Protein AF-A0A6A6WT93-F1 (afdb_monomer)

Organism: NCBI:txid1314802

Secondary structure (DSSP, 8-state):
--SSPPSTHHHH-S-HHHHHHHHHHHHHHHHHTT-HHHHHHHHHHHHHTT---TTS--HHHHHHHHH-SS---TT-SS--TT--SSS-----TTS--HHHHHHHHHTTS--S-----HHHHHHHHHTT-GGGGGGGG-HHHHHHHTTTHHHHHTT---HHHHHHHHHHHHHHHHHH-SPPP---HHHHHHHHHHHHHHHHHH-GGG--SS---S-SBPPPPPHHHHHHHHHHHTSPPPHHHHHHHHH-S-B-S--GGG--SS-BPPTTT-EEESHHHHSS----SS-GGGS-GGGGGG--PPP--EEE-B--GGG-EEEEE-HHHHHHHHHHHHHHHHHS-HHHHHHHHHHHHHHHSSHHHHTT-S-EEEEEETTEEEEEEEEHHHHHHHHHHHHHHHHHHHHHHHHHHHHHHHHHTTS---------------------------PPPPPPPP-

Nearest PDB structures (foldseek):
  6qbo-assembly1_B  TM=6.196E-01  e=8.426E-02  Saccharomyces cerevisiae
  6qbo-assembly1_A  TM=5.972E-01  e=1.117E-01  Saccharomyces cerevisiae
  6qbr-assembly1_B  TM=6.208E-01  e=2.059E-01  Saccharomyces cerevisiae
  6qbm-assembly1_A  TM=5.727E-01  e=2.059E-01  Saccharomyces cerevisiae S288C
  6qbp-assembly1_B  TM=5.997E-01  e=3.620E-01  Saccharomyces cerevisiae

Structure (mmCIF, N/CA/C/O backbone):
data_AF-A0A6A6WT93-F1
#
_entry.id   AF-A0A6A6WT93-F1
#
loop_
_atom_site.group_PDB
_atom_site.id
_atom_site.type_symbol
_atom_site.label_atom_id
_atom_site.label_alt_id
_atom_site.label_comp_id
_atom_site.label_asym_id
_atom_site.label_entity_id
_atom_site.label_seq_id
_atom_site.pdbx_PDB_ins_code
_atom_site.Cartn_x
_atom_site.Cartn_y
_atom_site.Cartn_z
_atom_site.occupancy
_atom_site.B_iso_or_equiv
_atom_site.auth_seq_id
_atom_site.auth_comp_id
_atom_site.auth_asym_id
_atom_site.auth_atom_id
_atom_site.pdbx_PDB_model_num
ATOM 1 N N . MET A 1 1 ? 19.074 14.083 -14.187 1.00 45.56 1 MET A N 1
ATOM 2 C CA . MET A 1 1 ? 17.792 13.379 -13.988 1.00 45.56 1 MET A CA 1
ATOM 3 C C . MET A 1 1 ? 18.039 11.913 -14.275 1.00 45.56 1 MET A C 1
ATOM 5 O O . MET A 1 1 ? 18.573 11.608 -15.333 1.00 45.56 1 MET A O 1
ATOM 9 N N . THR A 1 2 ? 17.764 11.025 -13.327 1.00 62.34 2 THR A N 1
ATOM 10 C CA . THR A 1 2 ? 17.859 9.579 -13.552 1.00 62.34 2 THR A CA 1
ATOM 11 C C . THR A 1 2 ? 16.693 9.176 -14.450 1.00 62.34 2 THR A C 1
ATOM 13 O O . THR A 1 2 ? 15.544 9.329 -14.060 1.00 62.34 2 THR A O 1
ATOM 16 N N . VAL A 1 3 ? 16.981 8.721 -15.671 1.00 83.06 3 VAL A N 1
ATOM 17 C CA . VAL A 1 3 ? 15.951 8.318 -16.649 1.00 83.06 3 VAL A CA 1
ATOM 18 C C . VAL A 1 3 ? 15.231 7.032 -16.214 1.00 83.06 3 VAL A C 1
ATOM 20 O O . VAL A 1 3 ? 14.089 6.790 -16.589 1.00 83.06 3 VAL A O 1
ATOM 23 N N . LEU A 1 4 ? 15.889 6.207 -15.394 1.00 86.94 4 LEU A N 1
ATOM 24 C CA . LEU A 1 4 ? 15.286 5.019 -14.800 1.00 86.94 4 LEU A CA 1
ATOM 25 C C . LEU A 1 4 ? 14.476 5.389 -13.558 1.00 86.94 4 LEU A C 1
ATOM 27 O O . LEU A 1 4 ? 14.980 6.057 -12.653 1.00 86.94 4 LEU A O 1
ATOM 31 N N . LEU A 1 5 ? 13.244 4.885 -13.494 1.00 86.44 5 LEU A N 1
ATOM 32 C CA . LEU A 1 5 ? 12.358 5.100 -12.356 1.00 86.44 5 LEU A CA 1
ATOM 33 C C . LEU A 1 5 ? 12.933 4.467 -11.077 1.00 86.44 5 LEU A C 1
ATOM 35 O O . LEU A 1 5 ? 13.379 3.313 -11.119 1.00 86.44 5 LEU A O 1
ATOM 39 N N . PRO A 1 6 ? 12.883 5.162 -9.927 1.00 90.56 6 PRO A N 1
ATOM 40 C CA . PRO A 1 6 ? 13.421 4.648 -8.672 1.00 90.56 6 PRO A CA 1
ATOM 41 C C . PRO A 1 6 ? 12.647 3.419 -8.176 1.00 90.56 6 PRO A C 1
ATOM 43 O O . PRO A 1 6 ? 11.463 3.243 -8.478 1.00 90.56 6 PRO A O 1
ATOM 46 N N . TRP A 1 7 ? 13.314 2.567 -7.395 1.00 91.50 7 TRP A N 1
ATOM 47 C CA . TRP A 1 7 ? 12.706 1.390 -6.753 1.00 91.50 7 TRP A CA 1
ATOM 48 C C . TRP A 1 7 ? 12.077 1.698 -5.392 1.00 91.50 7 TRP A C 1
ATOM 50 O O . TRP A 1 7 ? 11.208 0.955 -4.943 1.00 91.50 7 TRP A O 1
ATOM 60 N N . SER A 1 8 ? 12.495 2.790 -4.742 1.00 88.25 8 SER A N 1
ATOM 61 C CA . SER A 1 8 ? 12.071 3.141 -3.383 1.00 88.25 8 SER A CA 1
ATOM 62 C C . SER A 1 8 ? 10.552 3.199 -3.166 1.00 88.25 8 SER A C 1
ATOM 64 O O . SER A 1 8 ? 10.138 2.747 -2.097 1.00 88.25 8 SER A O 1
ATOM 66 N N . PRO A 1 9 ? 9.702 3.637 -4.125 1.00 90.38 9 PRO A N 1
ATOM 67 C CA . PRO A 1 9 ? 8.256 3.669 -3.897 1.00 90.38 9 PRO A CA 1
ATOM 68 C C . PRO A 1 9 ? 7.654 2.286 -3.609 1.00 90.38 9 PRO A C 1
ATOM 70 O O . PRO A 1 9 ? 6.710 2.168 -2.834 1.00 90.38 9 PRO A O 1
ATOM 73 N N . PHE A 1 10 ? 8.240 1.209 -4.146 1.00 90.50 10 PHE A N 1
ATOM 74 C CA . PHE A 1 10 ? 7.708 -0.147 -3.958 1.00 90.50 10 PHE A CA 1
ATOM 75 C C . PHE A 1 10 ? 7.804 -0.652 -2.530 1.00 90.50 10 PHE A C 1
ATOM 77 O O . PHE A 1 10 ? 7.025 -1.516 -2.142 1.00 90.50 10 PHE A O 1
ATOM 84 N N . LEU A 1 11 ? 8.749 -0.136 -1.741 1.00 90.44 11 LEU A N 1
ATOM 85 C CA . LEU A 1 11 ? 8.830 -0.504 -0.333 1.00 90.44 11 LEU A CA 1
ATOM 86 C C . LEU A 1 11 ? 7.628 0.021 0.450 1.00 90.44 11 LEU A C 1
ATOM 88 O O . LEU A 1 11 ? 7.247 -0.609 1.424 1.00 90.44 11 LEU A O 1
ATOM 92 N N . ALA A 1 12 ? 7.048 1.154 0.054 1.00 87.88 12 ALA A N 1
ATOM 93 C CA . ALA A 1 12 ? 5.913 1.761 0.744 1.00 87.88 12 ALA A CA 1
ATOM 94 C C . ALA A 1 12 ? 4.554 1.342 0.161 1.00 87.88 12 ALA A C 1
ATOM 96 O O . ALA A 1 12 ? 3.549 1.440 0.865 1.00 87.88 12 ALA A O 1
ATOM 97 N N . GLU A 1 13 ? 4.532 0.876 -1.089 1.00 91.00 13 GLU A N 1
ATOM 98 C CA . GLU A 1 13 ? 3.329 0.428 -1.790 1.00 91.00 13 GLU A CA 1
ATOM 99 C C . GLU A 1 13 ? 2.648 -0.736 -1.055 1.00 91.00 13 GLU A C 1
ATOM 101 O O . GLU A 1 13 ? 3.253 -1.790 -0.822 1.00 91.00 13 GLU A O 1
ATOM 106 N N . ARG A 1 14 ? 1.376 -0.544 -0.699 1.00 88.62 14 ARG A N 1
ATOM 107 C CA . ARG A 1 14 ? 0.583 -1.486 0.098 1.00 88.62 14 ARG A CA 1
ATOM 108 C C . ARG A 1 14 ? 0.110 -2.666 -0.742 1.00 88.62 14 ARG A C 1
ATOM 110 O O . ARG A 1 14 ? 0.176 -3.794 -0.267 1.00 88.62 14 ARG A O 1
ATOM 117 N N . CYS A 1 15 ? -0.261 -2.439 -2.000 1.00 87.38 15 CYS A N 1
ATOM 118 C CA . CYS A 1 15 ? -0.789 -3.487 -2.865 1.00 87.38 15 CYS A CA 1
ATOM 119 C C . CYS A 1 15 ? 0.318 -4.148 -3.699 1.00 87.38 15 CYS A C 1
ATOM 121 O O . CYS A 1 15 ? 0.953 -3.503 -4.539 1.00 87.38 15 CYS A O 1
ATOM 123 N N . SER A 1 16 ? 0.540 -5.460 -3.537 1.00 88.38 16 SER A N 1
ATOM 124 C CA . SER A 1 16 ? 1.508 -6.182 -4.376 1.00 88.38 16 SER A CA 1
ATOM 125 C C . SER A 1 16 ? 1.190 -6.087 -5.865 1.00 88.38 16 SER A C 1
ATOM 127 O O . SER A 1 16 ? 2.125 -6.094 -6.661 1.00 88.38 16 SER A O 1
ATOM 129 N N . HIS A 1 17 ? -0.082 -5.960 -6.261 1.00 86.12 17 HIS A N 1
ATOM 130 C CA . HIS A 1 17 ? -0.459 -5.782 -7.666 1.00 86.12 17 HIS A CA 1
ATOM 131 C C . H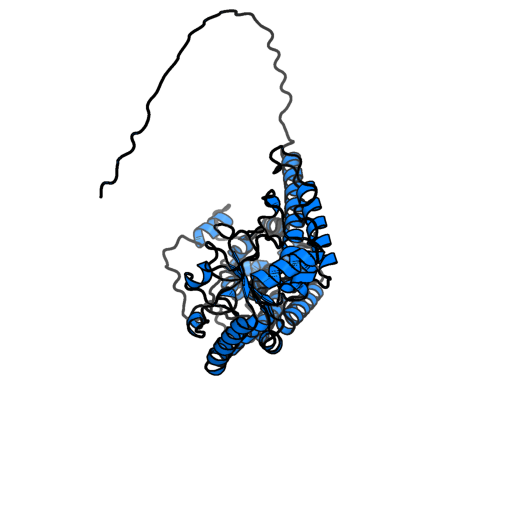IS A 1 17 ? 0.219 -4.546 -8.282 1.00 86.12 17 HIS A C 1
ATOM 133 O O . HIS A 1 17 ? 0.845 -4.637 -9.341 1.00 86.12 17 HIS A O 1
ATOM 139 N N . ASN A 1 18 ? 0.201 -3.418 -7.568 1.00 87.75 18 ASN A N 1
ATOM 140 C CA . ASN A 1 18 ? 0.869 -2.184 -7.986 1.00 87.75 18 ASN A CA 1
ATOM 141 C C . ASN A 1 18 ? 2.395 -2.356 -8.044 1.00 87.75 18 ASN A C 1
ATOM 143 O O . ASN A 1 18 ? 3.032 -1.921 -9.008 1.00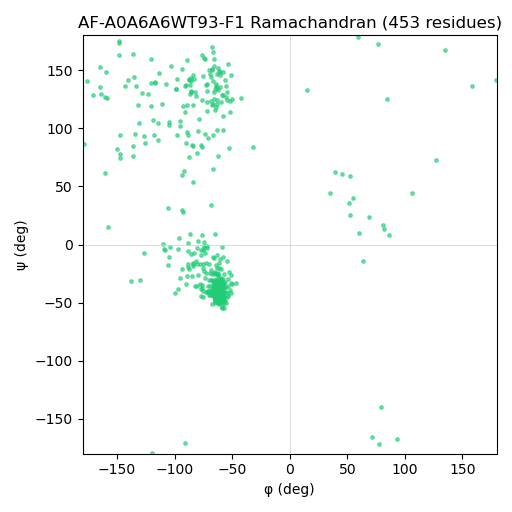 87.75 18 ASN A O 1
ATOM 147 N N . VAL A 1 19 ? 2.985 -3.060 -7.067 1.00 91.00 19 VAL A N 1
ATOM 148 C CA . VAL A 1 19 ? 4.422 -3.400 -7.070 1.00 91.00 19 VAL A CA 1
ATOM 149 C C . VAL A 1 19 ? 4.786 -4.238 -8.297 1.00 91.00 19 VAL A C 1
ATOM 151 O O . VAL A 1 19 ? 5.774 -3.947 -8.974 1.00 91.00 19 VAL A O 1
ATOM 154 N N . ILE A 1 20 ? 3.991 -5.265 -8.607 1.00 90.19 20 ILE A N 1
ATOM 155 C CA . ILE A 1 20 ? 4.192 -6.155 -9.755 1.00 90.19 20 ILE A CA 1
ATOM 156 C C . ILE A 1 20 ? 4.119 -5.354 -11.055 1.00 90.19 20 ILE A C 1
ATOM 158 O O . ILE A 1 20 ? 5.057 -5.413 -11.848 1.00 90.19 20 ILE A O 1
ATOM 162 N N . ASN A 1 21 ? 3.065 -4.560 -11.257 1.00 88.38 21 ASN A N 1
ATOM 163 C CA . ASN A 1 21 ? 2.895 -3.748 -12.465 1.00 88.38 21 ASN A CA 1
ATOM 164 C C . ASN A 1 21 ? 4.025 -2.730 -12.632 1.00 88.38 21 ASN A C 1
ATOM 166 O O . ASN A 1 21 ? 4.597 -2.594 -13.717 1.00 88.38 21 ASN A O 1
ATOM 170 N N . GLY A 1 22 ? 4.411 -2.055 -11.549 1.00 91.12 22 GLY A N 1
ATOM 171 C CA . GLY A 1 22 ? 5.533 -1.127 -11.564 1.00 91.12 22 GLY A CA 1
ATOM 172 C C . GLY A 1 22 ? 6.863 -1.816 -11.893 1.00 91.12 22 GLY A C 1
ATOM 173 O O . GLY A 1 22 ? 7.697 -1.239 -12.602 1.00 91.12 22 GLY A O 1
ATOM 174 N N . ALA A 1 23 ? 7.088 -3.025 -11.373 1.00 93.31 23 ALA A N 1
ATOM 175 C CA . ALA A 1 23 ? 8.292 -3.810 -11.626 1.00 93.31 23 ALA A CA 1
ATOM 176 C C . ALA A 1 23 ? 8.330 -4.359 -13.059 1.00 93.31 23 ALA A C 1
ATOM 178 O O . ALA A 1 23 ? 9.382 -4.302 -13.694 1.00 93.31 23 ALA A O 1
ATOM 179 N N . LEU A 1 24 ? 7.195 -4.821 -13.593 1.00 91.12 24 LEU A N 1
ATOM 180 C CA . LEU A 1 24 ? 7.048 -5.220 -14.996 1.00 91.12 24 LEU A CA 1
ATOM 181 C C . LEU A 1 24 ? 7.266 -4.040 -15.940 1.00 91.12 24 LEU A C 1
ATOM 183 O O . LEU A 1 24 ? 7.980 -4.184 -16.927 1.00 91.12 24 LEU A O 1
ATOM 187 N N . THR A 1 25 ? 6.746 -2.858 -15.598 1.00 90.44 25 THR A N 1
ATOM 188 C CA . THR A 1 25 ? 7.004 -1.625 -16.356 1.00 90.44 25 THR A CA 1
ATOM 189 C C . THR A 1 25 ? 8.504 -1.348 -16.437 1.00 90.44 25 THR A C 1
ATOM 191 O O . THR A 1 25 ? 9.041 -1.145 -17.519 1.00 90.44 25 THR A O 1
ATOM 194 N N . ARG A 1 26 ? 9.220 -1.425 -15.307 1.00 92.69 26 ARG A N 1
ATOM 195 C CA . ARG A 1 26 ? 10.683 -1.237 -15.273 1.00 92.69 26 ARG A CA 1
ATOM 196 C C . ARG A 1 26 ? 11.424 -2.332 -16.041 1.00 92.69 26 ARG A C 1
ATOM 198 O O . ARG A 1 26 ? 12.407 -2.040 -16.717 1.00 92.69 26 ARG A O 1
ATOM 205 N N . ALA A 1 27 ? 10.963 -3.581 -15.963 1.00 93.69 27 ALA A N 1
ATOM 206 C CA . ALA A 1 27 ? 11.519 -4.683 -16.742 1.00 93.69 27 ALA A CA 1
ATOM 207 C C . ALA A 1 27 ? 11.366 -4.439 -18.251 1.00 93.69 27 ALA A C 1
ATOM 209 O O . ALA A 1 27 ? 12.331 -4.622 -18.993 1.00 93.69 27 ALA A O 1
ATOM 210 N N . LEU A 1 28 ? 10.193 -3.979 -18.694 1.00 91.38 28 LEU A N 1
ATOM 211 C CA . LEU A 1 28 ? 9.941 -3.597 -20.079 1.00 91.38 28 LEU A CA 1
ATOM 212 C C . LEU A 1 28 ? 10.800 -2.398 -20.497 1.00 91.38 28 LEU A C 1
ATOM 214 O O . LEU A 1 28 ? 11.401 -2.439 -21.566 1.00 91.38 28 LEU A O 1
ATOM 218 N N . ASP A 1 29 ? 10.932 -1.376 -19.651 1.00 91.56 29 ASP A N 1
ATOM 219 C CA . ASP A 1 29 ? 11.780 -0.211 -19.927 1.00 91.56 29 ASP A CA 1
ATOM 220 C C . ASP A 1 29 ? 13.234 -0.624 -20.165 1.00 91.56 29 ASP A C 1
ATOM 222 O O . ASP A 1 29 ? 13.859 -0.199 -21.134 1.00 91.56 29 ASP A O 1
ATOM 226 N N . LEU A 1 30 ? 13.765 -1.522 -19.336 1.00 93.94 30 LEU A N 1
ATOM 227 C CA . LEU A 1 30 ? 15.103 -2.084 -19.523 1.00 93.94 30 LEU A CA 1
ATOM 228 C C . LEU A 1 30 ? 15.223 -2.842 -20.844 1.00 93.94 30 LEU A C 1
ATOM 230 O O . LEU A 1 30 ? 16.226 -2.700 -21.541 1.00 93.94 30 LEU A O 1
ATOM 234 N N . MET A 1 31 ? 14.203 -3.615 -21.213 1.00 93.69 31 MET A N 1
ATOM 235 C CA . MET A 1 31 ? 14.173 -4.317 -22.494 1.00 93.69 31 MET A CA 1
ATOM 236 C C . MET A 1 31 ? 14.157 -3.340 -23.674 1.00 93.69 31 MET A C 1
ATOM 238 O O . MET A 1 31 ? 14.918 -3.542 -24.620 1.00 93.69 31 MET A O 1
ATOM 242 N N . ILE A 1 32 ? 13.352 -2.273 -23.609 1.00 91.44 32 ILE A N 1
ATOM 243 C CA . ILE A 1 32 ? 13.309 -1.197 -24.613 1.00 91.44 32 ILE A CA 1
ATOM 244 C C . ILE A 1 32 ? 14.680 -0.516 -24.713 1.00 91.44 32 ILE A C 1
ATOM 246 O O . ILE A 1 32 ? 15.163 -0.243 -25.802 1.00 91.44 32 ILE A O 1
ATOM 250 N N . LEU A 1 33 ? 15.379 -0.326 -23.599 1.00 92.81 33 LEU A N 1
ATOM 251 C CA . LEU A 1 33 ? 16.744 0.207 -23.578 1.00 92.81 33 LEU A CA 1
ATOM 252 C C . LEU A 1 33 ? 17.810 -0.788 -24.095 1.00 92.81 33 LEU A C 1
ATOM 254 O O . LEU A 1 33 ? 18.992 -0.451 -24.160 1.00 92.81 33 LEU A O 1
ATOM 258 N N . GLY A 1 34 ? 17.420 -2.010 -24.468 1.00 93.62 34 GLY A N 1
ATOM 259 C CA . GLY A 1 34 ? 18.310 -3.056 -24.977 1.00 93.62 34 GLY A CA 1
ATOM 260 C C . GLY A 1 34 ? 18.968 -3.922 -23.894 1.00 93.62 34 GLY A C 1
ATOM 261 O O . GLY A 1 34 ? 19.829 -4.749 -24.202 1.00 93.62 34 GLY A O 1
ATOM 262 N N . PHE A 1 35 ? 18.569 -3.780 -22.628 1.00 95.00 35 PHE A N 1
ATOM 263 C CA . PHE A 1 35 ? 19.010 -4.586 -21.480 1.00 95.00 35 PHE A CA 1
ATOM 264 C C . PHE A 1 35 ? 18.050 -5.763 -21.228 1.00 95.00 35 PHE A C 1
ATOM 266 O O . PHE A 1 35 ? 17.401 -5.873 -20.184 1.00 95.00 35 PHE A O 1
ATOM 273 N N . VAL A 1 36 ? 17.908 -6.638 -22.231 1.00 94.19 36 VAL A N 1
ATOM 274 C CA . VAL A 1 36 ? 16.912 -7.727 -22.217 1.00 94.19 36 VAL A CA 1
ATOM 275 C C . VAL A 1 36 ? 17.168 -8.737 -21.095 1.00 94.19 36 VAL A C 1
ATOM 277 O O . VAL A 1 36 ? 16.227 -9.173 -20.427 1.00 94.19 36 VAL A O 1
ATOM 280 N N . ASP A 1 37 ? 18.427 -9.091 -20.847 1.00 94.69 37 ASP A N 1
ATOM 281 C CA . ASP A 1 37 ? 18.802 -10.058 -19.810 1.00 94.69 37 ASP A CA 1
ATOM 282 C C . ASP A 1 37 ? 18.477 -9.516 -18.415 1.00 94.69 37 ASP A C 1
ATOM 284 O O . ASP A 1 37 ? 17.968 -10.230 -17.552 1.00 94.69 37 ASP A O 1
ATOM 288 N N . GLU A 1 38 ? 18.743 -8.232 -18.198 1.00 95.81 38 GLU A N 1
ATOM 289 C CA . GLU A 1 38 ? 18.453 -7.512 -16.968 1.00 95.81 38 GLU A CA 1
ATOM 290 C C . GLU A 1 38 ? 16.950 -7.412 -16.691 1.00 95.81 38 GLU A C 1
ATOM 292 O O . GLU A 1 38 ? 16.514 -7.761 -15.592 1.00 95.81 38 GLU A O 1
ATOM 297 N N . GLY A 1 39 ? 16.148 -7.035 -17.693 1.00 94.94 39 GLY A N 1
ATOM 298 C CA . GLY A 1 39 ? 14.686 -7.062 -17.581 1.00 94.94 39 GLY A CA 1
ATOM 299 C C . GLY A 1 39 ? 14.154 -8.472 -17.287 1.00 94.94 39 GLY A C 1
ATOM 300 O O . GLY A 1 39 ? 13.265 -8.656 -16.455 1.00 94.94 39 GLY A O 1
ATOM 301 N N . THR A 1 40 ? 14.758 -9.498 -17.893 1.00 94.69 40 THR A N 1
ATOM 302 C CA . THR A 1 40 ? 14.390 -10.907 -17.667 1.00 94.69 40 THR A CA 1
ATOM 303 C C . THR A 1 40 ? 14.678 -11.362 -16.235 1.00 94.69 40 THR A C 1
ATOM 305 O O . THR A 1 40 ? 13.895 -12.121 -15.666 1.00 94.69 40 THR A O 1
ATOM 308 N N . LYS A 1 41 ? 15.755 -10.875 -15.602 1.00 95.75 41 LYS A N 1
ATOM 309 C CA . LYS A 1 41 ? 16.041 -11.165 -14.183 1.00 95.75 41 LYS A CA 1
ATOM 310 C C . LYS A 1 41 ? 14.947 -10.632 -13.257 1.00 95.75 41 LYS A C 1
ATOM 312 O O . LYS A 1 41 ? 14.584 -11.323 -12.306 1.00 95.75 41 LYS A O 1
ATOM 317 N N . ILE A 1 42 ? 14.400 -9.447 -13.539 1.00 95.25 42 ILE A N 1
ATOM 318 C CA . ILE A 1 42 ? 13.272 -8.893 -12.772 1.00 95.25 42 ILE A CA 1
ATOM 319 C C . ILE A 1 42 ? 12.038 -9.781 -12.950 1.00 95.25 42 ILE A C 1
ATOM 321 O O . ILE A 1 42 ? 11.449 -10.195 -11.958 1.00 95.25 42 ILE A O 1
ATOM 325 N N . ALA A 1 43 ? 11.697 -10.149 -14.189 1.00 93.06 43 ALA A N 1
ATOM 326 C CA . ALA A 1 43 ? 10.555 -11.024 -14.471 1.00 93.06 43 ALA A CA 1
ATOM 327 C C . ALA A 1 43 ? 10.664 -12.386 -13.760 1.00 93.06 43 ALA A C 1
ATOM 329 O O . ALA A 1 43 ? 9.704 -12.838 -13.139 1.00 93.06 43 ALA A O 1
ATOM 330 N N . ASN A 1 44 ? 11.846 -13.012 -13.794 1.00 92.88 44 ASN A N 1
ATOM 331 C CA . ASN A 1 44 ? 12.113 -14.249 -13.055 1.00 92.88 44 ASN A CA 1
ATOM 332 C C . ASN A 1 44 ? 11.967 -14.046 -11.543 1.00 92.88 44 ASN A C 1
ATOM 334 O O . ASN A 1 44 ? 11.345 -14.870 -10.889 1.00 92.88 44 ASN A O 1
ATOM 338 N N . THR A 1 45 ? 12.461 -12.929 -10.999 1.00 94.31 45 THR A N 1
ATOM 339 C CA . THR A 1 45 ? 12.296 -12.609 -9.571 1.00 94.31 45 THR A CA 1
ATOM 340 C C . THR A 1 45 ? 10.814 -12.531 -9.199 1.00 94.31 45 THR A C 1
ATOM 342 O O . THR A 1 45 ? 10.400 -13.136 -8.218 1.00 94.31 45 THR A O 1
ATOM 345 N N . LEU A 1 46 ? 9.986 -11.843 -9.992 1.00 91.56 46 LEU A N 1
ATOM 346 C CA . LEU A 1 46 ? 8.542 -11.770 -9.736 1.00 91.56 46 LEU A CA 1
ATOM 347 C C . LEU A 1 46 ? 7.878 -13.157 -9.784 1.00 91.56 46 LEU A C 1
ATOM 349 O O . LEU A 1 46 ? 7.017 -13.463 -8.959 1.00 91.56 46 LEU A O 1
ATOM 353 N N . TYR A 1 47 ? 8.292 -14.009 -10.722 1.00 88.94 47 TYR A N 1
ATOM 354 C CA . TYR A 1 47 ? 7.803 -15.383 -10.812 1.00 88.94 47 TYR A CA 1
ATOM 355 C C . TYR A 1 47 ? 8.229 -16.244 -9.613 1.00 88.94 47 TYR A C 1
ATOM 357 O O . TYR A 1 47 ? 7.400 -16.963 -9.059 1.00 88.94 47 TYR A O 1
ATOM 365 N N . ASP A 1 48 ? 9.483 -16.139 -9.166 1.00 89.88 48 ASP A N 1
ATOM 366 C CA . ASP A 1 48 ? 10.016 -16.907 -8.033 1.00 89.88 48 ASP A CA 1
ATOM 367 C C . ASP A 1 48 ? 9.266 -16.603 -6.724 1.00 89.88 48 ASP A C 1
ATOM 369 O O . ASP A 1 48 ? 9.097 -17.483 -5.881 1.00 89.88 48 ASP A O 1
ATOM 373 N N . TYR A 1 49 ? 8.745 -15.380 -6.576 1.00 87.12 49 TYR A N 1
ATOM 374 C CA . TYR A 1 49 ? 7.888 -14.977 -5.452 1.00 87.12 49 TYR A CA 1
ATOM 375 C C . TYR A 1 49 ? 6.396 -15.277 -5.662 1.00 87.12 49 TYR A C 1
ATOM 377 O O . TYR A 1 49 ? 5.561 -14.823 -4.870 1.00 87.12 49 TYR A O 1
ATOM 385 N N . ASN A 1 50 ? 6.057 -16.027 -6.719 1.00 77.44 50 ASN A N 1
ATOM 386 C CA . ASN A 1 50 ? 4.690 -16.323 -7.152 1.00 77.44 50 ASN A CA 1
ATOM 387 C C . ASN A 1 50 ? 3.831 -15.054 -7.317 1.00 77.44 50 ASN A C 1
ATOM 389 O O . ASN A 1 50 ? 2.614 -15.090 -7.164 1.00 77.44 50 ASN A O 1
ATOM 393 N N . ALA A 1 51 ? 4.482 -13.917 -7.574 1.00 75.12 51 ALA A N 1
ATOM 394 C CA . ALA A 1 51 ? 3.841 -12.620 -7.726 1.00 75.12 51 ALA A CA 1
ATOM 395 C C . ALA A 1 51 ? 3.351 -12.433 -9.170 1.00 75.12 51 ALA A C 1
ATOM 397 O O . ALA A 1 51 ? 2.373 -11.744 -9.425 1.00 75.12 51 ALA A O 1
ATOM 398 N N . LEU A 1 52 ? 4.006 -13.088 -10.129 1.00 69.19 52 LEU A N 1
ATOM 399 C CA . LEU A 1 52 ? 3.660 -12.989 -11.538 1.00 69.19 52 LEU A CA 1
ATOM 400 C C . LEU A 1 52 ? 2.736 -14.132 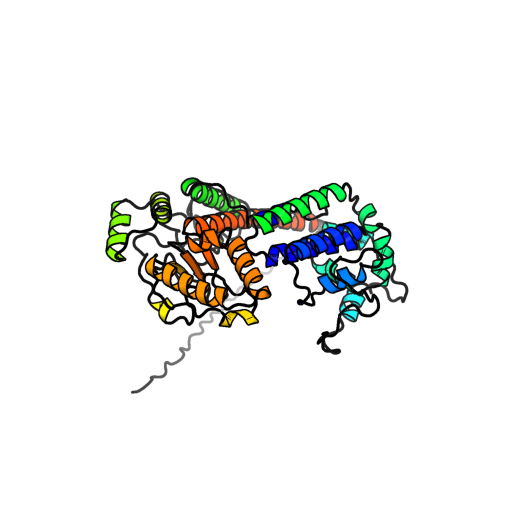-11.969 1.00 69.19 52 LEU A C 1
ATOM 402 O O . LEU A 1 52 ? 3.192 -15.245 -12.231 1.00 69.19 52 LEU A O 1
ATOM 406 N N . GLN A 1 53 ? 1.443 -13.839 -12.098 1.00 68.44 53 GLN A N 1
ATOM 407 C CA . GLN A 1 53 ? 0.507 -14.694 -12.826 1.00 68.44 53 GLN A CA 1
ATOM 408 C C . GLN A 1 53 ? 0.386 -14.152 -14.258 1.00 68.44 53 GLN A C 1
ATOM 410 O O . GLN A 1 53 ? -0.233 -13.119 -14.486 1.00 68.44 53 GLN A O 1
ATOM 415 N N . PHE A 1 54 ? 0.986 -14.835 -15.241 1.00 57.19 54 PHE A N 1
ATOM 416 C CA . PHE A 1 54 ? 0.943 -14.461 -16.674 1.00 57.19 54 PHE A CA 1
ATOM 417 C C . PHE A 1 54 ? -0.457 -14.527 -17.311 1.00 57.19 54 PHE A C 1
ATOM 419 O O . PHE A 1 54 ? -0.589 -14.434 -18.527 1.00 57.19 54 PHE A O 1
ATOM 426 N N . GLU A 1 55 ? -1.497 -14.730 -16.509 1.00 53.25 55 GLU A N 1
ATOM 427 C CA . GLU A 1 55 ? -2.871 -14.879 -16.977 1.00 53.25 55 GLU A CA 1
ATOM 428 C C . GLU A 1 55 ? -3.488 -13.532 -17.399 1.00 53.25 55 GLU A C 1
ATOM 430 O O . GLU A 1 55 ? -4.439 -13.523 -18.178 1.00 53.25 55 GLU A O 1
ATOM 435 N N . ASN A 1 56 ? -2.893 -12.405 -16.988 1.00 54.12 56 ASN A N 1
ATOM 436 C CA . ASN A 1 56 ? -3.294 -11.074 -17.438 1.00 54.12 56 ASN A CA 1
ATOM 437 C C . ASN A 1 56 ? -2.522 -10.698 -18.714 1.00 54.12 56 ASN A C 1
ATOM 439 O O . ASN A 1 56 ? -1.375 -10.243 -18.653 1.00 54.12 56 ASN A O 1
ATOM 443 N N . GLU A 1 57 ? -3.158 -10.913 -19.872 1.00 56.25 57 GLU A N 1
ATOM 444 C CA . GLU A 1 57 ? -2.712 -10.464 -21.202 1.00 56.25 57 GLU A CA 1
ATOM 445 C C . GLU A 1 57 ? -2.661 -8.924 -21.254 1.00 56.25 57 GLU A C 1
ATOM 447 O O . GLU A 1 57 ? -3.547 -8.269 -21.789 1.00 56.25 57 GLU A O 1
ATOM 452 N N . THR A 1 58 ? -1.631 -8.329 -20.654 1.00 70.69 58 THR A N 1
ATOM 453 C CA . THR A 1 58 ? -1.368 -6.887 -20.740 1.00 70.69 58 THR A CA 1
ATOM 454 C C . THR A 1 58 ? -0.398 -6.597 -21.882 1.00 70.69 58 THR A C 1
ATOM 456 O O . THR A 1 58 ? 0.485 -7.409 -22.180 1.00 70.69 58 THR A O 1
ATOM 459 N N . ASP A 1 59 ? -0.490 -5.408 -22.481 1.00 74.56 59 ASP A N 1
ATOM 460 C CA . ASP A 1 59 ? 0.452 -4.948 -23.516 1.00 74.56 59 ASP A CA 1
ATOM 461 C C . ASP A 1 59 ? 1.916 -5.037 -23.055 1.00 74.56 59 ASP A C 1
ATOM 463 O O . ASP A 1 59 ? 2.818 -5.304 -23.852 1.00 74.56 59 ASP A O 1
ATOM 467 N N . MET A 1 60 ? 2.161 -4.905 -21.744 1.00 79.69 60 MET A N 1
ATOM 468 C CA . MET A 1 60 ? 3.485 -5.090 -21.148 1.00 79.69 60 MET A CA 1
ATOM 469 C C . MET A 1 60 ? 4.029 -6.503 -21.364 1.00 79.69 60 MET A C 1
ATOM 471 O O . MET A 1 60 ? 5.175 -6.665 -21.780 1.00 79.69 60 MET A O 1
ATOM 475 N N . VAL A 1 61 ? 3.211 -7.528 -21.109 1.00 78.44 61 VAL A N 1
ATOM 476 C CA . VAL A 1 61 ? 3.594 -8.935 -21.286 1.00 78.44 61 VAL A CA 1
ATOM 477 C C . VAL A 1 61 ? 3.894 -9.226 -22.755 1.00 78.44 61 VAL A C 1
ATOM 479 O O . VAL A 1 61 ? 4.895 -9.881 -23.054 1.00 78.44 61 VAL A O 1
ATOM 482 N N . ILE A 1 62 ? 3.080 -8.692 -23.670 1.00 78.88 62 ILE A N 1
ATOM 483 C CA . ILE A 1 62 ? 3.301 -8.813 -25.117 1.00 78.88 62 ILE A CA 1
ATOM 484 C C . ILE A 1 62 ? 4.629 -8.154 -25.506 1.00 78.88 62 ILE A C 1
ATOM 486 O O . ILE A 1 62 ? 5.443 -8.765 -26.199 1.00 78.88 62 ILE A O 1
ATOM 490 N N . GLY A 1 63 ? 4.894 -6.942 -25.012 1.00 83.19 63 GLY A N 1
ATOM 491 C CA . GLY A 1 63 ? 6.146 -6.232 -25.267 1.00 83.19 63 GLY A CA 1
ATOM 492 C C . GLY A 1 63 ? 7.370 -6.988 -24.775 1.00 83.19 63 GLY A C 1
ATOM 493 O O . GLY A 1 63 ? 8.337 -7.151 -25.518 1.00 83.19 63 GLY A O 1
ATOM 494 N N . MET A 1 64 ? 7.309 -7.523 -23.556 1.00 87.00 64 MET A N 1
ATOM 495 C CA . MET A 1 64 ? 8.380 -8.351 -23.004 1.00 87.00 64 MET A CA 1
ATOM 496 C C . MET A 1 64 ? 8.594 -9.620 -23.839 1.00 87.00 64 MET A C 1
ATOM 498 O O . MET A 1 64 ? 9.736 -9.988 -24.116 1.00 87.00 64 MET A O 1
ATOM 502 N N . TYR A 1 65 ? 7.516 -10.244 -24.321 1.00 84.81 65 TYR A N 1
ATOM 503 C CA . TYR A 1 65 ? 7.608 -11.399 -25.210 1.00 84.81 65 TYR A CA 1
ATOM 504 C C . TYR A 1 65 ? 8.310 -11.071 -26.530 1.00 84.81 65 TYR A C 1
ATOM 506 O O . TYR A 1 65 ? 9.195 -11.809 -26.958 1.00 84.81 65 TYR A O 1
ATOM 514 N N . CYS A 1 66 ? 7.964 -9.945 -27.158 1.00 83.31 66 CYS A N 1
ATOM 515 C CA . CYS A 1 66 ? 8.613 -9.466 -28.380 1.00 83.31 66 CYS A CA 1
ATOM 516 C C . CYS A 1 66 ? 10.098 -9.112 -28.169 1.00 83.31 66 CYS A C 1
ATOM 518 O O . CYS A 1 66 ? 10.922 -9.243 -29.086 1.00 83.31 66 CYS A O 1
ATOM 520 N N . ALA A 1 67 ? 10.458 -8.670 -26.961 1.00 87.88 67 ALA A N 1
ATOM 521 C CA . ALA A 1 67 ? 11.840 -8.398 -26.592 1.00 87.88 67 ALA A CA 1
ATOM 522 C C . ALA A 1 67 ? 12.672 -9.686 -26.472 1.00 87.88 67 ALA A C 1
ATOM 524 O O . ALA A 1 67 ? 13.830 -9.726 -26.923 1.00 87.88 67 ALA A O 1
ATOM 525 N N . TRP A 1 68 ? 12.090 -10.746 -25.894 1.00 88.38 68 TRP A N 1
ATOM 526 C CA . TRP A 1 68 ? 12.755 -12.032 -25.711 1.00 88.38 68 TRP A CA 1
ATOM 527 C C . TRP A 1 68 ? 13.103 -12.682 -27.048 1.00 88.38 68 TRP A C 1
ATOM 529 O O . TRP A 1 68 ? 12.276 -12.966 -27.907 1.00 88.38 68 TRP A O 1
ATOM 539 N N . SER A 1 69 ? 14.396 -12.926 -27.225 1.00 78.69 69 SER A N 1
ATOM 540 C CA . SER A 1 69 ? 14.936 -13.569 -28.428 1.00 78.69 69 SER A CA 1
ATOM 541 C C . SER A 1 69 ? 16.015 -14.594 -28.100 1.00 78.69 69 SER A C 1
ATOM 543 O O . SER A 1 69 ? 16.141 -15.597 -28.799 1.00 78.69 69 SER A O 1
ATOM 545 N N . LYS A 1 70 ? 16.781 -14.366 -27.024 1.00 78.19 70 LYS A N 1
ATOM 546 C CA . LYS A 1 70 ? 17.872 -15.247 -26.577 1.00 78.19 70 LYS A CA 1
ATOM 547 C C . LYS A 1 70 ? 17.803 -15.606 -25.092 1.00 78.19 70 LYS A C 1
ATOM 549 O O . LYS A 1 70 ? 18.192 -16.712 -24.732 1.00 78.19 70 LYS A O 1
ATOM 554 N N . SER A 1 71 ? 17.269 -14.713 -24.264 1.00 82.19 71 SER A N 1
ATOM 555 C CA . SER A 1 71 ? 17.196 -14.879 -22.810 1.00 82.19 71 SER A CA 1
ATOM 556 C C . SER A 1 71 ? 15.748 -14.980 -22.385 1.00 82.19 71 SER A C 1
ATOM 558 O O . SER A 1 71 ? 15.085 -13.976 -22.154 1.00 82.19 71 SER A O 1
ATOM 560 N N . TRP A 1 72 ? 15.251 -16.210 -22.359 1.00 87.50 72 TRP A N 1
ATOM 561 C CA . TRP A 1 72 ? 13.881 -16.493 -21.967 1.00 87.50 72 TRP A CA 1
ATOM 562 C C . TRP A 1 72 ? 13.769 -16.591 -20.447 1.00 87.50 72 TRP A C 1
ATOM 564 O O . TRP A 1 72 ? 14.693 -17.089 -19.794 1.00 87.50 72 TRP A O 1
ATOM 574 N N . PRO A 1 73 ? 12.642 -16.159 -19.871 1.00 86.75 73 PRO A N 1
ATOM 575 C CA . PRO A 1 73 ? 12.354 -16.429 -18.478 1.00 86.75 73 PRO A CA 1
ATOM 576 C C . PRO A 1 73 ? 12.282 -17.929 -18.199 1.00 86.75 73 PRO A C 1
ATOM 578 O O . PRO A 1 73 ? 11.840 -18.715 -19.039 1.00 86.75 73 PRO A O 1
ATOM 581 N N . THR A 1 74 ? 12.661 -18.327 -16.988 1.00 85.44 74 THR A N 1
ATOM 582 C CA . THR A 1 74 ? 12.749 -19.740 -16.576 1.00 85.44 74 THR A CA 1
ATOM 583 C C . THR A 1 74 ? 11.393 -20.445 -16.565 1.00 85.44 74 THR A C 1
ATOM 585 O O . THR A 1 74 ? 11.320 -21.666 -16.709 1.00 85.44 74 THR A O 1
ATOM 588 N N . PHE A 1 75 ? 10.308 -19.683 -16.429 1.00 82.94 75 PHE A N 1
ATOM 589 C CA . PHE A 1 75 ? 8.940 -20.190 -16.436 1.00 82.94 75 PHE A CA 1
ATOM 590 C C . PHE A 1 75 ? 8.372 -20.434 -17.843 1.00 82.94 75 PHE A C 1
ATOM 592 O O . PHE A 1 75 ? 7.375 -21.146 -17.980 1.00 82.94 75 PHE A O 1
ATOM 599 N N . ILE A 1 76 ? 9.008 -19.921 -18.904 1.00 82.19 76 ILE A N 1
ATOM 600 C CA . ILE A 1 76 ? 8.594 -20.182 -20.290 1.00 82.19 76 ILE A CA 1
ATOM 601 C C . ILE A 1 76 ? 9.284 -21.457 -20.787 1.00 82.19 76 ILE A C 1
ATOM 603 O O . ILE A 1 76 ? 10.408 -21.441 -21.279 1.00 82.19 76 ILE A O 1
ATOM 607 N N . LYS A 1 77 ? 8.591 -22.595 -20.669 1.00 76.44 77 LYS A N 1
ATOM 608 C CA . LYS A 1 77 ? 9.146 -23.926 -20.995 1.00 76.44 77 LYS A CA 1
ATOM 609 C C . LYS A 1 77 ? 9.289 -24.211 -22.493 1.00 76.44 77 LYS A C 1
ATOM 611 O O . LYS A 1 77 ? 10.030 -25.111 -22.881 1.00 76.44 77 LYS A O 1
ATOM 616 N N . SER A 1 78 ? 8.535 -23.520 -23.343 1.00 77.31 78 SER A N 1
ATOM 617 C CA . SER A 1 78 ? 8.527 -23.747 -24.795 1.00 77.31 78 SER A CA 1
ATOM 618 C C . SER A 1 78 ? 8.267 -22.428 -25.519 1.00 77.31 78 SER A C 1
ATOM 620 O O . SER A 1 78 ? 7.143 -22.187 -25.957 1.00 77.31 78 SER A O 1
ATOM 622 N N . PRO A 1 79 ? 9.270 -21.538 -25.576 1.00 74.75 79 PRO A N 1
ATOM 623 C CA . PRO A 1 79 ? 9.106 -20.250 -26.225 1.00 74.75 79 PRO A CA 1
ATOM 624 C C . PRO A 1 79 ? 8.887 -20.422 -27.731 1.00 74.75 79 PRO A C 1
ATOM 626 O O . PRO A 1 79 ? 9.640 -21.134 -28.395 1.00 74.75 79 PRO A O 1
ATOM 629 N N . ASP A 1 80 ? 7.865 -19.761 -28.268 1.00 70.44 80 ASP A N 1
ATOM 630 C CA . ASP A 1 80 ? 7.586 -19.685 -29.701 1.00 70.44 80 ASP A CA 1
ATOM 631 C C . ASP A 1 80 ? 7.459 -18.202 -30.089 1.00 70.44 80 ASP A C 1
ATOM 633 O O . ASP A 1 80 ? 6.370 -17.635 -30.013 1.00 70.44 80 ASP A O 1
ATOM 637 N N . PRO A 1 81 ? 8.553 -17.561 -30.543 1.00 65.44 81 PRO A N 1
ATOM 638 C CA . PRO A 1 81 ? 8.552 -16.157 -30.961 1.00 65.44 81 PRO A CA 1
ATOM 639 C C . PRO A 1 81 ? 7.467 -15.813 -31.992 1.00 65.44 81 PRO A C 1
ATOM 641 O O . PRO A 1 81 ? 7.090 -14.654 -32.121 1.00 65.44 81 PRO A O 1
ATOM 644 N N . SER A 1 82 ? 6.982 -16.808 -32.747 1.00 65.50 82 SER A N 1
ATOM 645 C CA . SER A 1 82 ? 5.938 -16.635 -33.761 1.00 65.50 82 SER A CA 1
ATOM 646 C C . SER A 1 82 ? 4.513 -16.708 -33.201 1.00 65.50 82 SER A C 1
ATOM 648 O O . SER A 1 82 ? 3.557 -16.422 -33.921 1.00 65.50 82 SER A O 1
ATOM 650 N N . LYS A 1 83 ? 4.359 -17.087 -31.927 1.00 65.62 83 LYS A N 1
ATOM 651 C CA . LYS A 1 83 ? 3.082 -17.234 -31.217 1.00 65.62 83 LYS A CA 1
ATOM 652 C C . LYS A 1 83 ? 3.201 -16.627 -29.818 1.00 65.62 83 LYS A C 1
ATOM 654 O O . LYS A 1 83 ? 3.302 -17.369 -28.838 1.00 65.62 83 LYS A O 1
ATOM 659 N N . PRO A 1 84 ? 3.176 -15.287 -29.715 1.00 58.06 84 PRO A N 1
ATOM 660 C CA . PRO A 1 84 ? 3.414 -14.577 -28.462 1.00 58.06 84 PRO A CA 1
ATOM 661 C C . PRO A 1 84 ? 2.433 -14.893 -27.333 1.00 58.06 84 PRO A C 1
ATOM 663 O O . PRO A 1 84 ? 2.721 -14.579 -26.183 1.00 58.06 84 PRO A O 1
ATOM 666 N N . THR A 1 85 ? 1.318 -15.573 -27.617 1.00 54.59 85 THR A N 1
ATOM 667 C CA . THR A 1 85 ? 0.367 -16.000 -26.592 1.00 54.59 85 THR A CA 1
ATOM 668 C C . THR A 1 85 ? 0.033 -17.495 -26.698 1.00 54.59 85 THR A C 1
ATOM 670 O O . THR A 1 85 ? -0.325 -18.007 -27.768 1.00 54.59 85 THR A O 1
ATOM 673 N N . PRO A 1 86 ? 0.110 -18.254 -25.590 1.00 45.28 86 PRO A N 1
ATOM 674 C CA . PRO A 1 86 ? -0.434 -19.599 -25.536 1.00 45.28 86 PRO A CA 1
ATOM 675 C C . PRO A 1 86 ? -1.969 -19.525 -25.471 1.00 45.28 86 PRO A C 1
ATOM 677 O O . PRO A 1 86 ? -2.550 -19.415 -24.403 1.00 45.28 86 PRO A O 1
ATOM 680 N N . LYS A 1 87 ? -2.634 -19.631 -26.630 1.00 45.19 87 LYS A N 1
ATOM 681 C CA . LYS A 1 87 ? -4.058 -20.003 -26.777 1.00 45.19 87 LYS A CA 1
ATOM 682 C C . LYS A 1 87 ? -5.045 -19.300 -25.816 1.00 45.19 87 LYS A C 1
ATOM 684 O O . LYS A 1 87 ? -5.762 -19.996 -25.099 1.00 45.19 87 LYS A O 1
ATOM 689 N N . ARG A 1 88 ? -5.164 -17.967 -25.831 1.00 42.22 88 ARG A N 1
ATOM 690 C CA . ARG A 1 88 ? -6.351 -17.294 -25.254 1.00 42.22 88 ARG A CA 1
ATOM 691 C C . ARG A 1 88 ? -6.658 -15.879 -25.759 1.00 42.22 88 ARG A C 1
ATOM 693 O O . ARG A 1 88 ? -7.550 -15.268 -25.186 1.00 42.22 88 ARG A O 1
ATOM 700 N N . SER A 1 89 ? -6.073 -15.415 -26.874 1.00 40.84 89 SER A N 1
ATOM 701 C CA . SER A 1 89 ? -6.410 -14.089 -27.416 1.00 40.84 89 SER A CA 1
ATOM 702 C C . SER A 1 89 ? -7.885 -14.024 -27.837 1.00 40.84 89 SER A C 1
ATOM 704 O O . SER A 1 89 ? -8.271 -14.473 -28.919 1.00 40.84 89 SER A O 1
ATOM 706 N N . ARG A 1 90 ? -8.718 -13.458 -26.967 1.00 41.16 90 ARG A N 1
ATOM 707 C CA . ARG A 1 90 ? -10.057 -12.954 -27.282 1.00 41.16 90 ARG A CA 1
ATOM 708 C C . ARG A 1 90 ? -9.999 -11.464 -27.623 1.00 41.16 90 ARG A C 1
ATOM 710 O O . ARG A 1 90 ? -10.970 -10.767 -27.376 1.00 41.16 90 ARG A O 1
ATOM 717 N N . PHE A 1 91 ? -8.897 -10.967 -28.183 1.00 42.72 91 PHE A N 1
ATOM 718 C CA . PHE A 1 91 ? -8.944 -9.655 -28.819 1.00 42.72 91 PHE A CA 1
ATOM 719 C C . PHE A 1 91 ? -9.892 -9.764 -30.017 1.00 42.72 91 PHE A C 1
ATOM 721 O O . PHE A 1 91 ? -9.623 -10.573 -30.916 1.00 42.72 91 PHE A O 1
ATOM 728 N N . PRO A 1 92 ? -11.030 -9.045 -30.022 1.00 40.19 92 PRO A N 1
ATOM 729 C CA . PRO A 1 92 ? -11.877 -8.983 -31.196 1.00 40.19 92 PRO A CA 1
ATOM 730 C C . PRO A 1 92 ? -11.015 -8.430 -32.335 1.00 40.19 92 PRO A C 1
ATOM 732 O O . PRO A 1 92 ? -10.384 -7.390 -32.149 1.00 40.19 92 PRO A O 1
ATOM 735 N N . PRO A 1 93 ? -10.966 -9.080 -33.509 1.00 45.78 93 PRO A N 1
ATOM 736 C CA . PRO A 1 93 ? -10.195 -8.573 -34.645 1.00 45.78 93 PRO A CA 1
ATOM 737 C C . PRO A 1 93 ? -10.612 -7.160 -35.103 1.00 45.78 93 PRO A C 1
ATOM 739 O O . PRO A 1 93 ? -9.887 -6.554 -35.885 1.00 45.78 93 PRO A O 1
ATOM 742 N N . ASP A 1 94 ? -11.736 -6.638 -34.595 1.00 44.91 94 ASP A N 1
ATOM 743 C CA . ASP A 1 94 ? -12.364 -5.382 -35.008 1.00 44.91 94 ASP A CA 1
ATOM 744 C C . ASP A 1 94 ? -12.289 -4.240 -33.971 1.00 44.91 94 ASP A C 1
ATOM 746 O O . ASP A 1 94 ? -12.776 -3.143 -34.253 1.00 44.91 94 ASP A O 1
ATOM 750 N N . GLU A 1 95 ? -11.669 -4.423 -32.796 1.00 43.69 95 GLU A N 1
ATOM 751 C CA . GLU A 1 95 ? -11.405 -3.287 -31.897 1.00 43.69 95 GLU A CA 1
ATOM 752 C C . GLU A 1 95 ? -10.207 -2.474 -32.406 1.00 43.69 95 GLU A C 1
ATOM 754 O O . GLU A 1 95 ? -9.057 -2.683 -32.032 1.00 43.69 95 GLU A O 1
ATOM 759 N N . GLY A 1 96 ? -10.510 -1.541 -33.312 1.00 46.59 96 GLY A N 1
ATOM 760 C CA . GLY A 1 96 ? -9.843 -0.245 -33.386 1.00 46.59 96 GLY A CA 1
ATOM 761 C C . GLY A 1 96 ? -8.321 -0.279 -33.454 1.00 46.59 96 GLY A C 1
ATOM 762 O O . GLY A 1 96 ? -7.662 0.322 -32.617 1.00 46.59 96 GLY A O 1
ATOM 763 N N . ASP A 1 97 ? -7.786 -0.943 -34.477 1.00 49.75 97 ASP A N 1
ATOM 764 C CA . ASP A 1 97 ? -6.555 -0.566 -35.174 1.00 49.75 97 ASP A CA 1
ATOM 765 C C . ASP A 1 97 ? -5.443 -0.032 -34.234 1.00 49.75 97 ASP A C 1
ATOM 767 O O . ASP A 1 97 ? -4.998 1.114 -34.328 1.00 49.75 97 ASP A O 1
ATOM 771 N N . VAL A 1 98 ? -4.974 -0.879 -33.305 1.00 45.31 98 VAL A N 1
ATOM 772 C CA . VAL A 1 98 ? -3.688 -0.684 -32.599 1.00 45.31 98 VAL A CA 1
ATOM 773 C C . VAL A 1 98 ? -2.592 -0.423 -33.627 1.00 45.31 98 VAL A C 1
ATOM 775 O O . VAL A 1 98 ? -1.733 0.421 -33.407 1.00 45.31 98 VAL A O 1
ATOM 778 N N . ASP A 1 99 ? -2.693 -1.053 -34.798 1.00 46.66 99 ASP A N 1
ATOM 779 C CA . ASP A 1 99 ? -1.848 -0.791 -35.954 1.00 46.66 99 ASP A CA 1
ATOM 780 C C . ASP A 1 99 ? -2.048 0.639 -36.509 1.00 46.66 99 ASP A C 1
ATOM 782 O O . ASP A 1 99 ? -1.070 1.226 -36.931 1.00 46.66 99 ASP A O 1
ATOM 786 N N . SER A 1 100 ? -3.218 1.290 -36.424 1.00 47.88 100 SER A N 1
ATOM 787 C CA . SER A 1 100 ? -3.408 2.727 -36.722 1.00 47.88 100 SER A CA 1
ATOM 788 C C . SER A 1 100 ? -2.908 3.639 -35.633 1.00 47.88 100 SER A C 1
ATOM 790 O O . SER A 1 100 ? -2.444 4.713 -35.973 1.00 47.88 100 SER A O 1
ATOM 792 N N . SER A 1 101 ? -3.010 3.286 -34.353 1.00 46.44 101 SER A N 1
ATOM 793 C CA . SER A 1 101 ? -2.473 4.129 -33.280 1.00 46.44 101 SER A CA 1
ATOM 794 C C . SER A 1 101 ? -0.952 4.068 -33.297 1.00 46.44 101 SER A C 1
ATOM 796 O O . SER A 1 101 ? -0.294 5.102 -33.224 1.00 46.44 101 SER A O 1
ATOM 798 N N . LEU A 1 102 ? -0.402 2.872 -33.520 1.00 47.47 102 LEU A N 1
ATOM 799 C CA . LEU A 1 102 ? 1.010 2.632 -33.759 1.00 47.47 102 LEU A CA 1
ATOM 800 C C . LEU A 1 102 ? 1.461 3.277 -35.069 1.00 47.47 102 LEU A C 1
ATOM 802 O O . LEU A 1 102 ? 2.445 4.004 -35.052 1.00 47.47 102 LEU A O 1
ATOM 806 N N . LYS A 1 103 ? 0.720 3.107 -36.176 1.00 46.03 103 LYS A N 1
ATOM 807 C CA . LYS A 1 103 ? 0.966 3.835 -37.427 1.00 46.03 103 LYS A CA 1
ATOM 808 C C . LYS A 1 103 ? 0.908 5.316 -37.141 1.00 46.03 103 LYS A C 1
ATOM 810 O O . LYS A 1 103 ? 1.920 5.915 -37.339 1.00 46.03 103 LYS A O 1
ATOM 815 N N . ARG A 1 104 ? -0.117 5.927 -36.559 1.00 51.84 104 ARG A N 1
ATOM 816 C CA . ARG A 1 104 ? -0.181 7.381 -36.296 1.00 51.84 104 ARG A CA 1
ATOM 817 C C . ARG A 1 104 ? 0.946 7.896 -35.390 1.00 51.84 104 ARG A C 1
ATOM 819 O O . ARG A 1 104 ? 1.381 9.028 -35.562 1.00 51.84 104 ARG A O 1
ATOM 826 N N . TRP A 1 105 ? 1.431 7.071 -34.462 1.00 44.47 105 TRP A N 1
ATOM 827 C CA . TRP A 1 105 ? 2.588 7.363 -33.607 1.00 44.47 105 TRP A CA 1
ATOM 828 C C . TRP A 1 105 ? 3.923 7.277 -34.364 1.00 44.47 105 TRP A C 1
ATOM 830 O O . TRP A 1 105 ? 4.872 7.986 -34.047 1.00 44.47 105 TRP A O 1
ATOM 840 N N . ILE A 1 106 ? 3.971 6.434 -35.395 1.00 45.69 106 ILE A N 1
ATOM 841 C CA . ILE A 1 106 ? 5.149 6.116 -36.203 1.00 45.69 106 ILE A CA 1
ATOM 842 C C . ILE A 1 106 ? 5.102 6.778 -37.615 1.00 45.69 106 ILE A C 1
ATOM 844 O O . ILE A 1 106 ? 6.125 6.951 -38.266 1.00 45.69 106 ILE A O 1
ATOM 848 N N . SER A 1 107 ? 3.938 7.235 -38.084 1.00 42.50 107 SER A N 1
ATOM 849 C CA . SER A 1 107 ? 3.567 7.614 -39.460 1.00 42.50 107 SER A CA 1
ATOM 850 C C . SER A 1 107 ? 3.477 9.123 -39.633 1.00 42.50 107 SER A C 1
ATOM 852 O O . SER A 1 107 ? 2.755 9.617 -40.498 1.00 42.50 107 SER A O 1
ATOM 854 N N . GLY A 1 108 ? 4.298 9.859 -38.885 1.00 42.19 108 GLY A N 1
ATOM 855 C CA . GLY A 1 108 ? 4.866 11.079 -39.454 1.00 42.19 108 GLY A CA 1
ATOM 856 C C . GLY A 1 108 ? 5.595 10.807 -40.784 1.00 42.19 108 GLY A C 1
ATOM 857 O O . GLY A 1 108 ? 5.860 11.742 -41.532 1.00 42.19 108 GLY A O 1
ATOM 858 N N . SER A 1 109 ? 5.879 9.543 -41.121 1.00 38.53 109 SER A N 1
ATOM 859 C CA . SER A 1 109 ? 6.370 9.128 -42.429 1.00 38.53 109 SER A CA 1
ATOM 860 C C . SER A 1 109 ? 5.594 7.927 -42.985 1.00 38.53 109 SER A C 1
ATOM 862 O O . SER A 1 109 ? 5.571 6.827 -42.431 1.00 38.53 109 SER A O 1
ATOM 864 N N . GLU A 1 110 ? 4.963 8.123 -44.142 1.00 42.22 110 GLU A N 1
ATOM 865 C CA . GLU A 1 110 ? 4.720 7.032 -45.080 1.00 42.22 110 GLU A CA 1
ATOM 866 C C . GLU A 1 110 ? 6.086 6.432 -45.429 1.00 42.22 110 GLU A C 1
ATOM 868 O O . GLU A 1 110 ? 6.862 7.123 -46.067 1.00 42.22 110 GLU A O 1
ATOM 873 N N . HIS A 1 111 ? 6.422 5.211 -44.995 1.00 39.50 111 HIS A N 1
ATOM 874 C CA . HIS A 1 111 ? 7.279 4.265 -45.728 1.00 39.50 111 HIS A CA 1
ATOM 875 C C . HIS A 1 111 ? 7.479 2.959 -44.952 1.00 39.50 111 HIS A C 1
ATOM 877 O O . HIS A 1 111 ? 7.703 2.921 -43.748 1.00 39.50 111 HIS A O 1
ATOM 883 N N . SER A 1 112 ? 7.498 1.861 -45.701 1.00 40.31 112 SER A N 1
ATOM 884 C CA . SER A 1 112 ? 7.780 0.481 -45.295 1.00 40.31 112 SER A CA 1
ATOM 885 C C . SER A 1 112 ? 9.245 0.224 -44.876 1.00 40.31 112 SER A C 1
ATOM 887 O O . SER A 1 112 ? 9.790 -0.848 -45.142 1.00 40.31 112 SER A O 1
ATOM 889 N N . LYS A 1 113 ? 9.903 1.214 -44.266 1.00 51.62 113 LYS A N 1
ATOM 890 C CA . LYS A 1 113 ? 11.247 1.158 -43.671 1.00 51.62 113 LYS A CA 1
ATOM 891 C C . LYS A 1 113 ? 11.257 2.104 -42.474 1.00 51.62 113 LYS A C 1
ATOM 893 O O . LYS A 1 113 ? 11.679 3.249 -42.577 1.00 51.62 113 LYS A O 1
ATOM 898 N N . LEU A 1 114 ? 10.683 1.637 -41.375 1.00 55.28 114 LEU A N 1
ATOM 899 C CA . LEU A 1 114 ? 10.531 2.424 -40.160 1.00 55.28 114 LEU A CA 1
ATOM 900 C C . LEU A 1 114 ? 11.802 2.331 -39.322 1.00 55.28 114 LEU A C 1
ATOM 902 O O . LEU A 1 114 ? 11.929 1.481 -38.442 1.00 55.28 114 LEU A O 1
ATOM 906 N N . ASP A 1 115 ? 12.757 3.203 -39.637 1.00 68.56 115 ASP A N 1
ATOM 907 C CA . ASP A 1 115 ? 13.833 3.528 -38.708 1.00 68.56 115 ASP A CA 1
ATOM 908 C C . ASP A 1 115 ? 13.213 4.241 -37.504 1.00 68.56 115 ASP A C 1
ATOM 910 O O . ASP A 1 115 ? 12.456 5.204 -37.643 1.00 68.56 115 ASP A O 1
ATOM 914 N N . LEU A 1 116 ? 13.483 3.715 -36.313 1.00 78.88 116 LEU A N 1
ATOM 915 C CA . LEU A 1 116 ? 12.995 4.281 -35.070 1.00 78.88 116 LEU A CA 1
ATOM 916 C C . LEU A 1 116 ? 13.776 5.574 -34.817 1.00 78.88 116 LEU A C 1
ATOM 918 O O . LEU A 1 116 ? 15.006 5.542 -34.731 1.00 78.88 116 LEU A O 1
ATOM 922 N N . ASP A 1 117 ? 13.090 6.708 -34.675 1.00 87.69 117 ASP A N 1
ATOM 923 C CA . ASP A 1 117 ? 13.749 7.951 -34.269 1.00 87.69 117 ASP A CA 1
ATOM 924 C C . ASP A 1 117 ? 14.161 7.851 -32.791 1.00 87.69 117 ASP A C 1
ATOM 926 O O . ASP A 1 117 ? 13.397 8.152 -31.870 1.00 87.69 117 ASP A O 1
ATOM 930 N N . ILE A 1 118 ? 15.396 7.392 -32.570 1.00 88.44 118 ILE A N 1
ATOM 931 C CA . ILE A 1 118 ? 15.980 7.193 -31.240 1.00 88.44 118 ILE A CA 1
ATOM 932 C C . ILE A 1 118 ? 15.969 8.485 -30.418 1.00 88.44 118 ILE A C 1
ATOM 934 O O . ILE A 1 118 ? 15.786 8.419 -29.204 1.00 88.44 118 ILE A O 1
ATOM 938 N N . LYS A 1 119 ? 16.117 9.657 -31.047 1.00 87.94 119 LYS A N 1
ATOM 939 C CA . LYS A 1 119 ? 16.157 10.938 -30.331 1.00 87.94 119 LYS A CA 1
ATOM 940 C C . LYS A 1 119 ? 14.774 11.358 -29.865 1.00 87.94 119 LYS A C 1
ATOM 942 O O . LYS A 1 119 ? 14.621 11.751 -28.709 1.00 87.94 119 LYS A O 1
ATOM 947 N N . ALA A 1 120 ? 13.772 11.236 -30.734 1.00 86.19 120 ALA A N 1
ATOM 948 C CA . ALA A 1 120 ? 12.385 11.487 -30.356 1.00 86.19 120 ALA A CA 1
ATOM 949 C C . ALA A 1 120 ? 11.951 10.549 -29.220 1.00 86.19 120 ALA A C 1
ATOM 951 O O . ALA A 1 120 ? 11.333 10.987 -28.249 1.00 86.19 120 ALA A O 1
ATOM 952 N N . LEU A 1 121 ? 12.341 9.274 -29.299 1.00 84.62 121 LEU A N 1
ATOM 953 C CA . LEU A 1 121 ? 12.056 8.303 -28.252 1.00 84.62 121 LEU A CA 1
ATOM 954 C C . LEU A 1 121 ? 12.797 8.613 -26.940 1.00 84.62 121 LEU A C 1
ATOM 956 O O . LEU A 1 121 ? 12.202 8.540 -25.865 1.00 84.62 121 LEU A O 1
ATOM 960 N N . ALA A 1 122 ? 14.071 9.005 -27.005 1.00 87.75 122 ALA A N 1
ATOM 961 C CA . ALA A 1 122 ? 14.831 9.428 -25.832 1.00 87.75 122 ALA A CA 1
ATOM 962 C C . ALA A 1 122 ? 14.168 10.623 -25.133 1.00 87.75 122 ALA A C 1
ATOM 964 O O . ALA A 1 122 ? 14.062 10.649 -23.907 1.00 87.75 122 ALA A O 1
ATOM 965 N N . GLU A 1 123 ? 13.657 11.586 -25.898 1.00 86.12 123 GLU A N 1
ATOM 966 C CA . GLU A 1 123 ? 12.952 12.736 -25.340 1.00 86.12 123 GLU A CA 1
ATOM 967 C C . GLU A 1 123 ? 11.663 12.338 -24.610 1.00 86.12 123 GLU A C 1
ATOM 969 O O . GLU A 1 123 ? 11.373 12.851 -23.531 1.00 86.12 123 GLU A O 1
ATOM 974 N N . GLN A 1 124 ? 10.920 11.362 -25.129 1.00 82.31 124 GLN A N 1
ATOM 975 C CA . GLN A 1 124 ? 9.746 10.828 -24.434 1.00 82.31 124 GLN A CA 1
ATOM 976 C C . GLN A 1 124 ? 10.112 10.108 -23.129 1.00 82.31 124 GLN A C 1
ATOM 978 O O . GLN A 1 124 ? 9.418 10.276 -22.125 1.00 82.31 124 GLN A O 1
ATOM 983 N N . PHE A 1 125 ? 11.223 9.362 -23.109 1.00 83.94 125 PHE A N 1
ATOM 984 C CA . PHE A 1 125 ? 11.757 8.765 -21.879 1.00 83.94 125 PHE A CA 1
ATOM 985 C C . PHE A 1 125 ? 12.106 9.835 -20.841 1.00 83.94 125 PHE A C 1
ATOM 987 O O . PHE A 1 125 ? 11.753 9.690 -19.672 1.00 83.94 125 PHE A O 1
ATOM 994 N N . ARG A 1 126 ? 12.741 10.939 -21.258 1.00 83.62 126 ARG A N 1
ATOM 995 C CA . ARG A 1 126 ? 13.051 12.071 -20.366 1.00 83.62 126 ARG A CA 1
ATOM 996 C C . ARG A 1 126 ? 11.792 12.750 -19.825 1.00 83.62 126 ARG A C 1
ATOM 998 O O . ARG A 1 126 ? 11.794 13.185 -18.678 1.00 83.62 126 ARG A O 1
ATOM 1005 N N . LYS A 1 127 ? 10.719 12.797 -20.620 1.00 82.56 127 LYS A N 1
ATOM 1006 C CA . LYS A 1 127 ? 9.402 13.322 -20.220 1.00 82.56 127 LYS A CA 1
ATOM 1007 C C . LYS A 1 127 ? 8.592 12.363 -19.343 1.00 82.56 127 LYS A C 1
ATOM 1009 O O . LYS A 1 127 ? 7.550 12.762 -18.836 1.00 82.56 127 LYS A O 1
ATOM 1014 N N . GLY A 1 128 ? 9.040 11.117 -19.169 1.00 77.81 128 GLY A N 1
ATOM 1015 C CA . GLY A 1 128 ? 8.317 10.109 -18.395 1.00 77.81 128 GLY A CA 1
ATOM 1016 C C . GLY A 1 128 ? 7.013 9.641 -19.050 1.00 77.81 128 GLY A C 1
ATOM 1017 O O . GLY A 1 128 ? 6.129 9.157 -18.344 1.00 77.81 128 GLY A O 1
ATOM 1018 N N . ASP A 1 129 ? 6.876 9.764 -20.378 1.00 74.00 129 ASP A N 1
ATOM 1019 C CA . ASP A 1 129 ? 5.631 9.424 -21.078 1.00 74.00 129 ASP A CA 1
ATOM 1020 C C . ASP A 1 129 ? 5.249 7.949 -20.837 1.00 74.00 129 ASP A C 1
ATOM 1022 O O . ASP A 1 129 ? 6.053 7.018 -21.001 1.00 74.00 129 ASP A O 1
ATOM 1026 N N . LYS A 1 130 ? 3.998 7.733 -20.415 1.00 68.81 130 LYS A N 1
ATOM 1027 C CA . LYS A 1 130 ? 3.430 6.409 -20.133 1.00 68.81 130 LYS A CA 1
ATOM 1028 C C . LYS A 1 130 ? 3.163 5.615 -21.418 1.00 68.81 130 LYS A C 1
ATOM 1030 O O . LYS A 1 130 ? 3.038 4.395 -21.348 1.00 68.81 130 LYS A O 1
ATOM 1035 N N . LYS A 1 131 ? 3.135 6.255 -22.595 1.00 70.00 131 LYS A N 1
ATOM 1036 C CA . LYS A 1 131 ? 2.826 5.624 -23.898 1.00 70.00 131 LYS A CA 1
ATOM 1037 C C . LYS A 1 131 ? 3.943 4.757 -24.487 1.00 70.00 131 LYS A C 1
ATOM 1039 O O . LYS A 1 131 ? 3.747 4.127 -25.521 1.00 70.00 131 LYS A O 1
ATOM 1044 N N . ARG A 1 132 ? 5.097 4.655 -23.826 1.00 72.25 132 ARG A N 1
ATOM 10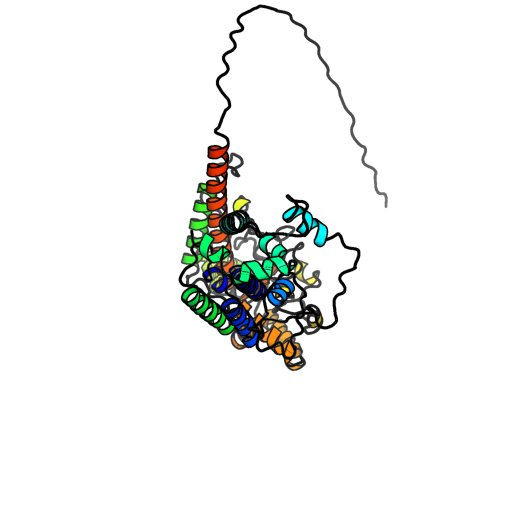45 C CA . ARG A 1 132 ? 6.233 3.831 -24.283 1.00 72.25 132 ARG A CA 1
ATOM 1046 C C . ARG A 1 132 ? 5.924 2.333 -24.423 1.00 72.25 132 ARG A C 1
ATOM 1048 O O . ARG A 1 132 ? 6.600 1.655 -25.190 1.00 72.25 132 ARG A O 1
ATOM 1055 N N . HIS A 1 133 ? 4.883 1.825 -23.756 1.00 67.88 133 HIS A N 1
ATOM 1056 C CA . HIS A 1 133 ? 4.424 0.442 -23.927 1.00 67.88 133 HIS A CA 1
ATOM 1057 C C . HIS A 1 133 ? 3.941 0.149 -25.354 1.00 67.88 133 HIS A C 1
ATOM 1059 O O . HIS A 1 133 ? 4.051 -0.988 -25.788 1.00 67.88 133 HIS A O 1
ATOM 1065 N N . LEU A 1 134 ? 3.509 1.153 -26.126 1.00 69.00 134 LEU A N 1
ATOM 1066 C CA . LEU A 1 134 ? 3.050 0.954 -27.506 1.00 69.00 134 LEU A CA 1
ATOM 1067 C C . LEU A 1 134 ? 4.161 0.405 -28.420 1.00 69.00 134 LEU A C 1
ATOM 1069 O O . LEU A 1 134 ? 3.887 -0.345 -29.351 1.00 69.00 134 LEU A O 1
ATOM 1073 N N . ILE A 1 135 ? 5.435 0.668 -28.103 1.00 72.56 135 ILE A N 1
ATOM 1074 C CA . ILE A 1 135 ? 6.603 0.116 -28.817 1.00 72.56 135 ILE A CA 1
ATOM 1075 C C . ILE A 1 135 ? 6.589 -1.424 -28.837 1.00 72.56 135 ILE A C 1
ATOM 1077 O O . ILE A 1 135 ? 7.123 -2.033 -29.768 1.00 72.56 135 ILE A O 1
ATOM 1081 N N . ALA A 1 136 ? 5.926 -2.053 -27.856 1.00 66.69 136 ALA A N 1
ATOM 1082 C CA . ALA A 1 136 ? 5.748 -3.497 -27.722 1.00 66.69 136 ALA A CA 1
ATOM 1083 C C . ALA A 1 136 ? 5.323 -4.202 -29.015 1.00 66.69 136 ALA A C 1
ATOM 1085 O O . ALA A 1 136 ? 5.750 -5.335 -29.254 1.00 66.69 136 ALA A O 1
ATOM 1086 N N . HIS A 1 137 ? 4.534 -3.537 -29.862 1.00 70.00 137 HIS A N 1
ATOM 1087 C CA . HIS A 1 137 ? 3.901 -4.158 -31.024 1.00 70.00 137 HIS A CA 1
ATOM 1088 C C . HIS A 1 137 ? 4.756 -4.135 -32.307 1.00 70.00 137 HIS A C 1
ATOM 1090 O O . HIS A 1 137 ? 4.378 -4.762 -33.295 1.00 70.00 137 HIS A O 1
ATOM 1096 N N . SER A 1 138 ? 5.926 -3.477 -32.323 1.00 77.56 138 SER A N 1
ATOM 1097 C CA . SER A 1 138 ? 6.780 -3.397 -33.523 1.00 77.56 138 SER A CA 1
ATOM 1098 C C . SER A 1 138 ? 8.008 -4.306 -33.446 1.00 77.56 138 SER A C 1
ATOM 1100 O O . SER A 1 138 ? 9.023 -3.980 -32.828 1.00 77.56 138 SER A O 1
ATOM 1102 N N . SER A 1 139 ? 7.964 -5.443 -34.148 1.00 73.38 139 SER A N 1
ATOM 1103 C CA . SER A 1 139 ? 9.104 -6.376 -34.230 1.00 73.38 139 SER A CA 1
ATOM 1104 C C . SER A 1 139 ? 10.375 -5.752 -34.832 1.00 73.38 139 SER A C 1
ATOM 1106 O O . SER A 1 139 ? 11.485 -6.149 -34.463 1.00 73.38 139 SER A O 1
ATOM 1108 N N . GLU A 1 140 ? 10.232 -4.764 -35.722 1.00 77.94 140 GLU A N 1
ATOM 1109 C CA . GLU A 1 140 ? 11.356 -4.039 -36.325 1.00 77.94 140 GLU A CA 1
ATOM 1110 C C . GLU A 1 140 ? 11.979 -3.042 -35.340 1.00 77.94 140 GLU A C 1
ATOM 1112 O O . GLU A 1 140 ? 13.204 -2.992 -35.222 1.00 77.94 140 GLU A O 1
ATOM 1117 N N . ALA A 1 141 ? 11.158 -2.338 -34.549 1.00 83.31 141 ALA A N 1
ATOM 1118 C CA . ALA A 1 141 ? 11.656 -1.474 -33.478 1.00 83.31 141 ALA A CA 1
ATOM 1119 C C . ALA A 1 141 ? 12.509 -2.279 -32.486 1.00 83.31 141 ALA A C 1
ATOM 1121 O O . ALA A 1 141 ? 13.625 -1.882 -32.156 1.00 83.31 141 ALA A O 1
ATOM 1122 N N . TRP A 1 142 ? 12.059 -3.478 -32.102 1.00 84.12 142 TRP A N 1
ATOM 1123 C CA . TRP A 1 142 ? 12.823 -4.362 -31.219 1.00 84.12 142 TRP A CA 1
ATOM 1124 C C . TRP A 1 142 ? 14.193 -4.772 -31.776 1.00 84.12 142 TRP A C 1
ATOM 1126 O O . TRP A 1 142 ? 15.110 -5.029 -30.995 1.00 84.12 142 TRP A O 1
ATOM 1136 N N . LYS A 1 143 ? 14.386 -4.845 -33.103 1.00 83.94 143 LYS A N 1
ATOM 1137 C CA . LYS A 1 143 ? 15.722 -5.097 -33.679 1.00 83.94 143 LYS A CA 1
ATOM 1138 C C . LYS A 1 143 ? 16.671 -3.934 -33.404 1.00 83.94 143 LYS A C 1
ATOM 1140 O O . LYS A 1 143 ? 17.791 -4.190 -32.980 1.00 83.94 143 LYS A O 1
ATOM 1145 N N . GLN A 1 144 ? 16.204 -2.700 -33.577 1.00 85.00 144 GLN A N 1
ATOM 1146 C CA . GLN A 1 144 ? 17.002 -1.492 -33.351 1.00 85.00 144 GLN A CA 1
ATOM 1147 C C . GLN A 1 144 ? 17.274 -1.258 -31.858 1.00 85.00 144 GLN A C 1
ATOM 1149 O O . GLN A 1 144 ? 18.396 -0.942 -31.470 1.00 85.00 144 GLN A O 1
ATOM 1154 N N . LEU A 1 145 ? 16.278 -1.487 -30.999 1.00 89.19 145 LEU A N 1
ATOM 1155 C CA . LEU A 1 145 ? 16.394 -1.312 -29.546 1.00 89.19 145 LEU A CA 1
ATOM 1156 C C . LEU A 1 145 ? 17.398 -2.281 -28.906 1.00 89.19 145 LEU A C 1
ATOM 1158 O O . LEU A 1 145 ? 18.130 -1.912 -27.988 1.00 89.19 145 LEU A O 1
ATOM 1162 N N . ARG A 1 146 ? 17.520 -3.503 -29.443 1.00 88.44 146 ARG A N 1
ATOM 1163 C CA . ARG A 1 146 ? 18.520 -4.491 -28.997 1.00 88.44 146 ARG A CA 1
ATOM 1164 C C . ARG A 1 146 ? 19.968 -4.031 -29.178 1.00 88.44 146 ARG A C 1
ATOM 1166 O O . ARG A 1 146 ? 20.850 -4.563 -28.508 1.00 88.44 146 ARG A O 1
ATOM 1173 N N . GLU A 1 147 ? 20.220 -3.051 -30.042 1.00 90.56 147 GLU A N 1
ATOM 1174 C CA . GLU A 1 147 ? 21.552 -2.475 -30.246 1.00 90.56 147 GLU A CA 1
ATOM 1175 C C . GLU A 1 147 ? 21.933 -1.451 -29.164 1.00 90.56 147 GLU A C 1
ATOM 1177 O O . GLU A 1 147 ? 23.005 -0.868 -29.249 1.00 90.56 147 GLU A O 1
ATOM 1182 N N . LYS A 1 148 ? 21.085 -1.224 -28.146 1.00 93.62 148 LYS A N 1
ATOM 1183 C CA . LYS A 1 148 ? 21.316 -0.296 -27.018 1.00 93.62 148 LYS A CA 1
ATOM 1184 C C . LYS A 1 148 ? 21.513 1.175 -27.406 1.00 93.62 148 LYS A C 1
ATOM 1186 O O . LYS A 1 148 ? 21.794 1.995 -26.538 1.00 93.62 148 LYS A O 1
ATOM 1191 N N . LYS A 1 149 ? 21.259 1.542 -28.665 1.00 91.88 149 LYS A N 1
ATOM 1192 C CA . LYS A 1 149 ? 21.335 2.926 -29.171 1.00 91.88 149 LYS A CA 1
ATOM 1193 C C . LYS A 1 149 ? 20.534 3.919 -28.326 1.00 91.88 149 LYS A C 1
ATOM 1195 O O . LYS A 1 149 ? 20.993 5.024 -28.067 1.00 91.88 149 LYS A O 1
ATOM 1200 N N . LEU A 1 150 ? 19.351 3.516 -27.858 1.00 91.62 150 LEU A N 1
ATOM 1201 C CA . LEU A 1 150 ? 18.526 4.353 -26.985 1.00 91.62 150 LEU A CA 1
ATOM 1202 C C . LEU A 1 150 ? 19.165 4.566 -25.605 1.00 91.62 150 LEU A C 1
ATOM 1204 O O . LEU A 1 150 ? 19.136 5.674 -25.080 1.00 91.62 150 LEU A O 1
ATOM 1208 N N . ALA A 1 151 ? 19.765 3.527 -25.020 1.00 93.88 151 ALA A N 1
ATOM 1209 C CA . ALA A 1 151 ? 20.474 3.649 -23.750 1.00 93.88 151 ALA A CA 1
ATOM 1210 C C . ALA A 1 151 ? 21.718 4.539 -23.864 1.00 93.88 151 ALA A C 1
ATOM 1212 O O . ALA A 1 151 ? 22.013 5.279 -22.928 1.00 93.88 151 ALA A O 1
ATOM 1213 N N . GLU A 1 152 ? 22.422 4.482 -24.998 1.00 94.25 152 GLU A N 1
ATOM 1214 C CA . GLU A 1 152 ? 23.556 5.361 -25.302 1.00 94.25 152 GLU A CA 1
ATOM 1215 C C . GLU A 1 152 ? 23.116 6.829 -25.401 1.00 94.25 152 GLU A C 1
ATOM 1217 O O . GLU A 1 152 ? 23.711 7.680 -24.746 1.00 94.25 152 GLU A O 1
ATOM 1222 N N . GLU A 1 153 ? 22.030 7.113 -26.127 1.00 93.75 153 GLU A N 1
ATOM 1223 C CA . GLU A 1 153 ? 21.439 8.459 -26.253 1.00 93.75 153 GLU A CA 1
ATOM 1224 C C . GLU A 1 153 ? 20.939 9.022 -24.907 1.00 93.75 153 GLU A C 1
ATOM 1226 O O . GLU A 1 153 ? 20.967 10.229 -24.659 1.00 93.75 153 GLU A O 1
ATOM 1231 N N . LEU A 1 154 ? 20.477 8.149 -24.011 1.00 91.75 154 LEU A N 1
ATOM 1232 C CA . LEU A 1 154 ? 20.037 8.506 -22.659 1.00 91.75 154 LEU A CA 1
ATOM 1233 C C . LEU A 1 154 ? 21.173 8.491 -21.626 1.00 91.75 154 LEU A C 1
ATOM 1235 O O . LEU A 1 154 ? 20.923 8.744 -20.447 1.00 91.75 154 LEU A O 1
ATOM 1239 N N . GLU A 1 155 ? 22.399 8.186 -22.055 1.00 94.94 155 GLU A N 1
ATOM 1240 C CA . GLU A 1 155 ? 23.591 8.071 -21.213 1.00 94.94 155 GLU A CA 1
ATOM 1241 C C . GLU A 1 155 ? 23.403 7.141 -19.998 1.00 94.94 155 GLU A C 1
ATOM 1243 O O . GLU A 1 155 ? 23.945 7.381 -18.913 1.00 94.94 155 GLU A O 1
ATOM 1248 N N . ILE A 1 156 ? 22.635 6.056 -20.162 1.00 93.00 156 ILE A N 1
ATOM 1249 C CA . ILE A 1 156 ? 22.338 5.116 -19.077 1.00 93.00 156 ILE A CA 1
ATOM 1250 C C . ILE A 1 156 ? 23.610 4.367 -18.674 1.00 93.00 156 ILE A C 1
ATOM 1252 O O . ILE A 1 156 ? 24.207 3.629 -19.461 1.00 93.00 156 ILE A O 1
ATOM 1256 N N . LYS A 1 157 ? 24.002 4.517 -17.408 1.00 91.69 157 LYS A N 1
ATOM 1257 C CA . LYS A 1 157 ? 25.161 3.852 -16.799 1.00 91.69 157 LYS A CA 1
ATOM 1258 C C . LYS A 1 157 ? 24.718 2.997 -15.614 1.00 91.69 157 LYS A C 1
ATOM 1260 O O . LYS A 1 157 ? 23.652 3.203 -15.050 1.00 91.69 157 LYS A O 1
ATOM 1265 N N . ASP A 1 158 ? 25.565 2.036 -15.254 1.00 93.06 158 ASP A N 1
ATOM 1266 C CA . ASP A 1 158 ? 25.438 1.204 -14.048 1.00 93.06 158 ASP A CA 1
ATOM 1267 C C . ASP A 1 158 ? 24.099 0.451 -13.878 1.00 93.06 158 ASP A C 1
ATOM 1269 O O . ASP A 1 158 ? 23.560 0.292 -12.783 1.00 93.06 158 ASP A O 1
ATOM 1273 N N . VAL A 1 159 ? 23.566 -0.078 -14.984 1.00 95.44 159 VAL A N 1
ATOM 1274 C CA . VAL A 1 159 ? 22.327 -0.875 -14.972 1.00 95.44 159 VAL A CA 1
ATOM 1275 C C . VAL A 1 159 ? 22.428 -2.059 -14.008 1.00 95.44 159 VAL A C 1
ATOM 1277 O O . VAL A 1 159 ? 21.469 -2.376 -13.318 1.00 95.44 159 VAL A O 1
ATOM 1280 N N . ASN A 1 160 ? 23.597 -2.691 -13.883 1.00 95.50 160 ASN A N 1
ATOM 1281 C CA . ASN A 1 160 ? 23.777 -3.816 -12.963 1.00 95.50 160 ASN A CA 1
ATOM 1282 C C . ASN A 1 160 ? 23.523 -3.438 -11.498 1.00 95.50 160 ASN A C 1
ATOM 1284 O O . ASN A 1 160 ? 22.915 -4.231 -10.774 1.00 95.50 160 ASN A O 1
ATOM 1288 N N . HIS A 1 161 ? 23.963 -2.254 -11.061 1.00 95.62 161 HIS A N 1
ATOM 1289 C CA . HIS A 1 161 ? 23.642 -1.759 -9.727 1.00 95.62 161 HIS A CA 1
ATOM 1290 C C . HIS A 1 161 ? 22.134 -1.545 -9.576 1.00 95.62 161 HIS A C 1
ATOM 1292 O O . HIS A 1 161 ? 21.541 -2.116 -8.662 1.00 95.62 161 HIS A O 1
ATOM 1298 N N . TYR A 1 162 ? 21.504 -0.857 -10.536 1.00 95.81 162 TYR A N 1
ATOM 1299 C CA . TYR A 1 162 ? 20.056 -0.625 -10.552 1.00 95.81 162 TYR A CA 1
ATOM 1300 C C . TYR A 1 162 ? 19.242 -1.926 -10.438 1.00 95.81 162 TYR A C 1
ATOM 1302 O O . TYR A 1 162 ? 18.299 -2.008 -9.654 1.00 95.81 162 TYR A O 1
ATOM 1310 N N . ILE A 1 163 ? 19.622 -2.977 -11.173 1.00 96.75 163 ILE A N 1
ATOM 1311 C CA . ILE A 1 163 ? 18.955 -4.288 -11.105 1.00 96.75 163 ILE A CA 1
ATOM 1312 C C . ILE A 1 163 ? 19.163 -4.956 -9.755 1.00 96.75 163 ILE A C 1
ATOM 1314 O O . ILE A 1 163 ? 18.227 -5.527 -9.200 1.00 96.75 163 ILE A O 1
ATOM 1318 N N . LYS A 1 164 ? 20.384 -4.905 -9.218 1.00 97.19 164 LYS A N 1
ATOM 1319 C CA . LYS A 1 164 ? 20.692 -5.504 -7.919 1.00 97.19 164 LYS A CA 1
ATOM 1320 C C . LYS A 1 164 ? 19.874 -4.847 -6.807 1.00 97.19 164 LYS A C 1
ATOM 1322 O O . LYS A 1 164 ? 19.349 -5.555 -5.948 1.00 97.19 164 LYS A O 1
ATOM 1327 N N . GLU A 1 165 ? 19.748 -3.524 -6.836 1.00 96.69 165 GLU A N 1
ATOM 1328 C CA . GLU A 1 165 ? 18.895 -2.782 -5.908 1.00 96.69 165 GLU A CA 1
ATOM 1329 C C . GLU A 1 165 ? 17.415 -3.120 -6.092 1.00 96.69 165 GLU A C 1
ATOM 1331 O O . GLU A 1 165 ? 16.723 -3.365 -5.104 1.00 96.69 165 GLU A O 1
ATOM 1336 N N . GLY A 1 166 ? 16.944 -3.210 -7.338 1.00 96.19 166 GLY A N 1
ATOM 1337 C CA . GLY A 1 166 ? 15.565 -3.574 -7.649 1.00 96.19 166 GLY A CA 1
ATOM 1338 C C . GLY A 1 166 ? 15.185 -4.961 -7.158 1.00 96.19 166 GLY A C 1
ATOM 1339 O O . GLY A 1 166 ? 14.199 -5.116 -6.445 1.00 96.19 166 GLY A O 1
ATOM 1340 N N . ILE A 1 167 ? 16.009 -5.968 -7.452 1.00 97.50 167 ILE A N 1
ATOM 1341 C CA . ILE A 1 167 ? 15.794 -7.338 -6.974 1.00 97.50 167 ILE A CA 1
ATOM 1342 C C . ILE A 1 167 ? 15.791 -7.370 -5.447 1.00 97.50 167 ILE A C 1
ATOM 1344 O O . ILE A 1 167 ? 14.864 -7.922 -4.866 1.00 97.50 167 ILE A O 1
ATOM 1348 N N . LYS A 1 168 ? 16.766 -6.734 -4.785 1.00 97.25 168 LYS A N 1
ATOM 1349 C CA . LYS A 1 168 ? 16.800 -6.653 -3.316 1.00 97.25 168 LYS A CA 1
ATOM 1350 C C . LYS A 1 168 ? 15.527 -6.005 -2.757 1.00 97.25 168 LYS A C 1
ATOM 1352 O O . LYS A 1 168 ? 14.974 -6.495 -1.777 1.00 97.25 168 LYS A O 1
ATOM 1357 N N . THR A 1 169 ? 15.061 -4.931 -3.389 1.00 96.12 169 THR A N 1
ATOM 1358 C CA . THR A 1 169 ? 13.840 -4.211 -3.004 1.00 96.12 169 THR A CA 1
ATOM 1359 C C . THR A 1 169 ? 12.604 -5.097 -3.134 1.00 96.12 169 THR A C 1
ATOM 1361 O O . THR A 1 169 ? 11.828 -5.196 -2.189 1.00 96.12 169 THR A O 1
ATOM 1364 N N . LEU A 1 170 ? 12.446 -5.795 -4.262 1.00 95.38 170 LEU A N 1
ATOM 1365 C CA . LEU A 1 170 ? 11.331 -6.719 -4.486 1.00 95.38 170 LEU A CA 1
ATOM 1366 C C . LEU A 1 170 ? 11.376 -7.900 -3.513 1.00 95.38 170 LEU A C 1
ATOM 1368 O O . LEU A 1 170 ? 10.357 -8.251 -2.929 1.00 95.38 170 LEU A O 1
ATOM 1372 N N . GLN A 1 171 ? 12.558 -8.475 -3.286 1.00 95.38 171 GLN A N 1
ATOM 1373 C CA . GLN A 1 171 ? 12.757 -9.553 -2.317 1.00 95.38 171 GLN A CA 1
ATOM 1374 C C . GLN A 1 171 ? 12.338 -9.122 -0.914 1.00 95.38 171 GLN A C 1
ATOM 1376 O O . GLN A 1 171 ? 11.600 -9.845 -0.248 1.00 95.38 171 GLN A O 1
ATOM 1381 N N . GLN A 1 172 ? 12.772 -7.937 -0.477 1.00 94.88 172 GLN A N 1
ATOM 1382 C CA . GLN A 1 172 ? 12.342 -7.361 0.792 1.00 94.88 172 GLN A CA 1
ATOM 1383 C C . GLN A 1 172 ? 10.819 -7.198 0.808 1.00 94.88 172 GLN A C 1
ATOM 1385 O O . GLN A 1 172 ? 10.157 -7.786 1.659 1.00 94.88 172 GLN A O 1
ATOM 1390 N N . ARG A 1 173 ? 10.250 -6.502 -0.181 1.00 94.12 173 ARG A N 1
ATOM 1391 C CA . ARG A 1 173 ? 8.815 -6.199 -0.250 1.00 94.12 173 ARG A CA 1
ATOM 1392 C C . ARG A 1 173 ? 7.925 -7.445 -0.254 1.00 94.12 173 ARG A C 1
ATOM 1394 O O . ARG A 1 173 ? 6.904 -7.460 0.429 1.00 94.12 173 ARG A O 1
ATOM 1401 N N . PHE A 1 174 ? 8.299 -8.497 -0.979 1.00 92.12 174 PHE A N 1
ATOM 1402 C CA . PHE A 1 174 ? 7.535 -9.749 -1.034 1.00 92.12 174 PHE A CA 1
ATOM 1403 C C . PHE A 1 174 ? 7.829 -10.708 0.124 1.00 92.12 174 PHE A C 1
ATOM 1405 O O . PHE A 1 174 ? 7.147 -11.723 0.253 1.00 92.12 174 PHE A O 1
ATOM 1412 N N . THR A 1 175 ? 8.818 -10.425 0.966 1.00 91.94 175 THR A N 1
ATOM 1413 C CA . THR A 1 175 ? 9.090 -11.247 2.155 1.00 91.94 175 THR A CA 1
ATOM 1414 C C . THR A 1 175 ? 8.503 -10.612 3.409 1.00 91.94 175 THR A C 1
ATOM 1416 O O . THR A 1 175 ? 7.940 -11.315 4.239 1.00 91.94 175 THR A O 1
ATOM 1419 N N . THR A 1 176 ? 8.627 -9.292 3.551 1.00 91.75 176 THR A N 1
ATOM 1420 C CA . THR A 1 176 ? 8.275 -8.575 4.785 1.00 91.75 176 THR A CA 1
ATOM 1421 C C . THR A 1 176 ? 7.025 -7.712 4.665 1.00 91.75 176 THR A C 1
ATOM 1423 O O . THR A 1 176 ? 6.626 -7.107 5.654 1.00 91.75 176 THR A O 1
ATOM 1426 N N . GLY A 1 177 ? 6.424 -7.619 3.477 1.00 91.88 177 GLY A N 1
ATOM 1427 C CA . GLY A 1 177 ? 5.329 -6.687 3.222 1.00 91.88 177 GLY A CA 1
ATOM 1428 C C . GLY A 1 177 ? 5.821 -5.249 3.025 1.00 91.88 177 GLY A C 1
ATOM 1429 O O . GLY A 1 177 ? 7.034 -5.019 2.894 1.00 91.88 177 GLY A O 1
ATOM 1430 N N . PRO A 1 178 ? 4.897 -4.276 2.958 1.00 92.50 178 PRO A N 1
ATOM 1431 C CA . PRO A 1 178 ? 5.253 -2.871 2.864 1.00 92.50 178 PRO A CA 1
ATOM 1432 C C . PRO A 1 178 ? 6.034 -2.441 4.109 1.00 92.50 178 PRO A C 1
ATOM 1434 O O . PRO A 1 178 ? 5.635 -2.689 5.246 1.00 92.50 178 PRO A O 1
ATOM 1437 N N . THR A 1 179 ? 7.145 -1.741 3.901 1.00 91.12 179 THR A N 1
ATOM 1438 C CA . THR A 1 179 ? 7.804 -0.974 4.956 1.00 91.12 179 THR A CA 1
ATOM 1439 C C . THR A 1 179 ? 6.765 -0.029 5.535 1.00 91.12 179 THR A C 1
ATOM 1441 O O . THR A 1 179 ? 6.089 0.655 4.774 1.00 91.12 179 THR A O 1
ATOM 1444 N N . ALA A 1 180 ? 6.621 0.025 6.854 1.00 85.62 180 ALA A N 1
ATOM 1445 C CA . ALA A 1 180 ? 5.744 0.971 7.538 1.00 85.62 180 ALA A CA 1
ATOM 1446 C C . ALA A 1 180 ? 6.500 2.271 7.860 1.00 85.62 180 ALA A C 1
ATOM 1448 O O . ALA A 1 180 ? 7.728 2.278 7.933 1.00 85.62 180 ALA A O 1
ATOM 1449 N N . LEU A 1 181 ? 5.782 3.378 8.077 1.00 91.25 181 LEU A N 1
ATOM 1450 C CA . LEU A 1 181 ? 6.387 4.543 8.725 1.00 91.25 181 LEU A CA 1
ATOM 1451 C C . LEU A 1 181 ? 6.718 4.170 10.177 1.00 91.25 181 LEU A C 1
ATOM 1453 O O . LEU A 1 181 ? 5.830 3.774 10.936 1.00 91.25 181 LEU A O 1
ATOM 1457 N N . ASP A 1 182 ? 7.993 4.263 10.542 1.00 93.31 182 ASP A N 1
ATOM 1458 C CA . ASP A 1 182 ? 8.468 4.026 11.906 1.00 93.31 182 ASP A CA 1
ATOM 1459 C C . ASP A 1 182 ? 8.389 5.330 12.706 1.00 93.31 182 ASP A C 1
ATOM 1461 O O . ASP A 1 182 ? 9.358 6.076 12.842 1.00 93.31 182 ASP A O 1
ATOM 1465 N N . LYS A 1 183 ? 7.159 5.673 13.088 1.00 95.81 183 LYS A N 1
ATOM 1466 C CA . LYS A 1 183 ? 6.790 6.885 13.819 1.00 95.81 183 LYS A CA 1
ATOM 1467 C C . LYS A 1 183 ? 5.715 6.532 14.841 1.00 95.81 183 LYS A C 1
ATOM 1469 O O . LYS A 1 183 ? 4.823 5.735 14.542 1.00 95.81 183 LYS A O 1
ATOM 1474 N N . SER A 1 184 ? 5.801 7.139 16.019 1.00 97.25 184 SER A N 1
ATOM 1475 C CA . SER A 1 184 ? 4.724 7.148 17.014 1.00 97.25 184 SER A CA 1
ATOM 1476 C C . SER A 1 184 ? 3.511 7.935 16.507 1.00 97.25 184 SER A C 1
ATOM 1478 O O . SER A 1 184 ? 3.612 8.695 15.542 1.00 97.25 184 SER A O 1
ATOM 1480 N N . ILE A 1 185 ? 2.358 7.794 17.162 1.00 97.12 185 ILE A N 1
ATOM 1481 C CA . ILE A 1 185 ? 1.144 8.534 16.794 1.00 97.12 185 ILE A CA 1
ATOM 1482 C C . ILE A 1 185 ? 1.345 10.057 16.845 1.00 97.12 185 ILE A C 1
ATOM 1484 O O . ILE A 1 185 ? 1.041 10.708 15.843 1.00 97.12 185 ILE A O 1
ATOM 1488 N N . PRO A 1 186 ? 1.936 10.651 17.904 1.00 97.19 186 PRO A N 1
ATOM 1489 C CA . PRO A 1 186 ? 2.265 12.076 17.913 1.00 97.19 186 PRO A CA 1
ATOM 1490 C C . PRO A 1 186 ? 3.141 12.507 16.731 1.00 97.19 186 PRO A C 1
ATOM 1492 O O . PRO A 1 186 ? 2.925 13.565 16.137 1.00 97.19 186 PRO A O 1
ATOM 1495 N N . GLU A 1 187 ? 4.127 11.686 16.359 1.00 97.69 187 GLU A N 1
ATOM 1496 C CA . GLU A 1 187 ? 5.010 11.968 15.227 1.00 97.69 187 GLU A CA 1
ATOM 1497 C C . GLU A 1 187 ? 4.301 11.830 13.878 1.00 97.69 187 GLU A C 1
ATOM 1499 O O . GLU A 1 187 ? 4.599 12.608 12.974 1.00 97.69 187 GLU A O 1
ATOM 1504 N N . LEU A 1 188 ? 3.374 10.877 13.731 1.00 95.94 188 LEU A N 1
ATOM 1505 C CA . LEU A 1 188 ? 2.539 10.728 12.537 1.00 95.94 188 LEU A CA 1
ATOM 1506 C C . LEU A 1 188 ? 1.613 11.932 12.369 1.00 95.94 188 LEU A C 1
ATOM 1508 O O . LEU A 1 188 ? 1.603 12.534 11.302 1.00 95.94 188 LEU A O 1
ATOM 1512 N N . VAL A 1 189 ? 0.913 12.341 13.429 1.00 93.50 189 VAL A N 1
ATOM 1513 C CA . VAL A 1 189 ? 0.028 13.517 13.413 1.00 93.50 189 VAL A CA 1
ATOM 1514 C C . VAL A 1 189 ? 0.804 14.790 13.078 1.00 93.50 189 VAL A C 1
ATOM 1516 O O . VAL A 1 189 ? 0.390 15.576 12.224 1.00 93.50 189 VAL A O 1
ATOM 1519 N N . LYS A 1 190 ? 1.981 14.974 13.683 1.00 94.00 190 LYS A N 1
ATOM 1520 C CA . LYS A 1 190 ? 2.871 16.086 13.339 1.00 94.00 190 LYS A CA 1
ATOM 1521 C C . LYS A 1 190 ? 3.315 16.031 11.873 1.00 94.00 190 LYS A C 1
ATOM 1523 O O . LYS A 1 190 ? 3.269 17.051 11.191 1.00 94.00 190 LYS A O 1
ATOM 1528 N N . PHE A 1 191 ? 3.727 14.860 11.389 1.00 93.56 191 PHE A N 1
ATOM 1529 C CA . PHE A 1 191 ? 4.172 14.670 10.007 1.00 93.56 191 PHE A CA 1
ATOM 1530 C C . PHE A 1 191 ? 3.055 14.972 9.001 1.00 93.56 191 PHE A C 1
ATOM 1532 O O . PHE A 1 191 ? 3.292 15.643 8.000 1.00 93.56 191 PHE A O 1
ATOM 1539 N N . MET A 1 192 ? 1.831 14.534 9.287 1.00 91.12 192 MET A N 1
ATOM 1540 C CA . MET A 1 192 ? 0.644 14.844 8.494 1.00 91.12 192 MET A CA 1
ATOM 1541 C C . MET A 1 192 ? 0.384 16.355 8.425 1.00 91.12 192 MET A C 1
ATOM 1543 O O . MET A 1 192 ? 0.209 16.896 7.333 1.00 91.12 192 MET A O 1
ATOM 1547 N N . ARG A 1 193 ? 0.443 17.063 9.565 1.00 89.00 193 ARG A N 1
ATOM 1548 C CA . ARG A 1 193 ? 0.303 18.530 9.613 1.00 89.00 193 ARG A CA 1
ATOM 1549 C C . ARG A 1 193 ? 1.362 19.238 8.769 1.00 89.00 193 ARG A C 1
ATOM 1551 O O . ARG A 1 193 ? 1.038 20.134 8.000 1.00 89.00 193 ARG A O 1
ATOM 1558 N N . GLU A 1 194 ? 2.628 18.856 8.920 1.00 91.50 194 GLU A N 1
ATOM 1559 C CA . GLU A 1 194 ? 3.744 19.501 8.217 1.00 91.50 194 GLU A CA 1
ATOM 1560 C C . GLU A 1 194 ? 3.664 19.316 6.698 1.00 91.50 194 GLU A C 1
ATOM 1562 O O . GLU A 1 194 ? 3.940 20.258 5.955 1.00 91.50 194 GLU A O 1
ATOM 1567 N N . ASN A 1 195 ? 3.284 18.123 6.225 1.00 90.31 195 ASN A N 1
ATOM 1568 C CA . ASN A 1 195 ? 3.148 17.889 4.788 1.00 90.31 195 ASN A CA 1
ATOM 1569 C C . ASN A 1 195 ? 1.956 18.637 4.200 1.00 90.31 195 ASN A C 1
ATOM 1571 O O . ASN A 1 195 ? 2.099 19.248 3.149 1.00 90.31 195 ASN A O 1
ATOM 1575 N N . TYR A 1 196 ? 0.838 18.672 4.914 1.00 84.50 196 TYR A N 1
ATOM 1576 C CA . TYR A 1 196 ? -0.330 19.440 4.512 1.00 84.50 196 TYR A CA 1
ATOM 1577 C C . TYR A 1 196 ? -0.044 20.945 4.369 1.00 84.50 196 TYR A C 1
ATOM 1579 O O . TYR A 1 196 ? -0.312 21.534 3.325 1.00 84.50 196 TYR A O 1
ATOM 1587 N N . VAL A 1 197 ? 0.586 21.561 5.379 1.00 85.50 197 VAL A N 1
ATOM 1588 C CA . VAL A 1 197 ? 0.969 22.984 5.322 1.00 85.50 197 VAL A CA 1
ATOM 1589 C C . VAL A 1 197 ? 1.900 23.251 4.136 1.00 85.50 197 VAL A C 1
ATOM 1591 O O . VAL A 1 197 ? 1.787 24.275 3.465 1.00 85.50 197 VAL A O 1
ATOM 1594 N N . ALA A 1 198 ? 2.820 22.326 3.856 1.00 87.81 198 ALA A N 1
ATOM 1595 C CA . ALA A 1 198 ? 3.720 22.444 2.719 1.00 87.81 198 ALA A CA 1
ATOM 1596 C C . ALA A 1 198 ? 3.005 22.281 1.365 1.00 87.81 198 ALA A C 1
ATOM 1598 O O . ALA A 1 198 ? 3.387 22.969 0.423 1.00 87.81 198 ALA A O 1
ATOM 1599 N N . ALA A 1 199 ? 1.994 21.409 1.267 1.00 85.00 199 ALA A N 1
ATOM 1600 C CA . ALA A 1 199 ? 1.194 21.225 0.057 1.00 85.00 199 ALA A CA 1
ATOM 1601 C C . ALA A 1 199 ? 0.441 22.514 -0.305 1.00 85.00 199 ALA A C 1
ATOM 1603 O O . ALA A 1 199 ? 0.631 23.037 -1.400 1.00 85.00 199 ALA A O 1
ATOM 1604 N N . ARG A 1 200 ? -0.276 23.116 0.655 1.00 80.19 200 ARG A N 1
ATOM 1605 C CA . ARG A 1 200 ? -0.944 24.419 0.454 1.00 80.19 200 ARG A CA 1
ATOM 1606 C C . ARG A 1 200 ? 0.008 25.540 0.082 1.00 80.19 200 ARG A C 1
ATOM 1608 O O . ARG A 1 200 ? -0.296 26.382 -0.750 1.00 80.19 200 ARG A O 1
ATOM 1615 N N . ALA A 1 201 ? 1.179 25.577 0.712 1.00 84.81 201 ALA A N 1
ATOM 1616 C CA . ALA A 1 201 ? 2.171 26.591 0.382 1.00 84.81 201 ALA A CA 1
ATOM 1617 C C . ALA A 1 201 ? 2.703 26.442 -1.058 1.00 84.81 201 ALA A C 1
ATOM 1619 O O . ALA A 1 201 ? 3.183 27.424 -1.629 1.00 84.81 201 ALA A O 1
ATOM 1620 N N . ALA A 1 202 ? 2.662 25.231 -1.625 1.00 84.00 202 ALA A N 1
ATOM 1621 C CA . ALA A 1 202 ? 3.055 24.969 -3.003 1.00 84.00 202 ALA A CA 1
ATOM 1622 C C . ALA A 1 202 ? 1.948 25.334 -4.004 1.00 84.00 202 ALA A C 1
ATOM 1624 O O . ALA A 1 202 ? 2.285 25.872 -5.060 1.00 84.00 202 ALA A O 1
ATOM 1625 N N . ASP A 1 203 ? 0.677 25.131 -3.645 1.00 78.25 203 ASP A N 1
ATOM 1626 C CA . ASP A 1 203 ? -0.487 25.515 -4.450 1.00 78.25 203 ASP A CA 1
ATOM 1627 C C . ASP A 1 203 ? -1.482 26.405 -3.672 1.00 78.25 203 ASP A C 1
ATOM 1629 O O . ASP A 1 203 ? -2.438 25.919 -3.069 1.00 78.25 203 ASP A O 1
ATOM 1633 N N . PRO A 1 204 ? -1.279 27.735 -3.680 1.00 70.75 204 PRO A N 1
ATOM 1634 C CA . PRO A 1 204 ? -2.191 28.678 -3.035 1.00 70.75 204 PRO A CA 1
ATOM 1635 C C . PRO A 1 204 ? -3.493 28.910 -3.820 1.00 70.75 204 PRO A C 1
ATOM 1637 O O . PRO A 1 204 ? -4.310 29.717 -3.384 1.00 70.75 204 PRO A O 1
ATOM 1640 N N . SER A 1 205 ? -3.643 28.335 -5.021 1.00 62.16 205 SER A N 1
ATOM 1641 C CA . SER A 1 205 ? -4.692 28.728 -5.971 1.00 62.16 205 SER A CA 1
ATOM 1642 C C . SER A 1 205 ? -6.046 28.058 -5.730 1.00 62.16 205 SER A C 1
ATOM 1644 O O . SER A 1 205 ? -7.059 28.588 -6.184 1.00 62.16 205 SER A O 1
ATOM 1646 N N . GLU A 1 206 ? -6.077 26.970 -4.957 1.00 58.78 206 GLU A N 1
ATOM 1647 C CA . GLU A 1 206 ? -7.310 26.314 -4.498 1.00 58.78 206 GLU A CA 1
ATOM 1648 C C . GLU A 1 206 ? -7.960 27.013 -3.290 1.00 58.78 206 GLU A C 1
ATOM 1650 O O . GLU A 1 206 ? -9.040 26.624 -2.846 1.00 58.78 206 GLU A O 1
ATOM 1655 N N . ASP A 1 207 ? -7.340 28.069 -2.752 1.00 55.53 207 ASP A N 1
ATOM 1656 C CA . ASP A 1 207 ? -7.856 28.769 -1.579 1.00 55.53 207 ASP A CA 1
ATOM 1657 C C . ASP A 1 207 ? -8.997 29.725 -1.972 1.00 55.53 207 ASP A C 1
ATOM 1659 O O . ASP A 1 207 ? -8.781 30.849 -2.439 1.00 55.53 207 ASP A O 1
ATOM 1663 N N . ASN A 1 208 ? -10.238 29.266 -1.792 1.00 51.00 208 ASN A N 1
ATOM 1664 C CA . ASN A 1 208 ? -11.466 30.048 -1.948 1.00 51.00 208 ASN A CA 1
ATOM 1665 C C . ASN A 1 208 ? -11.580 31.150 -0.872 1.00 51.00 208 ASN A C 1
ATOM 1667 O O . ASN A 1 208 ? -12.489 31.124 -0.057 1.00 51.00 208 ASN A O 1
ATOM 1671 N N . GLY A 1 209 ? -10.681 32.138 -0.863 1.00 51.56 209 GLY A N 1
ATOM 1672 C CA . GLY A 1 209 ? -10.850 33.456 -0.226 1.00 51.56 209 GLY A CA 1
ATOM 1673 C C . GLY A 1 209 ? -11.009 33.540 1.303 1.00 51.56 209 GLY A C 1
ATOM 1674 O O . GLY A 1 209 ? -10.864 34.642 1.835 1.00 51.56 209 GLY A O 1
ATOM 1675 N N . ASP A 1 210 ? -11.270 32.442 2.006 1.00 57.44 210 ASP A N 1
ATOM 1676 C CA . ASP A 1 210 ? -11.359 32.390 3.463 1.00 57.44 210 ASP A CA 1
ATOM 1677 C C . ASP A 1 210 ? -9.970 32.143 4.070 1.00 57.44 210 ASP A C 1
ATOM 1679 O O . ASP A 1 210 ? -9.160 31.398 3.523 1.00 57.44 210 ASP A O 1
ATOM 1683 N N . GLU A 1 211 ? -9.658 32.795 5.198 1.00 58.34 211 GLU A N 1
ATOM 1684 C CA . GLU A 1 211 ? -8.418 32.547 5.947 1.00 58.34 211 GLU A CA 1
ATOM 1685 C C . GLU A 1 211 ? -8.359 31.066 6.347 1.00 58.34 211 GLU A C 1
ATOM 1687 O O . GLU A 1 211 ? -8.964 30.649 7.337 1.00 58.34 211 GLU A O 1
ATOM 1692 N N . ALA A 1 212 ? -7.622 30.283 5.560 1.00 55.97 212 ALA A N 1
ATOM 1693 C CA . ALA A 1 212 ? -7.346 28.880 5.796 1.00 55.97 212 ALA A CA 1
ATOM 1694 C C . ALA A 1 212 ? -7.032 28.618 7.272 1.00 55.97 212 ALA A C 1
ATOM 1696 O O . ALA A 1 212 ? -6.132 29.237 7.858 1.00 55.97 212 ALA A O 1
ATOM 1697 N N . ALA A 1 213 ? -7.759 27.677 7.881 1.00 60.09 213 ALA A N 1
ATOM 1698 C CA . ALA A 1 213 ? -7.470 27.267 9.243 1.00 60.09 213 ALA A CA 1
ATOM 1699 C C . ALA A 1 213 ? -5.993 26.830 9.329 1.00 60.09 213 ALA A C 1
ATOM 1701 O O . ALA A 1 213 ? -5.510 26.086 8.474 1.00 60.09 213 ALA A O 1
ATOM 1702 N N . PRO A 1 214 ? -5.245 27.235 10.372 1.00 64.19 214 PRO A N 1
ATOM 1703 C CA . PRO A 1 214 ? -3.812 26.945 10.472 1.00 64.19 214 PRO A CA 1
ATOM 1704 C C . PRO A 1 214 ? -3.494 25.440 10.569 1.00 64.19 214 PRO A C 1
ATOM 1706 O O . PRO A 1 214 ? -2.326 25.045 10.560 1.00 64.19 214 PRO A O 1
ATOM 1709 N N . SER A 1 215 ? -4.515 24.596 10.736 1.00 69.94 215 SER A N 1
ATOM 1710 C CA . SER A 1 215 ? -4.427 23.145 10.815 1.00 69.94 215 SER A CA 1
ATOM 1711 C C . SER A 1 215 ? -5.819 22.540 10.625 1.00 69.94 215 SER A C 1
ATOM 1713 O O . SER A 1 215 ? -6.750 22.965 11.299 1.00 69.94 215 SER A O 1
ATOM 1715 N N . TYR A 1 216 ? -5.920 21.484 9.817 1.00 79.56 216 TYR A N 1
ATOM 1716 C CA . TYR A 1 216 ? -7.118 20.638 9.710 1.00 79.56 216 TYR A CA 1
ATOM 1717 C C . TYR A 1 216 ? -7.272 19.661 10.893 1.00 79.56 216 TYR A C 1
ATOM 1719 O O . TYR A 1 216 ? -8.227 18.905 10.972 1.00 79.56 216 TYR A O 1
ATOM 1727 N N . LEU A 1 217 ? -6.304 19.607 11.814 1.00 85.12 217 LEU A N 1
ATOM 1728 C CA . LEU A 1 217 ? -6.362 18.765 13.016 1.00 85.12 217 LEU A CA 1
ATOM 1729 C C . LEU A 1 217 ? -7.109 19.470 14.157 1.00 85.12 217 LEU A C 1
ATOM 1731 O O . LEU A 1 217 ? -6.753 20.600 14.504 1.00 85.12 217 LEU A O 1
ATOM 1735 N N . MET A 1 218 ? -8.045 18.775 14.808 1.00 88.75 218 MET A N 1
ATOM 1736 C CA . MET A 1 218 ? -8.777 19.282 15.974 1.00 88.75 218 MET A CA 1
ATOM 1737 C C . MET A 1 218 ? -7.916 19.282 17.248 1.00 88.75 218 MET A C 1
ATOM 1739 O O . MET A 1 218 ? -6.912 18.564 17.350 1.00 88.75 218 MET A O 1
ATOM 1743 N N . SER A 1 219 ? -8.319 20.081 18.246 1.00 92.00 219 SER A N 1
ATOM 1744 C CA . SER A 1 219 ? -7.705 20.066 19.583 1.00 92.00 219 SER A CA 1
ATOM 1745 C C . SER A 1 219 ? -7.789 18.673 20.226 1.00 92.00 219 SER A C 1
ATOM 1747 O O . SER A 1 219 ? -8.751 17.963 19.959 1.00 92.00 219 SER A O 1
ATOM 1749 N N . PRO A 1 220 ? -6.816 18.266 21.060 1.00 96.62 220 PRO A N 1
ATOM 1750 C CA . PRO A 1 220 ? -6.866 17.010 21.809 1.00 96.62 220 PRO A CA 1
ATOM 1751 C C . PRO A 1 220 ? -8.155 16.785 22.606 1.00 96.62 220 PRO A C 1
ATOM 1753 O O . PRO A 1 220 ? -8.688 17.729 23.189 1.00 96.62 220 PRO A O 1
ATOM 1756 N N . ALA A 1 221 ? -8.583 15.528 22.705 1.00 97.56 221 ALA A N 1
ATOM 1757 C CA . ALA A 1 221 ? -9.620 15.086 23.629 1.00 97.56 221 ALA A CA 1
ATOM 1758 C C . ALA A 1 221 ? -9.066 15.008 25.058 1.00 97.56 221 ALA A C 1
ATOM 1760 O O . ALA A 1 221 ? -7.907 14.628 25.269 1.00 97.56 221 ALA A O 1
ATOM 1761 N N . SER A 1 222 ? -9.898 15.329 26.045 1.00 98.06 222 SER A N 1
ATOM 1762 C CA . SER A 1 222 ? -9.601 15.047 27.448 1.00 98.06 222 SER A CA 1
ATOM 1763 C C . SER A 1 222 ? -9.812 13.561 27.772 1.00 98.06 222 SER A C 1
ATOM 1765 O O . SER A 1 222 ? -10.476 12.832 27.034 1.00 98.06 222 SER A O 1
ATOM 1767 N N . ASP A 1 223 ? -9.256 13.089 28.892 1.00 98.25 223 ASP A N 1
ATOM 1768 C CA . ASP A 1 223 ? -9.524 11.720 29.356 1.00 98.25 223 ASP A CA 1
ATOM 1769 C C . ASP A 1 223 ? -11.013 11.511 29.699 1.00 98.25 223 ASP A C 1
ATOM 1771 O O . ASP A 1 223 ? -11.517 10.404 29.514 1.00 98.25 223 ASP A O 1
ATOM 1775 N N . ASP A 1 224 ? -11.718 12.567 30.125 1.00 98.31 224 ASP A N 1
ATOM 1776 C CA . ASP A 1 224 ? -13.161 12.531 30.386 1.00 98.31 224 ASP A CA 1
ATOM 1777 C C . ASP A 1 224 ? -13.950 12.340 29.078 1.00 98.31 224 ASP A C 1
ATOM 1779 O O . ASP A 1 224 ? -14.835 11.489 29.029 1.00 98.31 224 ASP A O 1
ATOM 1783 N N . ASP A 1 225 ? -13.570 13.028 27.991 1.00 98.25 225 ASP A N 1
ATOM 1784 C CA . ASP A 1 225 ? -14.201 12.851 26.670 1.00 98.25 225 ASP A CA 1
ATOM 1785 C C . ASP A 1 225 ? -14.021 11.415 26.144 1.00 98.25 225 ASP A C 1
ATOM 1787 O O . ASP A 1 225 ? -14.926 10.824 25.552 1.00 98.25 225 ASP A O 1
ATOM 1791 N N . ILE A 1 226 ? -12.834 10.832 26.351 1.00 98.38 226 ILE A N 1
ATOM 1792 C CA . ILE A 1 226 ? -12.535 9.448 25.955 1.00 98.38 226 ILE A CA 1
ATOM 1793 C C . ILE A 1 226 ? -13.333 8.462 26.817 1.00 98.38 226 ILE A C 1
ATOM 1795 O O . ILE A 1 226 ? -13.809 7.441 26.314 1.00 98.38 226 ILE A O 1
ATOM 1799 N N . GLN A 1 227 ? -13.475 8.745 28.112 1.00 98.31 227 GLN A N 1
ATOM 1800 C CA . GLN A 1 227 ? -14.263 7.922 29.020 1.00 98.31 227 GLN A CA 1
ATOM 1801 C C . GLN A 1 227 ? -15.749 7.949 28.648 1.00 98.31 227 GLN A C 1
ATOM 1803 O O . GLN A 1 227 ? -16.353 6.881 28.552 1.00 98.31 227 GLN A O 1
ATOM 1808 N N . GLU A 1 228 ? -16.309 9.125 28.357 1.00 98.31 228 GLU A N 1
ATOM 1809 C CA . GLU A 1 228 ? -17.691 9.276 27.891 1.00 98.31 228 GLU A CA 1
ATOM 1810 C C . GLU A 1 228 ? -17.933 8.491 26.594 1.00 98.31 228 GLU A C 1
ATOM 1812 O O . GLU A 1 228 ? -18.925 7.769 26.478 1.00 98.31 228 GLU A O 1
ATOM 1817 N N . LEU A 1 229 ? -16.994 8.551 25.643 1.00 98.00 229 LEU A N 1
ATOM 1818 C CA . LEU A 1 229 ? -17.075 7.767 24.411 1.00 98.00 229 LEU A CA 1
ATOM 1819 C C . LEU A 1 229 ? -17.099 6.253 24.688 1.00 98.00 229 LEU A C 1
ATOM 1821 O O . LEU A 1 229 ? -17.946 5.546 24.146 1.00 98.00 229 LEU A O 1
ATOM 1825 N N . GLN A 1 230 ? -16.207 5.742 25.544 1.00 98.12 230 GLN A N 1
ATOM 1826 C CA . GLN A 1 230 ? -16.184 4.316 25.906 1.00 98.12 230 GLN A CA 1
ATOM 1827 C C . GLN A 1 230 ? -17.474 3.867 26.604 1.00 98.12 230 GLN A C 1
ATOM 1829 O O . GLN A 1 230 ? -17.947 2.753 26.374 1.00 98.12 230 GLN A O 1
ATOM 1834 N N . GLU A 1 231 ? -18.046 4.722 27.454 1.00 97.81 231 GLU A N 1
ATOM 1835 C CA . GLU A 1 231 ? -19.332 4.467 28.105 1.00 97.81 231 GLU A CA 1
ATOM 1836 C C . GLU A 1 231 ? -20.478 4.431 27.092 1.00 97.81 231 GLU A C 1
ATOM 1838 O O . GLU A 1 231 ? -21.326 3.541 27.176 1.00 97.81 231 GLU A O 1
ATOM 1843 N N . ARG A 1 232 ? -20.466 5.334 26.102 1.00 97.12 232 ARG A N 1
ATOM 1844 C CA . ARG A 1 232 ? -21.473 5.397 25.036 1.00 97.12 232 ARG A CA 1
ATOM 1845 C C . ARG A 1 232 ? -21.447 4.163 24.134 1.00 97.12 232 ARG A C 1
ATOM 1847 O O . ARG A 1 232 ? -22.492 3.557 23.913 1.00 97.12 232 ARG A O 1
ATOM 1854 N N . ILE A 1 233 ? -20.271 3.754 23.656 1.00 96.44 233 ILE A N 1
ATOM 1855 C CA . ILE A 1 233 ? -20.140 2.587 22.762 1.00 96.44 233 ILE A CA 1
ATOM 1856 C C . ILE A 1 233 ? -20.159 1.249 23.519 1.00 96.44 233 ILE A C 1
ATOM 1858 O O . ILE A 1 233 ? -20.384 0.200 22.922 1.00 96.44 233 ILE A O 1
ATOM 1862 N N . GLY A 1 234 ? -19.947 1.263 24.839 1.00 95.81 234 GLY A N 1
ATOM 1863 C CA . GLY A 1 234 ? -20.054 0.083 25.700 1.00 95.81 234 GLY A CA 1
ATOM 1864 C C . GLY A 1 234 ? -18.832 -0.844 25.704 1.00 95.81 234 GLY A C 1
ATOM 1865 O O . GLY A 1 234 ? -18.943 -1.989 26.154 1.00 95.81 234 GLY A O 1
ATOM 1866 N N . PHE A 1 235 ? -17.666 -0.386 25.235 1.00 95.12 235 PHE A N 1
ATOM 1867 C CA . PHE A 1 235 ? -16.415 -1.150 25.264 1.00 95.12 235 PHE A CA 1
ATOM 1868 C C . PHE A 1 235 ? -15.170 -0.262 25.415 1.00 95.12 235 PHE A C 1
ATOM 1870 O O . PHE A 1 235 ? -15.195 0.945 25.188 1.00 95.12 235 PHE A O 1
ATOM 1877 N N . THR A 1 236 ? -14.048 -0.874 25.805 1.00 97.06 236 THR A N 1
ATOM 1878 C CA . THR A 1 236 ? -12.750 -0.188 25.896 1.00 97.06 236 THR A CA 1
ATOM 1879 C C . THR A 1 236 ? -12.151 0.013 24.508 1.00 97.06 236 THR A C 1
ATOM 1881 O O . THR A 1 236 ? -11.933 -0.959 23.788 1.00 97.06 236 THR A O 1
ATOM 1884 N N . LEU A 1 237 ? -11.835 1.261 24.162 1.00 97.62 237 LEU A N 1
ATOM 1885 C CA . LEU A 1 237 ? -11.184 1.603 22.898 1.00 97.62 237 LEU A CA 1
ATOM 1886 C C . LEU A 1 237 ? -9.744 1.063 22.846 1.00 97.62 237 LEU A C 1
ATOM 1888 O O . LEU A 1 237 ? -9.080 0.990 23.895 1.00 97.62 237 LEU A O 1
ATOM 1892 N N . PRO A 1 238 ? -9.223 0.746 21.645 1.00 97.56 238 PRO A N 1
ATOM 1893 C CA . PRO A 1 238 ? -7.838 0.331 21.493 1.00 97.56 238 PRO A CA 1
ATOM 1894 C C . PRO A 1 238 ? -6.880 1.457 21.909 1.00 97.56 238 PRO A C 1
ATOM 1896 O O . PRO A 1 238 ? -7.180 2.648 21.782 1.00 97.56 238 PRO A O 1
ATOM 1899 N N . ASP A 1 239 ? -5.733 1.074 22.475 1.00 98.12 239 ASP A N 1
ATOM 1900 C CA . ASP A 1 239 ? -4.777 2.018 23.073 1.00 98.12 239 ASP A CA 1
ATOM 1901 C C . ASP A 1 239 ? -4.247 3.035 22.069 1.00 98.12 239 ASP A C 1
ATOM 1903 O O . ASP A 1 239 ? -4.095 4.208 22.409 1.00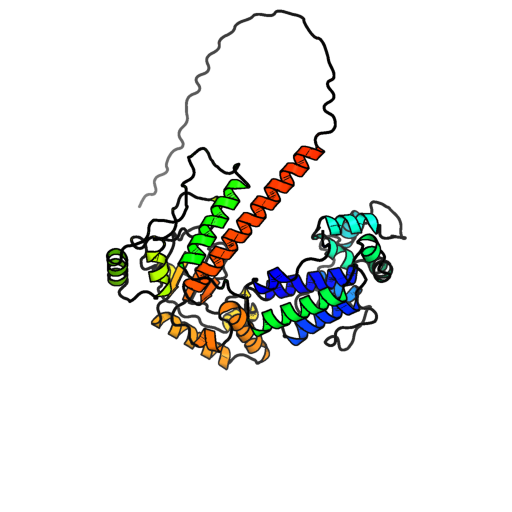 98.12 239 ASP A O 1
ATOM 1907 N N . ASP A 1 240 ? -4.041 2.602 20.830 1.00 97.62 240 ASP A N 1
ATOM 1908 C CA . ASP A 1 240 ? -3.548 3.456 19.765 1.00 97.62 240 ASP A CA 1
ATOM 1909 C C . ASP A 1 240 ? -4.573 4.518 19.341 1.00 97.62 240 ASP A C 1
ATOM 1911 O O . ASP A 1 240 ? -4.231 5.690 19.199 1.00 97.62 240 ASP A O 1
ATOM 1915 N N . TYR A 1 241 ? -5.853 4.167 19.241 1.00 97.69 241 TYR A N 1
ATOM 1916 C CA . TYR A 1 241 ? -6.894 5.155 18.965 1.00 97.69 241 TYR A CA 1
ATOM 1917 C C . TYR A 1 241 ? -7.066 6.160 20.114 1.00 97.69 241 TYR A C 1
ATOM 1919 O O . TYR A 1 241 ? -7.180 7.361 19.876 1.00 97.69 241 TYR A O 1
ATOM 1927 N N . LYS A 1 242 ? -6.990 5.716 21.377 1.00 98.06 242 LYS A N 1
ATOM 1928 C CA . LYS A 1 242 ? -7.003 6.640 22.529 1.00 98.06 242 LYS A CA 1
ATOM 1929 C C . LYS A 1 242 ? -5.795 7.575 22.525 1.00 98.06 242 LYS A C 1
ATOM 1931 O O . LYS A 1 242 ? -5.924 8.738 22.894 1.00 98.06 242 LYS A O 1
ATOM 1936 N N . GLU A 1 243 ? -4.614 7.082 22.151 1.00 98.19 243 GLU A N 1
ATOM 1937 C CA . GLU A 1 243 ? -3.425 7.925 21.991 1.00 98.19 243 GLU A CA 1
ATOM 1938 C C . GLU A 1 243 ? -3.641 8.975 20.898 1.00 98.19 243 GLU A C 1
ATOM 1940 O O . GLU A 1 243 ? -3.335 10.143 21.125 1.00 98.19 243 GLU A O 1
ATOM 1945 N N . PHE A 1 244 ? -4.237 8.598 19.762 1.00 97.12 244 PHE A N 1
ATOM 1946 C CA . PHE A 1 244 ? -4.605 9.554 18.719 1.00 97.12 244 PHE A CA 1
ATOM 1947 C C . PHE A 1 244 ? -5.541 10.640 19.245 1.00 97.12 244 PHE A C 1
ATOM 1949 O O . PHE A 1 244 ? -5.195 11.810 19.117 1.00 97.12 244 PHE A O 1
ATOM 1956 N N . LEU A 1 245 ? -6.637 10.281 19.921 1.00 97.62 245 LEU A N 1
ATOM 1957 C CA . LEU A 1 245 ? -7.589 11.255 20.471 1.00 97.62 245 LEU A CA 1
ATOM 1958 C C . LEU A 1 245 ? -6.922 12.244 21.443 1.00 97.62 245 LEU A C 1
ATOM 1960 O O . LEU A 1 245 ? -7.208 13.439 21.404 1.00 97.62 245 LEU A O 1
ATOM 1964 N N . ARG A 1 246 ? -5.962 11.785 22.260 1.00 97.94 246 ARG A N 1
ATOM 1965 C CA . ARG A 1 246 ? -5.164 12.649 23.157 1.00 97.94 246 ARG A CA 1
ATOM 1966 C C . ARG A 1 246 ? -4.175 13.566 22.437 1.00 97.94 246 ARG A C 1
ATOM 1968 O O . ARG A 1 246 ? -3.652 14.496 23.046 1.00 97.94 246 ARG A O 1
ATOM 1975 N N . VAL A 1 247 ? -3.861 13.295 21.176 1.00 96.94 247 VAL A N 1
ATOM 1976 C CA . VAL A 1 247 ? -2.995 14.141 20.343 1.00 96.94 247 VAL A CA 1
ATOM 1977 C C . VAL A 1 247 ? -3.832 15.072 19.465 1.00 96.94 247 VAL A C 1
ATOM 1979 O O . VAL A 1 247 ? -3.451 16.223 19.254 1.00 96.94 247 VAL A O 1
ATOM 1982 N N . SER A 1 248 ? -4.955 14.581 18.947 1.00 94.00 248 SER A N 1
ATOM 1983 C CA . SER A 1 248 ? -5.896 15.309 18.107 1.00 94.00 248 SER A CA 1
ATOM 1984 C C . SER A 1 248 ? -7.259 14.622 18.143 1.00 94.00 248 SER A C 1
ATOM 1986 O O . SER A 1 248 ? -7.366 13.433 17.854 1.00 94.00 248 SER A O 1
ATOM 1988 N N . ASN A 1 249 ? -8.310 15.367 18.480 1.00 93.69 249 ASN A N 1
ATOM 1989 C CA . ASN A 1 249 ? -9.668 14.836 18.546 1.00 93.69 249 ASN A CA 1
ATOM 1990 C C . ASN A 1 249 ? -10.348 14.827 17.167 1.00 93.69 249 ASN A C 1
ATOM 1992 O O . ASN A 1 249 ? -11.406 15.425 17.017 1.00 93.69 249 ASN A O 1
ATOM 1996 N N . GLY A 1 250 ? -9.715 14.220 16.162 1.00 89.19 250 GLY A N 1
ATOM 1997 C CA . GLY A 1 250 ? -10.234 14.156 14.792 1.00 89.19 250 GLY A CA 1
ATOM 1998 C C . GLY A 1 250 ? -9.746 15.270 13.858 1.00 89.19 250 GLY A C 1
ATOM 1999 O O . GLY A 1 250 ? -8.778 15.984 14.150 1.00 89.19 250 GLY A O 1
ATOM 2000 N N . PHE A 1 251 ? -10.403 15.386 12.704 1.00 83.38 251 PHE A N 1
ATOM 2001 C CA . PHE A 1 251 ? -10.102 16.358 11.651 1.00 83.38 251 PHE A CA 1
ATOM 2002 C C . PHE A 1 251 ? -11.253 17.365 11.509 1.00 83.38 251 PHE A C 1
ATOM 2004 O O . PHE A 1 251 ? -12.407 17.038 11.755 1.00 83.38 251 PHE A O 1
ATOM 2011 N N . SER A 1 252 ? -10.948 18.610 11.150 1.00 73.81 252 SER A N 1
ATOM 2012 C CA . SER A 1 252 ? -11.944 19.656 10.911 1.00 73.81 252 SER A CA 1
ATOM 2013 C C . SER A 1 252 ? -12.509 19.566 9.495 1.00 73.81 252 SER A C 1
ATOM 2015 O O . SER A 1 252 ? -11.743 19.357 8.561 1.00 73.81 252 SER A O 1
ATOM 2017 N N . GLU A 1 253 ? -13.809 19.826 9.343 1.00 62.88 253 GLU A N 1
ATOM 2018 C CA . GLU A 1 253 ? -14.572 19.674 8.088 1.00 62.88 253 GLU A CA 1
ATOM 2019 C C . GLU A 1 253 ? -14.186 20.637 6.946 1.00 62.88 253 GLU A C 1
ATOM 2021 O O . GLU A 1 253 ? -14.622 20.447 5.822 1.00 62.88 253 GLU A O 1
ATOM 2026 N N . ASN A 1 254 ? -13.380 21.671 7.196 1.00 56.97 254 ASN A N 1
ATOM 2027 C CA . ASN A 1 254 ? -13.277 22.820 6.286 1.00 56.97 254 ASN A CA 1
ATOM 2028 C C . ASN A 1 254 ? -12.164 22.731 5.226 1.00 56.97 254 ASN A C 1
ATOM 2030 O O . ASN A 1 254 ? -11.625 23.775 4.859 1.00 56.97 254 ASN A O 1
ATOM 2034 N N . ASP A 1 255 ? -11.751 21.541 4.777 1.00 57.03 255 ASP A N 1
ATOM 2035 C CA . ASP A 1 255 ? -10.573 21.468 3.908 1.00 57.03 255 ASP A CA 1
ATOM 2036 C C . ASP A 1 255 ? -10.553 20.361 2.848 1.00 57.03 255 ASP A C 1
ATOM 2038 O O . ASP A 1 255 ? -10.064 19.253 3.078 1.00 57.03 255 ASP A O 1
ATOM 2042 N N . ASP A 1 256 ? -11.005 20.729 1.648 1.00 61.81 256 ASP A N 1
ATOM 2043 C CA . ASP A 1 256 ? -11.050 19.876 0.452 1.00 61.81 256 ASP A CA 1
ATOM 2044 C C . ASP A 1 256 ? -9.652 19.430 -0.029 1.00 61.81 256 ASP A C 1
ATOM 2046 O O . ASP A 1 256 ? -9.514 18.432 -0.728 1.00 61.81 256 ASP A O 1
ATOM 2050 N N . LEU A 1 257 ? -8.576 20.126 0.365 1.00 57.28 257 LEU A N 1
ATOM 2051 C CA . LEU A 1 257 ? -7.219 19.896 -0.164 1.00 57.28 257 LEU A CA 1
ATOM 2052 C C . LEU A 1 257 ? -6.653 18.510 0.120 1.00 57.28 257 LEU A C 1
ATOM 2054 O O . LEU A 1 257 ? -5.728 18.048 -0.564 1.00 57.28 257 LEU A O 1
ATOM 2058 N N . LEU A 1 258 ? -7.130 17.893 1.198 1.00 58.62 258 LEU A N 1
ATOM 2059 C CA . LEU A 1 258 ? -6.676 16.572 1.565 1.00 58.62 258 LEU A CA 1
ATOM 2060 C C . LEU A 1 258 ? -7.477 15.470 0.903 1.00 58.62 258 LEU A C 1
ATOM 2062 O O . LEU A 1 258 ? -6.901 14.396 0.864 1.00 58.62 258 LEU A O 1
ATOM 2066 N N . ASP A 1 259 ? -8.698 15.693 0.395 1.00 62.00 259 ASP A N 1
ATOM 2067 C CA . ASP A 1 259 ? -9.563 14.620 -0.148 1.00 62.00 259 ASP A CA 1
ATOM 2068 C C . ASP A 1 259 ? -9.371 13.325 0.669 1.00 62.00 259 ASP A C 1
ATOM 2070 O O . ASP A 1 259 ? -8.999 12.255 0.189 1.00 62.00 259 ASP A O 1
ATOM 2074 N N . MET A 1 260 ? -9.347 13.500 1.998 1.00 61.47 260 MET A N 1
ATOM 2075 C CA . MET A 1 260 ? -9.184 12.409 2.950 1.00 61.47 260 MET A CA 1
ATOM 2076 C C . MET A 1 260 ? -10.607 11.991 3.265 1.00 61.47 260 MET A C 1
ATOM 2078 O O . MET A 1 260 ? -11.071 12.202 4.382 1.00 61.47 260 MET A O 1
ATOM 2082 N N . ASP A 1 261 ? -11.270 11.513 2.214 1.00 48.75 261 ASP A N 1
ATOM 2083 C CA . ASP A 1 261 ? -12.640 11.038 2.062 1.00 48.75 261 ASP A CA 1
ATOM 2084 C C . ASP A 1 261 ? -13.135 10.380 3.370 1.00 48.75 261 ASP A C 1
ATOM 2086 O O . ASP A 1 261 ? -12.976 9.182 3.598 1.00 48.75 261 ASP A O 1
ATOM 2090 N N . GLY A 1 262 ? -13.618 11.176 4.325 1.00 56.22 262 GLY A N 1
ATOM 2091 C CA . GLY A 1 262 ? -13.849 10.725 5.701 1.00 56.22 262 GLY A CA 1
ATOM 2092 C C . GLY A 1 262 ? -13.186 11.623 6.737 1.00 56.22 262 GLY A C 1
ATOM 2093 O O . GLY A 1 262 ? -12.222 11.246 7.411 1.00 56.22 262 GLY A O 1
ATOM 2094 N N . ILE A 1 263 ? -13.762 12.810 6.920 1.00 70.56 263 ILE A N 1
ATOM 2095 C CA . ILE A 1 263 ? -13.425 13.722 8.015 1.00 70.56 263 ILE A CA 1
ATOM 2096 C C . ILE A 1 263 ? -13.512 12.936 9.328 1.00 70.56 263 ILE A C 1
ATOM 2098 O O . ILE A 1 263 ? -14.592 12.476 9.703 1.00 70.56 263 ILE A O 1
ATOM 2102 N N . PHE A 1 264 ? -12.376 12.746 10.010 1.00 83.38 264 PHE A N 1
ATOM 2103 C CA . PHE A 1 264 ? -12.362 12.007 11.269 1.00 83.38 264 PHE A CA 1
ATOM 2104 C C . PHE A 1 264 ? -13.193 12.727 12.303 1.00 83.38 264 PHE A C 1
ATOM 2106 O O . PHE A 1 264 ? -12.897 13.865 12.669 1.00 83.38 264 PHE A O 1
ATOM 2113 N N . TYR A 1 265 ? -14.158 12.009 12.850 1.00 85.81 265 TYR A N 1
ATOM 2114 C CA . TYR A 1 265 ? -14.934 12.490 13.963 1.00 85.81 265 TYR A CA 1
ATOM 2115 C C . TYR A 1 265 ? -14.068 12.679 15.200 1.00 85.81 265 TYR A C 1
ATOM 2117 O O . TYR A 1 265 ? -13.245 11.836 15.571 1.00 85.81 265 TYR A O 1
ATOM 2125 N N . GLY A 1 266 ? -14.322 13.793 15.881 1.00 91.19 266 GLY A N 1
ATOM 2126 C CA . GLY A 1 266 ? -13.980 13.907 17.284 1.00 91.19 266 GLY A CA 1
ATOM 2127 C C . GLY A 1 266 ? -14.799 12.939 18.125 1.00 91.19 266 GLY A C 1
ATOM 2128 O O . GLY A 1 266 ? -15.876 12.482 17.737 1.00 91.19 266 GLY A O 1
ATOM 2129 N N . SER A 1 267 ? -14.296 12.653 19.319 1.00 94.88 267 SER A N 1
ATOM 2130 C CA . SER A 1 267 ? -14.865 11.710 20.277 1.00 94.88 267 SER A CA 1
ATOM 2131 C C . S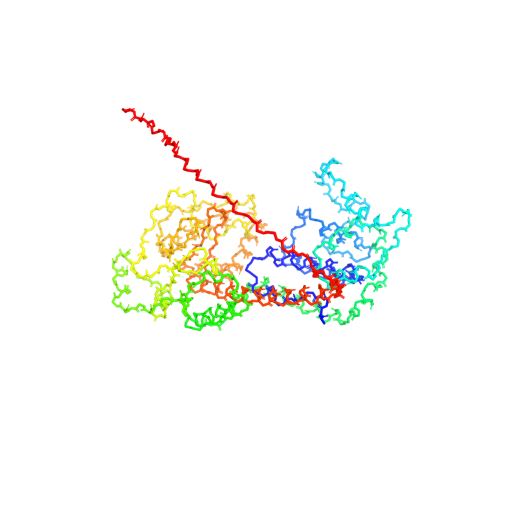ER A 1 267 ? -16.351 11.929 20.569 1.00 94.88 267 SER A C 1
ATOM 2133 O O . SER A 1 267 ? -17.035 10.973 20.912 1.00 94.88 267 SER A O 1
ATOM 2135 N N . SER A 1 268 ? -16.882 13.145 20.420 1.00 94.06 268 SER A N 1
ATOM 2136 C CA . SER A 1 268 ? -18.306 13.453 20.603 1.00 94.06 268 SER A CA 1
ATOM 2137 C C . SER A 1 268 ? -19.212 12.925 19.487 1.00 94.06 268 SER A C 1
ATOM 2139 O O . SER A 1 268 ? -20.395 12.724 19.739 1.00 94.06 268 SER A O 1
ATOM 2141 N N . CYS A 1 269 ? -18.677 12.714 18.282 1.00 92.38 269 CYS A N 1
ATOM 2142 C CA . CYS A 1 269 ? -19.441 12.314 17.095 1.00 92.38 269 CYS A CA 1
ATOM 2143 C C . CYS A 1 269 ? -19.256 10.834 16.728 1.00 92.38 269 CYS A C 1
ATOM 2145 O O . CYS A 1 269 ? -20.002 10.315 15.908 1.00 92.38 269 CYS A O 1
ATOM 2147 N N . VAL A 1 270 ? -18.291 10.142 17.343 1.00 94.31 270 VAL A N 1
ATOM 2148 C CA . VAL A 1 270 ? -18.111 8.693 17.172 1.00 94.31 270 VAL A CA 1
ATOM 2149 C C . VAL A 1 270 ? -19.283 7.951 17.812 1.00 94.31 270 VAL A C 1
ATOM 2151 O O . VAL A 1 270 ? -19.535 8.094 19.015 1.00 94.31 270 VAL A O 1
ATOM 2154 N N . ASP A 1 271 ? -19.967 7.133 17.021 1.00 94.31 271 ASP A N 1
ATOM 2155 C CA . ASP A 1 271 ? -21.092 6.307 17.458 1.00 94.31 271 ASP A CA 1
ATOM 2156 C C . ASP A 1 271 ? -21.153 4.995 16.661 1.00 94.31 271 ASP A C 1
ATOM 2158 O O . ASP A 1 271 ? -20.374 4.777 15.727 1.00 94.31 271 ASP A O 1
ATOM 2162 N N . TRP A 1 272 ? -22.057 4.102 17.055 1.00 94.25 272 TRP A N 1
ATOM 2163 C CA . TRP A 1 272 ? -22.399 2.914 16.284 1.00 94.25 272 TRP A CA 1
ATOM 2164 C C . TRP A 1 272 ? -22.952 3.293 14.913 1.00 94.25 272 TRP A C 1
ATOM 2166 O O . TRP A 1 272 ? -23.796 4.179 14.791 1.00 94.25 272 TRP A O 1
ATOM 2176 N N . ASP A 1 273 ? -22.484 2.589 13.889 1.00 90.94 273 ASP A N 1
ATOM 2177 C CA . ASP A 1 273 ? -23.011 2.703 12.540 1.00 90.94 273 ASP A CA 1
ATOM 2178 C C . ASP A 1 273 ? -23.868 1.480 12.227 1.00 90.94 273 ASP A C 1
ATOM 2180 O O . ASP A 1 273 ? -23.358 0.379 12.009 1.00 90.94 273 ASP A O 1
ATOM 2184 N N . ASP A 1 274 ? -25.183 1.678 12.227 1.00 80.88 274 ASP A N 1
ATOM 2185 C CA . ASP A 1 274 ? -26.142 0.628 11.890 1.00 80.88 274 ASP A CA 1
ATOM 2186 C C . ASP A 1 274 ? -26.244 0.403 10.370 1.00 80.88 274 ASP A C 1
ATOM 2188 O O . ASP A 1 274 ? -26.716 -0.649 9.937 1.00 80.88 274 ASP A O 1
ATOM 2192 N N . SER A 1 275 ? -25.763 1.343 9.542 1.00 81.44 275 SER A N 1
ATOM 2193 C CA . SER A 1 275 ? -25.862 1.240 8.079 1.00 81.44 275 SER A CA 1
ATOM 2194 C C . SER A 1 275 ? -24.993 0.122 7.504 1.00 81.44 275 SER A C 1
ATOM 2196 O O . SER A 1 275 ? -25.296 -0.412 6.437 1.00 81.44 275 SER A O 1
ATOM 2198 N N . ILE A 1 276 ? -23.958 -0.309 8.234 1.00 80.56 276 ILE A N 1
ATOM 2199 C CA . ILE A 1 276 ? -23.100 -1.415 7.808 1.00 80.56 276 ILE A CA 1
ATOM 2200 C C . ILE A 1 276 ? -23.876 -2.729 7.658 1.00 80.56 276 ILE A C 1
ATOM 2202 O O . ILE A 1 276 ? -23.582 -3.515 6.761 1.00 80.56 276 ILE A O 1
ATOM 2206 N N . GLU A 1 277 ? -24.895 -2.981 8.484 1.00 70.44 277 GLU A N 1
ATOM 2207 C CA . GLU A 1 277 ? -25.690 -4.212 8.380 1.00 70.44 277 GLU A CA 1
ATOM 2208 C C . GLU A 1 277 ? -26.531 -4.250 7.097 1.00 70.44 277 GLU A C 1
ATOM 2210 O O . GLU A 1 277 ? -26.763 -5.334 6.534 1.00 70.44 277 GLU A O 1
ATOM 2215 N N . ASP A 1 278 ? -26.936 -3.068 6.626 1.00 70.94 278 ASP A N 1
ATOM 2216 C CA . ASP A 1 278 ? -27.647 -2.866 5.366 1.00 70.94 278 ASP A CA 1
ATOM 2217 C C . ASP A 1 278 ? -26.719 -2.994 4.156 1.00 70.94 278 ASP A C 1
ATOM 2219 O O . ASP A 1 278 ? -27.181 -3.302 3.053 1.00 70.94 278 ASP A O 1
ATOM 2223 N N . THR A 1 279 ? -25.405 -2.849 4.349 1.00 71.69 279 THR A N 1
ATOM 2224 C CA . THR A 1 279 ? -24.452 -3.220 3.309 1.00 71.69 279 THR A CA 1
ATOM 2225 C C . THR A 1 279 ? -24.434 -4.742 3.131 1.00 71.69 279 THR A C 1
ATOM 2227 O O . THR A 1 279 ? -24.626 -5.541 4.059 1.00 71.69 279 THR A O 1
ATOM 2230 N N . GLU A 1 280 ? -24.217 -5.191 1.896 1.00 72.88 280 GLU A N 1
ATOM 2231 C CA . GLU A 1 280 ? -23.917 -6.604 1.626 1.00 72.88 280 GLU A CA 1
ATOM 2232 C C . GLU A 1 280 ? -22.506 -6.990 2.104 1.00 72.88 280 GLU A C 1
ATOM 2234 O O . GLU A 1 280 ? -22.134 -8.160 2.038 1.00 72.88 280 GLU A O 1
ATOM 2239 N N . GLN A 1 281 ? -21.742 -6.026 2.623 1.00 72.88 281 GLN A N 1
ATOM 2240 C CA . GLN A 1 281 ? -20.346 -6.187 2.986 1.00 72.88 281 GLN A CA 1
ATOM 2241 C C . GLN A 1 281 ? -20.214 -6.754 4.398 1.00 72.88 281 GLN A C 1
ATOM 2243 O O . GLN A 1 281 ? -20.855 -6.319 5.356 1.00 72.88 281 GLN A O 1
ATOM 2248 N N . GLY A 1 282 ? -19.381 -7.783 4.517 1.00 84.38 282 GLY A N 1
ATOM 2249 C CA . GLY A 1 282 ? -18.954 -8.302 5.809 1.00 84.38 282 GLY A CA 1
ATOM 2250 C C . GLY A 1 282 ? -17.671 -7.627 6.286 1.00 84.38 282 GLY A C 1
ATOM 2251 O O . GLY A 1 282 ? -17.158 -6.689 5.683 1.00 84.38 282 GLY A O 1
ATOM 2252 N N . ILE A 1 283 ? -17.097 -8.155 7.364 1.00 91.25 283 ILE A N 1
ATOM 2253 C CA . ILE A 1 283 ? -15.749 -7.766 7.800 1.00 91.25 283 ILE A CA 1
ATOM 2254 C C . ILE A 1 283 ? -14.713 -8.438 6.889 1.00 91.25 283 ILE A C 1
ATOM 2256 O O . ILE A 1 283 ? -14.188 -9.511 7.207 1.00 91.25 283 ILE A O 1
ATOM 2260 N N . GLU A 1 284 ? -14.437 -7.831 5.742 1.00 91.75 284 GLU A N 1
ATOM 2261 C CA . GLU A 1 284 ? -13.508 -8.385 4.759 1.00 91.75 284 GLU A CA 1
ATOM 2262 C C . GLU A 1 284 ? -12.054 -8.124 5.166 1.00 91.75 284 GLU A C 1
ATOM 2264 O O . GLU A 1 284 ? -11.549 -7.004 5.109 1.00 91.75 284 GLU A O 1
ATOM 2269 N N . LEU A 1 285 ? -11.352 -9.178 5.592 1.00 93.88 285 LEU A N 1
ATOM 2270 C CA . LEU A 1 285 ? -9.933 -9.077 5.966 1.00 93.88 285 LEU A CA 1
ATOM 2271 C C . LEU A 1 285 ? -8.994 -9.188 4.755 1.00 93.88 285 LEU A C 1
ATOM 2273 O O . LEU A 1 285 ? -7.825 -8.830 4.834 1.00 93.88 285 LEU A O 1
ATOM 2277 N N . LEU A 1 286 ? -9.480 -9.719 3.634 1.00 91.12 286 LEU A N 1
ATOM 2278 C CA . LEU A 1 286 ? -8.720 -9.867 2.395 1.00 91.12 286 LEU A CA 1
ATOM 2279 C C . LEU A 1 286 ? -9.599 -9.394 1.232 1.00 91.12 286 LEU A C 1
ATOM 2281 O O . LEU A 1 286 ? -10.395 -10.192 0.736 1.00 91.12 286 LEU A O 1
ATOM 2285 N N . PRO A 1 287 ? -9.467 -8.123 0.820 1.00 83.69 287 PRO A N 1
ATOM 2286 C CA . PRO A 1 287 ? -10.301 -7.530 -0.221 1.00 83.69 287 PRO A CA 1
ATOM 2287 C C . PRO A 1 287 ? -10.044 -8.143 -1.597 1.00 83.69 287 PRO A C 1
ATOM 2289 O O . PRO A 1 287 ? -9.055 -8.859 -1.815 1.00 83.69 287 PRO A O 1
ATOM 2292 N N . TYR A 1 288 ? -10.902 -7.807 -2.556 1.00 79.31 288 TYR A N 1
ATOM 2293 C CA . TYR A 1 288 ? -10.805 -8.241 -3.944 1.00 79.31 288 TYR A CA 1
ATOM 2294 C C . TYR A 1 288 ? -9.447 -7.901 -4.563 1.00 79.31 288 TYR A C 1
ATOM 2296 O O . TYR A 1 288 ? -8.824 -8.764 -5.168 1.00 79.31 288 TYR A O 1
ATOM 2304 N N . SER A 1 289 ? -8.931 -6.687 -4.369 1.00 72.81 289 SER A N 1
ATOM 2305 C CA . SER A 1 289 ? -7.635 -6.260 -4.922 1.00 72.81 289 SER A CA 1
ATOM 2306 C C . SER A 1 289 ? -6.439 -7.086 -4.428 1.00 72.81 289 SER A C 1
ATOM 2308 O O . SER A 1 289 ? -5.367 -7.061 -5.041 1.00 72.81 289 SER A O 1
ATOM 2310 N N . TYR A 1 290 ? -6.621 -7.851 -3.348 1.00 74.12 290 TYR A N 1
ATOM 2311 C CA . TYR A 1 290 ? -5.624 -8.747 -2.757 1.00 74.12 290 TYR A CA 1
ATOM 2312 C C . TYR A 1 290 ? -5.952 -10.230 -2.978 1.00 74.12 290 TYR A C 1
ATOM 2314 O O . TYR A 1 290 ? -5.149 -11.101 -2.631 1.00 74.12 290 TYR A O 1
ATOM 2322 N N . THR A 1 291 ? -7.110 -10.520 -3.567 1.00 68.38 291 THR A N 1
ATOM 2323 C CA . THR A 1 291 ? -7.558 -11.852 -3.966 1.00 68.38 291 THR A CA 1
ATOM 2324 C C . THR A 1 291 ? -7.795 -11.884 -5.482 1.00 68.38 291 THR A C 1
ATOM 2326 O O . THR A 1 291 ? -7.468 -10.942 -6.199 1.00 68.38 291 THR A O 1
ATOM 2329 N N . ALA A 1 292 ? -8.224 -13.015 -6.034 1.00 69.19 292 ALA A N 1
ATOM 2330 C CA . ALA A 1 292 ? -8.639 -13.080 -7.435 1.00 69.19 292 ALA A CA 1
ATOM 2331 C C . ALA A 1 292 ? -10.173 -13.115 -7.489 1.00 69.19 292 ALA A C 1
ATOM 2333 O O . ALA A 1 292 ? -10.803 -13.549 -6.526 1.00 69.19 292 ALA A O 1
ATOM 2334 N N . ILE A 1 293 ? -10.787 -12.645 -8.583 1.00 65.81 293 ILE A N 1
ATOM 2335 C CA . ILE A 1 293 ? -12.258 -12.497 -8.670 1.00 65.81 293 ILE A CA 1
ATOM 2336 C C . ILE A 1 293 ? -12.983 -13.828 -8.466 1.00 65.81 293 ILE A C 1
ATOM 2338 O O . ILE A 1 293 ? -14.057 -13.897 -7.885 1.00 65.81 293 ILE A O 1
ATOM 2342 N N . ASP A 1 294 ? -12.352 -14.908 -8.913 1.00 72.12 294 ASP A N 1
ATOM 2343 C CA . ASP A 1 294 ? -12.813 -16.281 -8.775 1.00 72.12 294 ASP A CA 1
ATOM 2344 C C . ASP A 1 294 ? -12.673 -16.829 -7.347 1.00 72.12 294 ASP A C 1
ATOM 2346 O O . ASP A 1 294 ? -13.168 -17.917 -7.062 1.00 72.12 294 ASP A O 1
ATOM 2350 N N . LEU A 1 295 ? -12.036 -16.076 -6.446 1.00 76.81 295 LEU A N 1
ATOM 2351 C CA . LEU A 1 295 ? -11.851 -16.422 -5.041 1.00 76.81 295 LEU A CA 1
ATOM 2352 C C . LEU A 1 295 ? -12.780 -15.647 -4.101 1.00 76.81 295 LEU A C 1
ATOM 2354 O O . LEU A 1 295 ? -12.747 -15.930 -2.904 1.00 76.81 295 LEU A O 1
ATOM 2358 N N . MET A 1 296 ? -13.615 -14.729 -4.602 1.00 68.06 296 MET A N 1
ATOM 2359 C CA . MET A 1 296 ? -14.523 -13.929 -3.764 1.00 68.06 296 MET A CA 1
ATOM 2360 C C . MET A 1 296 ? -15.478 -14.808 -2.945 1.00 68.06 296 MET A C 1
ATOM 2362 O O . MET A 1 296 ? -15.622 -14.615 -1.742 1.00 68.06 296 MET A O 1
ATOM 2366 N N . ASP A 1 297 ? -16.013 -15.867 -3.555 1.00 78.38 297 ASP A N 1
ATOM 2367 C CA . ASP A 1 297 ? -16.927 -16.807 -2.891 1.00 78.38 297 ASP A CA 1
ATOM 2368 C C . ASP A 1 297 ? -16.218 -17.767 -1.912 1.00 78.38 297 ASP A C 1
ATOM 2370 O O . ASP A 1 297 ? -16.843 -18.655 -1.330 1.00 78.38 297 ASP A O 1
ATOM 2374 N N . THR A 1 298 ? -14.898 -17.633 -1.725 1.00 80.31 298 THR A N 1
ATOM 2375 C CA . THR A 1 298 ? -14.145 -18.496 -0.798 1.00 80.31 298 THR A CA 1
ATOM 2376 C C . THR A 1 298 ? -14.491 -18.199 0.658 1.00 80.31 298 THR A C 1
ATOM 2378 O O . THR A 1 298 ? -14.411 -19.095 1.507 1.00 80.31 298 THR A O 1
ATOM 2381 N N . PHE A 1 299 ? -14.850 -16.951 0.965 1.00 85.94 299 PHE A N 1
ATOM 2382 C CA . PHE A 1 299 ? -15.084 -16.493 2.327 1.00 85.94 299 PHE A CA 1
ATOM 2383 C C . PHE A 1 299 ? -16.511 -15.982 2.492 1.00 85.94 299 PHE A C 1
ATOM 2385 O O . PHE A 1 299 ? -16.917 -14.995 1.894 1.00 85.94 299 PHE A O 1
ATOM 2392 N N . GLU A 1 300 ? -17.257 -16.620 3.388 1.00 89.69 300 GLU A N 1
ATOM 2393 C CA . GLU A 1 300 ? -18.516 -16.076 3.891 1.00 89.69 300 GLU A CA 1
ATOM 2394 C C . GLU A 1 300 ? -18.199 -15.109 5.039 1.00 89.69 300 GLU A C 1
ATOM 2396 O O . GLU A 1 300 ? -18.150 -15.506 6.212 1.00 89.69 300 GLU A O 1
ATOM 2401 N N . TRP A 1 301 ? -17.900 -13.854 4.697 1.00 92.44 301 TRP A N 1
ATOM 2402 C CA . TRP A 1 301 ? -17.576 -12.829 5.685 1.00 92.44 301 TRP A CA 1
ATOM 2403 C C . TRP A 1 301 ? -18.789 -12.527 6.579 1.00 92.44 301 TRP A C 1
ATOM 2405 O O . TRP A 1 301 ? -19.908 -12.374 6.086 1.00 92.44 301 TRP A O 1
ATOM 2415 N N . PRO A 1 302 ? -18.612 -12.457 7.911 1.00 92.12 302 PRO A N 1
ATOM 2416 C CA . PRO A 1 302 ? -19.724 -12.187 8.807 1.00 92.12 302 PRO A CA 1
ATOM 2417 C C . PRO A 1 302 ? -20.163 -10.727 8.685 1.00 92.12 302 PRO A C 1
ATOM 2419 O O . PRO A 1 302 ? -19.324 -9.826 8.703 1.00 92.12 302 PRO A O 1
ATOM 2422 N N . LYS A 1 303 ? -21.479 -10.501 8.666 1.00 90.50 303 LYS A N 1
ATOM 2423 C CA . LYS A 1 303 ? -22.052 -9.183 8.957 1.00 90.50 303 LYS A CA 1
ATOM 2424 C C . LYS A 1 303 ? -21.811 -8.828 10.422 1.00 90.50 303 LYS A C 1
ATOM 2426 O O . LYS A 1 303 ? -21.902 -9.699 11.298 1.00 90.50 303 LYS A O 1
ATOM 2431 N N . ALA A 1 304 ? -21.493 -7.569 10.685 1.00 89.00 304 ALA A N 1
ATOM 2432 C CA . ALA A 1 304 ? -21.220 -7.090 12.028 1.00 89.00 304 ALA A CA 1
ATOM 2433 C C . ALA A 1 304 ? -21.364 -5.576 12.124 1.00 89.00 304 ALA A C 1
ATOM 2435 O O . ALA A 1 304 ? -21.002 -4.872 11.191 1.00 89.00 304 ALA A O 1
ATOM 2436 N N . GLN A 1 305 ? -21.782 -5.104 13.296 1.00 90.44 305 GLN A N 1
ATOM 2437 C CA . GLN A 1 305 ? -21.748 -3.690 13.644 1.00 90.44 305 GLN A CA 1
ATOM 2438 C C . GLN A 1 305 ? -20.307 -3.199 13.845 1.00 90.44 305 GLN A C 1
ATOM 2440 O O . GLN A 1 305 ? -19.427 -3.944 14.309 1.00 90.44 305 GLN A O 1
ATOM 2445 N N . ALA A 1 306 ? -20.101 -1.921 13.556 1.00 94.25 306 ALA A N 1
ATOM 2446 C CA . ALA A 1 306 ? -18.870 -1.188 13.805 1.00 94.25 306 ALA A CA 1
ATOM 2447 C C . ALA A 1 306 ? -19.193 0.188 14.392 1.00 94.25 306 ALA A C 1
ATOM 2449 O O . ALA A 1 306 ? -20.330 0.651 14.312 1.00 94.25 306 ALA A O 1
ATOM 2450 N N . ILE A 1 307 ? -18.189 0.843 14.969 1.00 95.12 307 ILE A N 1
ATOM 2451 C CA . ILE A 1 307 ? -18.296 2.277 15.253 1.00 95.12 307 ILE A CA 1
ATOM 2452 C C . ILE A 1 307 ? -17.782 3.057 14.042 1.00 95.12 307 ILE A C 1
ATOM 2454 O O . ILE A 1 307 ? -16.753 2.678 13.466 1.00 95.12 307 ILE A O 1
ATOM 2458 N N . SER A 1 308 ? -18.478 4.127 13.659 1.00 93.94 308 SER A N 1
ATOM 2459 C CA . SER A 1 308 ? -17.990 5.044 12.628 1.00 93.94 308 SER A CA 1
ATOM 2460 C C . SER A 1 308 ? -16.996 6.029 13.232 1.00 93.94 308 SER A C 1
ATOM 2462 O O . SER A 1 308 ? -17.266 6.689 14.238 1.00 93.94 308 SER A O 1
ATOM 2464 N N . LEU A 1 309 ? -15.827 6.122 12.607 1.00 93.25 309 LEU A N 1
ATOM 2465 C CA . LEU A 1 309 ? -14.773 7.064 12.956 1.00 93.25 309 LEU A CA 1
ATOM 2466 C C . LEU A 1 309 ? -14.797 8.328 12.091 1.00 93.25 309 LEU A C 1
ATOM 2468 O O . LEU A 1 309 ? -13.975 9.212 12.327 1.00 93.25 309 LEU A O 1
ATOM 2472 N N . GLY A 1 310 ? -15.684 8.423 11.099 1.00 88.56 310 GLY A N 1
ATOM 2473 C CA . GLY A 1 310 ? -15.712 9.547 10.169 1.00 88.56 310 GLY A CA 1
ATOM 2474 C C . GLY A 1 310 ? -17.103 9.894 9.656 1.00 88.56 310 GLY A C 1
ATOM 2475 O O . GLY A 1 310 ? -18.073 9.197 9.946 1.00 88.56 310 GLY A O 1
ATOM 2476 N N . ALA A 1 311 ? -17.167 10.981 8.884 1.00 80.56 311 ALA A N 1
ATOM 2477 C CA . ALA A 1 311 ? -18.405 11.579 8.376 1.00 80.56 311 ALA A CA 1
ATOM 2478 C C . ALA A 1 311 ? -19.367 10.607 7.672 1.00 80.56 311 ALA A C 1
ATOM 2480 O O . ALA A 1 311 ? -20.583 10.777 7.774 1.00 80.56 311 ALA A O 1
ATOM 2481 N N . GLY A 1 312 ? -18.835 9.588 6.993 1.00 81.81 312 GLY A N 1
ATOM 2482 C CA . GLY A 1 312 ? -19.643 8.687 6.184 1.00 81.81 312 GLY A CA 1
ATOM 2483 C C . GLY A 1 312 ? -20.155 9.359 4.907 1.00 81.81 312 GLY A C 1
ATOM 2484 O O . GLY A 1 312 ? -19.729 10.448 4.523 1.00 81.81 312 GLY A O 1
ATOM 2485 N N . GLY A 1 313 ? -21.138 8.718 4.275 1.00 78.25 313 GLY A N 1
ATOM 2486 C CA . GLY A 1 313 ? -21.847 9.276 3.122 1.00 78.25 313 GLY A CA 1
ATOM 2487 C C . GLY A 1 313 ? -21.078 9.137 1.811 1.00 78.25 313 GLY A C 1
ATOM 2488 O O . GLY A 1 313 ? -20.503 8.079 1.538 1.00 78.25 313 GLY A O 1
ATOM 2489 N N . ASP A 1 314 ? -21.125 10.188 0.986 1.00 75.06 314 ASP A N 1
ATOM 2490 C CA . ASP A 1 314 ? -20.461 10.169 -0.315 1.00 75.06 314 ASP A CA 1
ATOM 2491 C C . ASP A 1 314 ? -18.952 9.995 -0.128 1.00 75.06 314 ASP A C 1
ATOM 2493 O O . ASP A 1 314 ? -18.397 9.069 -0.703 1.00 75.06 314 ASP A O 1
ATOM 2497 N N . GLU A 1 315 ? -18.366 10.723 0.824 1.00 74.12 315 GLU A N 1
ATOM 2498 C CA . GLU A 1 315 ? -16.963 10.651 1.259 1.00 74.12 315 GLU A CA 1
ATOM 2499 C C . GLU A 1 315 ? -16.519 9.275 1.779 1.00 74.12 315 GLU A C 1
ATOM 2501 O O . GLU A 1 315 ? -15.377 9.090 2.159 1.00 74.12 315 GLU A O 1
ATOM 2506 N N . GLY A 1 316 ? -17.395 8.277 1.844 1.00 84.38 316 GLY A N 1
ATOM 2507 C CA . GLY A 1 316 ? -17.050 6.961 2.355 1.00 84.38 316 GLY A CA 1
ATOM 2508 C C . GLY A 1 316 ? -16.963 6.889 3.875 1.00 84.38 316 GLY A C 1
ATOM 2509 O O . GLY A 1 316 ? -17.110 7.856 4.621 1.00 84.38 316 GLY A O 1
ATOM 2510 N N . ASN A 1 317 ? -16.809 5.661 4.348 1.00 88.31 317 ASN A N 1
ATOM 2511 C CA . ASN A 1 317 ? -16.971 5.273 5.734 1.00 88.31 317 ASN A CA 1
ATOM 2512 C C . ASN A 1 317 ? -15.653 4.745 6.286 1.00 88.31 317 ASN A C 1
ATOM 2514 O O . ASN A 1 317 ? -14.941 3.993 5.620 1.00 88.31 317 ASN A O 1
ATOM 2518 N N . ILE A 1 318 ? -15.355 5.104 7.534 1.00 92.38 318 ILE A N 1
ATOM 2519 C CA . ILE A 1 318 ? -14.200 4.601 8.276 1.00 92.38 318 ILE A CA 1
ATOM 2520 C C . ILE A 1 318 ? -14.731 3.864 9.497 1.00 92.38 318 ILE A C 1
ATOM 2522 O O . ILE A 1 318 ? -15.185 4.482 10.455 1.00 92.38 318 ILE A O 1
ATOM 2526 N N . TRP A 1 319 ? -14.656 2.542 9.484 1.00 94.25 319 TRP A N 1
ATOM 2527 C CA . TRP A 1 319 ? -15.220 1.695 10.527 1.00 94.25 319 TRP A CA 1
ATOM 2528 C C . TRP A 1 319 ? -14.143 1.086 11.410 1.00 94.25 319 TRP A C 1
ATOM 2530 O O . TRP A 1 319 ? -13.137 0.582 10.911 1.00 94.25 319 TRP A O 1
ATOM 2540 N N . LEU A 1 320 ? -14.376 1.062 12.724 1.00 96.25 320 LEU A N 1
ATOM 2541 C CA . LEU A 1 320 ? -13.572 0.301 13.682 1.00 96.25 320 LEU A CA 1
ATOM 2542 C C . LEU A 1 320 ? -14.386 -0.866 14.242 1.00 96.25 320 LEU A C 1
ATOM 2544 O O . LEU A 1 320 ? -15.421 -0.674 14.882 1.00 96.25 320 LEU A O 1
ATOM 2548 N N . PHE A 1 321 ? -13.881 -2.084 14.045 1.00 96.19 321 PHE A N 1
ATOM 2549 C CA . PHE A 1 321 ? -14.536 -3.301 14.524 1.00 96.19 321 PHE A CA 1
ATOM 2550 C C . PHE A 1 321 ? -13.920 -3.799 15.824 1.00 96.19 321 PHE A C 1
ATOM 2552 O O . PHE A 1 321 ? -12.699 -3.938 15.939 1.00 96.19 321 PHE A O 1
ATOM 2559 N N . GLU A 1 322 ? -14.789 -4.144 16.775 1.00 95.69 322 GLU A N 1
ATOM 2560 C CA . GLU A 1 322 ? -14.385 -4.678 18.073 1.00 95.69 322 GLU A CA 1
ATOM 2561 C C . GLU A 1 322 ? -13.875 -6.137 18.010 1.00 95.69 322 GLU A C 1
ATOM 2563 O O . GLU A 1 322 ? -14.244 -6.894 17.099 1.00 95.69 322 GLU A O 1
ATOM 2568 N N . PRO A 1 323 ? -13.105 -6.604 19.016 1.00 96.38 323 PRO A N 1
ATOM 2569 C CA . PRO A 1 323 ? -12.466 -7.923 18.993 1.00 96.38 323 PRO A CA 1
ATOM 2570 C C . PRO A 1 323 ? -13.400 -9.109 18.799 1.00 96.38 323 PRO A C 1
ATOM 2572 O O . PRO A 1 323 ? -13.030 -10.110 18.182 1.00 96.38 323 PRO A O 1
ATOM 2575 N N . ARG A 1 324 ? -14.640 -9.023 19.290 1.00 95.69 324 ARG A N 1
ATOM 2576 C CA . ARG A 1 324 ? -15.626 -10.095 19.093 1.00 95.69 324 ARG A CA 1
ATOM 2577 C C . ARG A 1 324 ? -15.998 -10.257 17.623 1.00 95.69 324 ARG A C 1
ATOM 2579 O O . ARG A 1 324 ? -16.183 -11.386 17.172 1.00 95.69 324 ARG A O 1
ATOM 2586 N N . ASN A 1 325 ? -16.098 -9.152 16.895 1.00 95.12 325 ASN A N 1
ATOM 2587 C CA . ASN A 1 325 ? -16.448 -9.128 15.483 1.00 95.12 325 ASN A CA 1
ATOM 2588 C C . ASN A 1 325 ? -15.243 -9.536 14.624 1.00 95.12 325 ASN A C 1
ATOM 2590 O O . ASN A 1 325 ? -15.370 -10.445 13.802 1.00 95.12 325 ASN A O 1
ATOM 2594 N N . VAL A 1 326 ? -14.048 -9.012 14.921 1.00 96.81 326 VAL A N 1
ATOM 2595 C CA . VAL A 1 326 ? -12.793 -9.424 14.260 1.00 96.81 326 VAL A CA 1
ATOM 2596 C C . VAL A 1 326 ? -12.546 -10.927 14.396 1.00 96.81 326 VAL A C 1
ATOM 2598 O O . VAL A 1 326 ? -12.217 -11.598 13.418 1.00 96.81 326 VAL A O 1
ATOM 2601 N N . LYS A 1 327 ? -12.793 -11.504 15.577 1.00 97.56 327 LYS A N 1
ATOM 2602 C CA . LYS A 1 327 ? -12.654 -12.949 15.788 1.00 97.56 327 LYS A CA 1
ATOM 2603 C C . LYS A 1 327 ? -13.556 -13.775 14.864 1.00 97.56 327 LYS A C 1
ATOM 2605 O O . LYS A 1 327 ? -13.101 -14.780 14.322 1.00 97.56 327 LYS A O 1
ATOM 2610 N N . LYS A 1 328 ? -14.810 -13.361 14.648 1.00 96.69 328 LYS A N 1
ATOM 2611 C CA . LYS A 1 328 ? -15.720 -14.049 13.711 1.00 96.69 328 LYS A CA 1
ATOM 2612 C C . LYS A 1 328 ? -15.184 -13.995 12.278 1.00 96.69 328 LYS A C 1
ATOM 2614 O O . LYS A 1 328 ? -15.284 -14.987 11.556 1.00 96.69 328 LYS A O 1
ATOM 2619 N N . ALA A 1 329 ? -14.608 -12.861 11.877 1.00 96.25 329 ALA A N 1
ATOM 2620 C CA . ALA A 1 329 ? -14.001 -12.692 10.558 1.00 96.25 329 ALA A CA 1
ATOM 2621 C C . ALA A 1 329 ? -12.778 -13.602 10.382 1.00 96.25 329 ALA A C 1
ATOM 2623 O O . ALA A 1 329 ? -12.666 -14.300 9.378 1.00 96.25 329 ALA A O 1
ATOM 2624 N N . LEU A 1 330 ? -11.916 -13.692 11.398 1.00 97.69 330 LEU A N 1
ATOM 2625 C CA . LEU A 1 330 ? -10.787 -14.627 11.406 1.00 97.69 330 LEU A CA 1
ATOM 2626 C C . LEU A 1 330 ? -11.247 -16.088 11.330 1.00 97.69 330 LEU A C 1
ATOM 2628 O O . LEU A 1 330 ? -10.668 -16.883 10.596 1.00 97.69 330 LEU A O 1
ATOM 2632 N N . GLU A 1 331 ? -12.318 -16.456 12.034 1.00 97.25 331 GLU A N 1
ATOM 2633 C CA . GLU A 1 331 ? -12.900 -17.798 11.930 1.00 97.25 331 GLU A CA 1
ATOM 2634 C C . GLU A 1 331 ? -13.445 -18.088 10.521 1.00 97.25 331 GLU A C 1
ATOM 2636 O O . GLU A 1 331 ? -13.326 -19.222 10.049 1.00 97.25 331 GLU A O 1
ATOM 2641 N N . ALA A 1 332 ? -14.042 -17.098 9.845 1.00 95.44 332 ALA A N 1
ATOM 2642 C CA . ALA A 1 332 ? -14.477 -17.216 8.451 1.00 95.44 332 ALA A CA 1
ATOM 2643 C C . ALA A 1 332 ? -13.289 -17.395 7.501 1.00 95.44 332 ALA A C 1
ATOM 2645 O O . ALA A 1 332 ? -13.282 -18.333 6.696 1.00 95.44 332 ALA A O 1
ATOM 2646 N N . PHE A 1 333 ? -12.250 -16.580 7.678 1.00 95.69 333 PHE A N 1
ATOM 2647 C CA . PHE A 1 333 ? -10.999 -16.711 6.952 1.00 95.69 333 PHE A CA 1
ATOM 2648 C C . PHE A 1 333 ? -10.390 -18.112 7.110 1.00 95.69 333 PHE A C 1
ATOM 2650 O O . PHE A 1 333 ? -10.097 -18.764 6.114 1.00 95.69 333 PHE A O 1
ATOM 2657 N N . GLU A 1 334 ? -10.247 -18.632 8.333 1.00 96.75 334 GLU A N 1
ATOM 2658 C CA . GLU A 1 334 ? -9.621 -19.944 8.556 1.00 96.75 334 GLU A CA 1
ATOM 2659 C C . GLU A 1 334 ? -10.406 -21.095 7.907 1.00 96.75 334 GLU A C 1
ATOM 2661 O O . GLU A 1 334 ? -9.809 -22.065 7.425 1.00 96.75 334 GLU A O 1
ATOM 2666 N N . ARG A 1 335 ? -11.743 -20.997 7.845 1.00 95.56 335 ARG A N 1
ATOM 2667 C CA . ARG A 1 335 ? -12.573 -21.972 7.118 1.00 95.56 335 ARG A CA 1
ATOM 2668 C C . ARG A 1 335 ? -12.281 -21.939 5.619 1.00 95.56 335 ARG A C 1
ATOM 2670 O O . ARG A 1 335 ? -12.018 -23.000 5.048 1.00 95.56 335 ARG A O 1
ATOM 2677 N N . GLY A 1 336 ? -12.301 -20.753 5.008 1.00 93.12 336 GLY A N 1
ATOM 2678 C CA . GLY A 1 336 ? -11.999 -20.582 3.585 1.00 93.12 336 GLY A CA 1
ATOM 2679 C C . GLY A 1 336 ? -10.570 -21.015 3.261 1.00 93.12 336 GLY A C 1
ATOM 2680 O O . GLY A 1 336 ? -10.350 -21.876 2.409 1.00 93.12 336 GLY A O 1
ATOM 2681 N N . TYR A 1 337 ? -9.601 -20.539 4.046 1.00 94.94 337 TYR A N 1
ATOM 2682 C CA . TYR A 1 337 ? -8.186 -20.856 3.901 1.00 94.94 337 TYR A CA 1
ATOM 2683 C C . TYR A 1 337 ? -7.932 -22.361 3.950 1.00 94.94 337 TYR A C 1
ATOM 2685 O O . TYR A 1 337 ? -7.272 -22.903 3.071 1.00 94.94 337 TYR A O 1
ATOM 2693 N N . LYS A 1 338 ? -8.477 -23.080 4.939 1.00 95.69 338 LYS A N 1
ATOM 2694 C CA . LYS A 1 338 ? -8.271 -24.530 5.076 1.00 95.69 338 LYS A CA 1
ATOM 2695 C C . LYS A 1 338 ? -8.749 -25.310 3.847 1.00 95.69 338 LYS A C 1
ATOM 2697 O O . LYS A 1 338 ? -8.059 -26.250 3.435 1.00 95.69 338 LYS A O 1
ATOM 2702 N N . ASN A 1 339 ? -9.897 -24.921 3.296 1.00 93.19 339 ASN A N 1
ATOM 2703 C CA . ASN A 1 339 ? -10.563 -25.605 2.187 1.00 93.19 339 ASN A CA 1
ATOM 2704 C C . ASN A 1 339 ? -10.028 -25.196 0.808 1.00 93.19 339 ASN A C 1
ATOM 2706 O O . ASN A 1 339 ? -10.263 -25.910 -0.166 1.00 93.19 339 ASN A O 1
ATOM 2710 N N . ALA A 1 340 ? -9.291 -24.089 0.729 1.00 91.62 340 ALA A N 1
ATOM 2711 C CA . ALA A 1 340 ? -8.761 -23.584 -0.521 1.00 91.62 340 ALA A CA 1
ATOM 2712 C C . ALA A 1 340 ? -7.665 -24.492 -1.123 1.00 91.62 340 ALA A C 1
ATOM 2714 O O . ALA A 1 340 ? -6.841 -25.070 -0.390 1.00 91.62 340 ALA A O 1
ATOM 2715 N N . PRO A 1 341 ? -7.614 -24.606 -2.463 1.00 90.38 341 PRO A N 1
ATOM 2716 C CA . PRO A 1 341 ? -6.480 -25.162 -3.186 1.00 90.38 341 PRO A CA 1
ATOM 2717 C C . PRO A 1 341 ? -5.153 -24.481 -2.827 1.00 90.38 341 PRO A C 1
ATOM 2719 O O . PRO A 1 341 ? -5.095 -23.314 -2.452 1.00 90.38 341 PRO A O 1
ATOM 2722 N N . GLU A 1 342 ? -4.048 -25.204 -3.012 1.00 88.31 342 GLU A N 1
ATOM 2723 C CA . GLU A 1 342 ? -2.699 -24.702 -2.713 1.00 88.31 342 GLU A CA 1
ATOM 2724 C C . GLU A 1 342 ? -2.327 -23.442 -3.515 1.00 88.31 342 GLU A C 1
ATOM 2726 O O . GLU A 1 342 ? -1.611 -22.580 -3.012 1.00 88.31 342 GLU A O 1
ATOM 2731 N N . LYS A 1 343 ? -2.817 -23.316 -4.759 1.00 85.00 343 LYS A N 1
ATOM 2732 C CA . LYS A 1 343 ? -2.610 -22.109 -5.579 1.00 85.00 343 LYS A CA 1
ATOM 2733 C C . LYS A 1 343 ? -3.216 -20.878 -4.893 1.00 85.00 343 LYS A C 1
ATOM 2735 O O . LYS A 1 343 ? -2.561 -19.842 -4.834 1.00 85.00 343 LYS A O 1
ATOM 2740 N N . ASP A 1 344 ? -4.413 -21.026 -4.340 1.00 87.88 344 ASP A N 1
ATOM 2741 C CA . ASP A 1 344 ? -5.226 -19.923 -3.824 1.00 87.88 344 ASP A CA 1
ATOM 2742 C C . ASP A 1 344 ? -4.786 -19.536 -2.410 1.00 87.88 344 ASP A C 1
ATOM 2744 O O . ASP A 1 344 ? -4.675 -18.355 -2.091 1.00 87.88 344 ASP A O 1
ATOM 2748 N N . LYS A 1 345 ? -4.373 -20.519 -1.598 1.00 91.06 345 LYS A N 1
ATOM 2749 C CA . LYS A 1 345 ? -3.716 -20.275 -0.302 1.00 91.06 345 LYS A CA 1
ATOM 2750 C C . LYS A 1 345 ? -2.551 -19.302 -0.416 1.00 91.06 345 LYS A C 1
ATOM 2752 O O . LYS A 1 345 ? -2.432 -18.400 0.404 1.00 91.06 345 LYS A O 1
ATOM 2757 N N . ARG A 1 346 ? -1.733 -19.429 -1.462 1.00 88.00 346 ARG A N 1
ATOM 2758 C CA . ARG A 1 346 ? -0.601 -18.521 -1.700 1.00 88.00 346 ARG A CA 1
ATOM 2759 C C . ARG A 1 346 ? -1.043 -17.093 -2.009 1.00 88.00 346 ARG A C 1
ATOM 2761 O O . ARG A 1 346 ? -0.325 -16.159 -1.663 1.00 88.00 346 ARG A O 1
ATOM 2768 N N . VAL A 1 347 ? -2.193 -16.917 -2.662 1.00 87.44 347 VAL A N 1
ATOM 2769 C CA . VAL A 1 347 ? -2.789 -15.591 -2.888 1.00 87.44 347 VAL A CA 1
ATOM 2770 C C . VAL A 1 347 ? -3.213 -14.994 -1.546 1.00 87.44 347 VAL A C 1
ATOM 2772 O O . VAL A 1 347 ? -2.859 -13.860 -1.244 1.00 87.44 347 VAL A O 1
ATOM 2775 N N . PHE A 1 348 ? -3.852 -15.785 -0.681 1.00 91.81 348 PHE A N 1
ATOM 2776 C CA . PHE A 1 348 ? -4.243 -15.336 0.659 1.00 91.81 348 PHE A CA 1
ATOM 2777 C C . PHE A 1 348 ? -3.043 -15.005 1.552 1.00 91.81 348 PHE A C 1
ATOM 2779 O O . PHE A 1 348 ? -3.029 -13.970 2.214 1.00 91.81 348 PHE A O 1
ATOM 2786 N N . GLU A 1 349 ? -2.000 -15.838 1.541 1.00 92.31 349 GLU A N 1
ATOM 2787 C CA . GLU A 1 349 ? -0.743 -15.571 2.247 1.00 92.31 349 GLU A CA 1
ATOM 2788 C C . GLU A 1 349 ? -0.092 -14.270 1.759 1.00 92.31 349 GLU A C 1
ATOM 2790 O O . GLU A 1 349 ? 0.411 -13.489 2.568 1.00 92.31 349 GLU A O 1
ATOM 2795 N N . ARG A 1 350 ? -0.135 -14.004 0.445 1.00 90.06 350 ARG A N 1
ATOM 2796 C CA . ARG A 1 350 ? 0.360 -12.757 -0.148 1.00 90.06 350 ARG A CA 1
ATOM 2797 C C . ARG A 1 350 ? -0.441 -11.548 0.334 1.00 90.06 350 ARG A C 1
ATOM 2799 O O . ARG A 1 350 ? 0.177 -10.585 0.782 1.00 90.06 350 ARG A O 1
ATOM 2806 N N . GLY A 1 351 ? -1.772 -11.614 0.297 1.00 91.81 351 GLY A N 1
ATOM 2807 C CA . GLY A 1 351 ? -2.639 -10.559 0.828 1.00 91.81 351 GLY A CA 1
ATOM 2808 C C . GLY A 1 351 ? -2.381 -10.297 2.316 1.00 91.81 351 GLY A C 1
ATOM 2809 O O . GLY A 1 351 ? -2.235 -9.151 2.733 1.00 91.81 351 GLY A O 1
ATOM 2810 N N . ALA A 1 352 ? -2.185 -11.355 3.109 1.00 94.81 352 ALA A N 1
ATOM 2811 C CA . ALA A 1 352 ? -1.860 -11.218 4.526 1.00 94.81 352 ALA A CA 1
ATOM 2812 C C . ALA A 1 352 ? -0.482 -10.573 4.774 1.00 94.81 352 ALA A C 1
ATOM 2814 O O . ALA A 1 352 ? -0.318 -9.806 5.726 1.00 94.81 352 ALA A O 1
ATOM 2815 N N . ILE A 1 353 ? 0.517 -10.853 3.928 1.00 93.31 353 ILE A N 1
ATOM 2816 C CA . ILE A 1 353 ? 1.819 -10.163 3.955 1.00 93.31 353 ILE A CA 1
ATOM 2817 C C . ILE A 1 353 ? 1.644 -8.671 3.664 1.00 93.31 353 ILE A C 1
ATOM 2819 O O . ILE A 1 353 ? 2.212 -7.846 4.378 1.00 93.31 353 ILE A O 1
ATOM 2823 N N . ASP A 1 354 ? 0.853 -8.333 2.649 1.00 91.75 354 ASP A N 1
ATOM 2824 C CA . ASP A 1 354 ? 0.633 -6.954 2.215 1.00 91.75 354 ASP A CA 1
ATOM 2825 C C . ASP A 1 354 ? -0.091 -6.103 3.258 1.00 91.75 354 ASP A C 1
ATOM 2827 O O . ASP A 1 354 ? 0.316 -4.974 3.527 1.00 91.75 354 ASP A O 1
ATOM 2831 N N . LEU A 1 355 ? -1.140 -6.655 3.864 1.00 93.25 355 LEU A N 1
ATOM 2832 C CA . LEU A 1 355 ? -2.027 -5.912 4.758 1.00 93.25 355 LEU A CA 1
ATOM 2833 C C . LEU A 1 355 ? -1.581 -5.965 6.223 1.00 93.25 355 LEU A C 1
ATOM 2835 O O . LEU A 1 355 ? -1.744 -4.991 6.959 1.00 93.25 355 LEU A O 1
ATOM 2839 N N . TYR A 1 356 ? -0.995 -7.085 6.658 1.00 94.50 356 TYR A N 1
ATOM 2840 C CA . TYR A 1 356 ? -0.785 -7.364 8.084 1.00 94.50 356 TYR A CA 1
ATOM 2841 C C . TYR A 1 356 ? 0.663 -7.703 8.458 1.00 94.50 356 TYR A C 1
ATOM 2843 O O . TYR A 1 356 ? 0.984 -7.789 9.650 1.00 94.50 356 TYR A O 1
ATOM 2851 N N . GLY A 1 357 ? 1.547 -7.863 7.467 1.00 93.50 357 GLY A N 1
ATOM 2852 C CA . GLY A 1 357 ? 2.921 -8.335 7.662 1.00 93.50 357 GLY A CA 1
ATOM 2853 C C . GLY A 1 357 ? 3.040 -9.859 7.763 1.00 93.50 357 GLY A C 1
ATOM 2854 O O . GLY A 1 357 ? 4.082 -10.370 8.167 1.00 93.50 357 GLY A O 1
ATOM 2855 N N . GLY A 1 358 ? 1.985 -10.594 7.401 1.00 94.50 358 GLY A N 1
ATOM 2856 C CA . GLY A 1 358 ? 1.982 -12.049 7.293 1.00 94.50 358 GLY A CA 1
ATOM 2857 C C . GLY A 1 358 ? 0.756 -12.699 7.925 1.00 94.50 358 GLY A C 1
ATOM 2858 O O . GLY A 1 358 ? 0.015 -12.087 8.693 1.00 94.50 358 GLY A O 1
ATOM 2859 N N . LEU A 1 359 ? 0.569 -13.983 7.625 1.00 95.88 359 LEU A N 1
ATOM 2860 C CA . LEU A 1 359 ? -0.588 -14.758 8.076 1.00 95.88 359 LEU A CA 1
ATOM 2861 C C . LEU A 1 359 ? -0.676 -14.864 9.608 1.00 95.88 359 LEU A C 1
ATOM 2863 O O . LEU A 1 359 ? -1.742 -14.692 10.190 1.00 95.88 359 LEU A O 1
ATOM 2867 N N . GLU A 1 360 ? 0.458 -15.086 10.274 1.00 96.88 360 GLU A N 1
ATOM 2868 C CA . GLU A 1 360 ? 0.521 -15.144 11.741 1.00 96.88 360 GLU A CA 1
ATOM 2869 C C . GLU A 1 360 ? 0.208 -13.802 12.401 1.00 96.88 360 GLU A C 1
ATOM 2871 O O . GLU A 1 360 ? -0.330 -13.766 13.502 1.00 96.88 360 GLU A O 1
ATOM 2876 N N . GLU A 1 361 ? 0.536 -12.694 11.742 1.00 95.88 361 GLU A N 1
ATOM 2877 C CA . GLU A 1 361 ? 0.215 -11.361 12.241 1.00 95.88 361 GLU A CA 1
ATOM 2878 C C . GLU A 1 361 ? -1.264 -11.030 12.044 1.00 95.88 361 GLU A C 1
ATOM 2880 O O . GLU A 1 361 ? -1.881 -10.456 12.938 1.00 95.88 361 GLU A O 1
ATOM 2885 N N . MET A 1 362 ? -1.852 -11.459 10.925 1.00 97.00 362 MET A N 1
ATOM 2886 C CA . MET A 1 362 ? -3.292 -11.362 10.686 1.00 97.00 362 MET A CA 1
ATOM 2887 C C . MET A 1 362 ? -4.097 -12.152 11.730 1.00 97.00 362 MET A C 1
ATOM 2889 O O . MET A 1 362 ? -5.086 -11.666 12.262 1.00 97.00 362 MET A O 1
ATOM 2893 N N . ARG A 1 363 ? -3.643 -13.353 12.103 1.00 97.62 363 ARG A N 1
ATOM 2894 C CA . ARG A 1 363 ? -4.297 -14.192 13.128 1.00 97.62 363 ARG A CA 1
ATOM 2895 C C . ARG A 1 363 ? -4.315 -13.585 14.532 1.00 97.62 363 ARG A C 1
ATOM 2897 O O . ARG A 1 363 ? -5.072 -14.054 15.377 1.00 97.62 363 ARG A O 1
ATOM 2904 N N . LYS A 1 364 ? -3.474 -12.581 14.790 1.00 97.25 364 LYS A N 1
ATOM 2905 C CA . LYS A 1 364 ? -3.382 -11.862 16.070 1.00 97.25 364 LYS A CA 1
ATOM 2906 C C . LYS A 1 364 ? -4.200 -10.570 16.082 1.00 97.25 364 LYS A C 1
ATOM 2908 O O . LYS A 1 364 ? -4.063 -9.789 17.017 1.00 97.25 364 LYS A O 1
ATOM 2913 N N . LEU A 1 365 ? -4.977 -10.294 15.033 1.00 97.38 365 LEU A N 1
ATOM 2914 C CA . LEU A 1 365 ? -5.806 -9.097 14.990 1.00 97.38 365 LEU A CA 1
ATOM 2915 C C . LEU A 1 365 ? -6.866 -9.153 16.091 1.00 97.38 365 LEU A C 1
ATOM 2917 O O . LEU A 1 365 ? -7.738 -10.018 16.081 1.00 97.38 365 LEU A O 1
ATOM 2921 N N . ASP A 1 366 ? -6.800 -8.182 16.996 1.00 95.75 366 ASP A N 1
ATOM 2922 C CA . ASP A 1 366 ? -7.872 -7.888 17.946 1.00 95.75 366 ASP A CA 1
ATOM 2923 C C . ASP A 1 366 ? -8.778 -6.765 17.427 1.00 95.75 366 ASP A C 1
ATOM 2925 O O . ASP A 1 366 ? -9.960 -6.734 17.730 1.00 95.75 366 ASP A O 1
ATOM 2929 N N . TRP A 1 367 ? -8.245 -5.851 16.619 1.00 96.94 367 TRP A N 1
ATOM 2930 C CA . TRP A 1 367 ? -8.977 -4.717 16.055 1.00 96.94 367 TRP A CA 1
ATOM 2931 C C . TRP A 1 367 ? -8.638 -4.582 14.575 1.00 96.94 367 TRP A C 1
ATOM 2933 O O . TRP A 1 367 ? -7.488 -4.795 14.175 1.00 96.94 367 TRP A O 1
ATOM 2943 N N . VAL A 1 368 ? -9.618 -4.182 13.769 1.00 97.12 368 VAL A N 1
ATOM 2944 C CA . VAL A 1 368 ? -9.407 -3.815 12.366 1.00 97.12 368 VAL A CA 1
ATOM 2945 C C . VAL A 1 368 ? -10.137 -2.510 12.088 1.00 97.12 368 VAL A C 1
ATOM 2947 O O . VAL A 1 368 ? -11.264 -2.317 12.546 1.00 97.12 368 VAL A O 1
ATOM 2950 N N . VAL A 1 369 ? -9.463 -1.615 11.371 1.00 95.94 369 VAL A N 1
ATOM 2951 C CA . VAL A 1 369 ? -10.103 -0.448 10.761 1.00 95.94 369 VAL A CA 1
ATOM 2952 C C . VAL A 1 369 ? -10.358 -0.789 9.304 1.00 95.94 369 VAL A C 1
ATOM 2954 O O . VAL A 1 369 ? -9.458 -1.321 8.664 1.00 95.94 369 VAL A O 1
ATOM 2957 N N . ILE A 1 370 ? -11.544 -0.512 8.781 1.00 94.38 370 ILE A N 1
ATOM 2958 C CA . ILE A 1 370 ? -11.852 -0.680 7.359 1.00 94.38 370 ILE A CA 1
ATOM 2959 C C . ILE A 1 370 ? -12.323 0.660 6.823 1.00 94.38 370 ILE A C 1
ATOM 2961 O O . ILE A 1 370 ? -13.206 1.271 7.421 1.00 94.38 370 ILE A O 1
ATOM 2965 N N . THR A 1 371 ? -11.739 1.105 5.714 1.00 91.81 371 THR A N 1
ATOM 2966 C CA . THR A 1 371 ? -12.324 2.193 4.929 1.00 91.81 371 THR A CA 1
ATOM 2967 C C . THR A 1 371 ? -13.113 1.629 3.765 1.00 91.81 371 THR A C 1
ATOM 2969 O O . THR A 1 371 ? -12.719 0.623 3.174 1.00 91.81 371 THR A O 1
ATOM 2972 N N . TRP A 1 372 ? -14.236 2.255 3.445 1.00 89.00 372 TRP A N 1
ATOM 2973 C CA . TRP A 1 372 ? -15.085 1.842 2.340 1.00 89.00 372 TRP A CA 1
ATOM 2974 C C . TRP A 1 372 ? -15.689 3.051 1.636 1.00 89.00 372 TRP A C 1
ATOM 2976 O O . TRP A 1 372 ? -16.206 3.948 2.291 1.00 89.00 372 TRP A O 1
ATOM 2986 N N . TYR A 1 373 ? -15.692 3.036 0.305 1.00 85.50 373 TYR A N 1
ATOM 2987 C CA . TYR A 1 373 ? -16.254 4.109 -0.507 1.00 85.50 373 TYR A CA 1
ATOM 2988 C C . TYR A 1 373 ? -17.363 3.569 -1.395 1.00 85.50 373 TYR A C 1
ATOM 2990 O O . TYR A 1 373 ? -17.220 2.520 -2.021 1.00 85.50 373 TYR A O 1
ATOM 2998 N N . HIS A 1 374 ? -18.458 4.308 -1.535 1.00 83.56 374 HIS A N 1
ATOM 2999 C CA . HIS A 1 374 ? -19.562 3.852 -2.378 1.00 83.56 374 HIS A CA 1
ATOM 3000 C C . HIS A 1 374 ? -19.180 3.783 -3.873 1.00 83.56 374 HIS A C 1
ATOM 3002 O O . HIS A 1 374 ? -19.761 2.995 -4.620 1.00 83.56 374 HIS A O 1
ATOM 3008 N N . TRP A 1 375 ? -18.175 4.557 -4.306 1.00 83.31 375 TRP A N 1
ATOM 3009 C CA . TRP A 1 375 ? -17.591 4.494 -5.652 1.00 83.31 375 TRP A CA 1
ATOM 3010 C C . TRP A 1 375 ? -16.438 3.489 -5.795 1.00 83.31 375 TRP A C 1
ATOM 3012 O O . TRP A 1 375 ? -16.097 3.123 -6.921 1.00 83.31 375 TRP A O 1
ATOM 3022 N N . ALA A 1 376 ? -15.842 3.026 -4.690 1.00 83.25 376 ALA A N 1
ATOM 3023 C CA . ALA A 1 376 ? -14.800 2.002 -4.685 1.00 83.25 376 ALA A CA 1
ATOM 3024 C C . ALA A 1 376 ? -15.306 0.782 -3.899 1.00 83.25 376 ALA A C 1
ATOM 3026 O O . ALA A 1 376 ? -15.175 0.726 -2.678 1.00 83.25 376 ALA A O 1
ATOM 3027 N N . PRO A 1 377 ? -15.892 -0.218 -4.583 1.00 76.88 377 PRO A N 1
ATOM 3028 C CA . PRO A 1 377 ? -16.602 -1.308 -3.918 1.00 76.88 377 PRO A CA 1
ATOM 3029 C C . PRO A 1 377 ? -15.698 -2.207 -3.065 1.00 76.88 377 PRO A C 1
ATOM 3031 O O . PRO A 1 377 ? -16.221 -3.031 -2.322 1.00 76.88 377 PRO A O 1
ATOM 3034 N N . ASP A 1 378 ? -14.376 -2.070 -3.186 1.00 85.81 378 ASP A N 1
ATOM 3035 C CA . ASP A 1 378 ? -13.401 -2.888 -2.478 1.00 85.81 378 ASP A CA 1
ATOM 3036 C C . ASP A 1 378 ? -13.019 -2.231 -1.138 1.00 85.81 378 ASP A C 1
ATOM 3038 O O . ASP A 1 378 ? -12.430 -1.147 -1.147 1.00 85.81 378 ASP A O 1
ATOM 3042 N N . PRO A 1 379 ? -13.354 -2.839 0.014 1.00 89.88 379 PRO A N 1
ATOM 3043 C CA . PRO A 1 379 ? -12.996 -2.288 1.315 1.00 89.88 379 PRO A CA 1
ATOM 3044 C C . PRO A 1 379 ? -11.481 -2.329 1.539 1.00 89.88 379 PRO A C 1
ATOM 3046 O O . PRO A 1 379 ? -10.787 -3.238 1.088 1.00 89.88 379 PRO A O 1
ATOM 3049 N N . GLU A 1 380 ? -10.947 -1.392 2.318 1.00 92.06 380 GLU A N 1
ATOM 3050 C CA . GLU A 1 380 ? -9.524 -1.369 2.647 1.00 92.06 380 GLU A CA 1
ATOM 3051 C C . GLU A 1 380 ? -9.271 -1.603 4.145 1.00 92.06 380 GLU A C 1
ATOM 3053 O O . GLU A 1 380 ? -9.425 -0.691 4.958 1.00 92.06 380 GLU A O 1
ATOM 3058 N N . PRO A 1 381 ? -8.810 -2.799 4.551 1.00 95.19 381 PRO A N 1
ATOM 3059 C CA . PRO A 1 381 ? -8.612 -3.135 5.953 1.00 95.19 381 PRO A CA 1
ATOM 3060 C C . PRO A 1 381 ? -7.197 -2.812 6.444 1.00 95.19 381 PRO A C 1
ATOM 3062 O O . PRO A 1 381 ? -6.187 -3.144 5.816 1.00 95.19 381 PRO A O 1
ATOM 3065 N N . TYR A 1 382 ? -7.099 -2.227 7.629 1.00 95.12 382 TYR A N 1
ATOM 3066 C CA . TYR A 1 382 ? -5.861 -1.795 8.263 1.00 95.12 382 TYR A CA 1
ATOM 3067 C C . TYR A 1 382 ? -5.615 -2.547 9.568 1.00 95.12 382 TYR A C 1
ATOM 3069 O O . TYR A 1 382 ? -6.515 -2.746 10.389 1.00 95.12 382 TYR A O 1
ATOM 3077 N N . LYS A 1 383 ? -4.349 -2.926 9.787 1.00 92.69 383 LYS A N 1
ATOM 3078 C CA . LYS A 1 383 ? -3.873 -3.489 11.054 1.00 92.69 383 LYS A CA 1
ATOM 3079 C C . LYS A 1 383 ? -3.937 -2.423 12.155 1.00 92.69 383 LYS A C 1
ATOM 3081 O O . LYS A 1 383 ? -2.981 -1.663 12.322 1.00 92.69 383 LYS A O 1
ATOM 3086 N N . ALA A 1 384 ? -5.040 -2.409 12.904 1.00 93.25 384 ALA A N 1
ATOM 3087 C CA . ALA A 1 384 ? -5.355 -1.421 13.939 1.00 93.25 384 ALA A CA 1
ATOM 3088 C C . ALA A 1 384 ? -5.419 0.037 13.432 1.00 93.25 384 ALA A C 1
ATOM 3090 O O . ALA A 1 384 ? -5.187 0.328 12.254 1.00 93.25 384 ALA A O 1
ATOM 3091 N N . PHE A 1 385 ? -5.724 0.969 14.338 1.00 95.38 385 PHE A N 1
ATOM 3092 C CA . PHE A 1 385 ? -5.866 2.388 14.012 1.00 95.38 385 PHE A CA 1
ATOM 3093 C C . PHE A 1 385 ? -4.541 3.014 13.563 1.00 95.38 385 PHE A C 1
ATOM 3095 O O . PHE A 1 385 ? -4.485 3.784 12.606 1.00 95.38 385 PHE A O 1
ATOM 3102 N N . THR A 1 386 ? -3.435 2.611 14.186 1.00 95.31 386 THR A N 1
ATOM 3103 C CA . THR A 1 386 ? -2.091 3.040 13.780 1.00 95.31 386 THR A CA 1
ATOM 3104 C C . THR A 1 386 ? -1.791 2.686 12.320 1.00 95.31 386 THR A C 1
ATOM 3106 O O . THR A 1 386 ? -1.104 3.442 11.632 1.00 95.31 386 THR A O 1
ATOM 3109 N N . GLY A 1 387 ? -2.274 1.535 11.835 1.00 94.38 387 GLY A N 1
ATOM 3110 C CA . GLY A 1 387 ? -2.110 1.122 10.442 1.00 94.38 387 GLY A CA 1
ATOM 3111 C C . GLY A 1 387 ? -2.768 2.107 9.478 1.00 94.38 387 GLY A C 1
ATOM 3112 O O . GLY A 1 387 ? -2.124 2.542 8.524 1.00 94.38 387 GLY A O 1
ATOM 3113 N N . TYR A 1 388 ? -4.001 2.511 9.789 1.00 93.62 388 TYR A N 1
ATOM 3114 C CA . TYR A 1 388 ? -4.724 3.547 9.057 1.00 93.62 388 TYR A CA 1
ATOM 3115 C C . TYR A 1 388 ? -3.980 4.893 9.101 1.00 93.62 388 TYR A C 1
ATOM 3117 O O . TYR A 1 388 ? -3.694 5.494 8.066 1.00 93.62 388 TYR A O 1
ATOM 3125 N N . LEU A 1 389 ? -3.545 5.331 10.286 1.00 93.56 389 LEU A N 1
ATOM 3126 C CA . LEU A 1 389 ? -2.863 6.619 10.450 1.00 93.56 389 LEU A CA 1
ATOM 3127 C C . LEU A 1 389 ? -1.550 6.704 9.652 1.00 93.56 389 LEU A C 1
ATOM 3129 O O . LEU A 1 389 ? -1.183 7.757 9.134 1.00 93.56 389 LEU A O 1
ATOM 3133 N N . LYS A 1 390 ? -0.827 5.586 9.524 1.00 93.75 390 LYS A N 1
ATOM 3134 C CA . LYS A 1 390 ? 0.381 5.506 8.687 1.00 93.75 390 LYS A CA 1
ATOM 3135 C C . LYS A 1 390 ? 0.073 5.648 7.199 1.00 93.75 390 LYS A C 1
ATOM 3137 O O . LYS A 1 390 ? 0.910 6.189 6.479 1.00 93.75 390 LYS A O 1
ATOM 3142 N N . TYR A 1 391 ? -1.076 5.155 6.746 1.00 90.62 391 TYR A N 1
ATOM 3143 C CA . TYR A 1 391 ? -1.543 5.360 5.378 1.00 90.62 391 TYR A CA 1
ATOM 3144 C C . TYR A 1 391 ? -1.897 6.831 5.142 1.00 90.62 391 TYR A C 1
ATOM 3146 O O . TYR A 1 391 ? -1.306 7.442 4.255 1.00 90.62 391 TYR A O 1
ATOM 3154 N N . ALA A 1 392 ? -2.711 7.432 6.016 1.00 89.44 392 ALA A N 1
ATOM 3155 C CA . ALA A 1 392 ? -3.044 8.859 5.965 1.00 89.44 392 ALA A CA 1
ATOM 3156 C C . ALA A 1 392 ? -1.784 9.749 5.935 1.00 89.44 392 ALA A C 1
ATOM 3158 O O . ALA A 1 392 ? -1.654 10.671 5.133 1.00 89.44 392 ALA A O 1
ATOM 3159 N N . ALA A 1 393 ? -0.777 9.406 6.744 1.00 91.75 393 ALA A N 1
ATOM 3160 C CA . ALA A 1 393 ? 0.513 10.088 6.753 1.00 91.75 393 ALA A CA 1
ATOM 3161 C C . ALA A 1 393 ? 1.281 10.017 5.431 1.00 91.75 393 ALA A C 1
ATOM 3163 O O . ALA A 1 393 ? 1.952 10.982 5.063 1.00 91.75 393 ALA A O 1
ATOM 3164 N N . ARG A 1 394 ? 1.195 8.898 4.709 1.00 90.25 394 ARG A N 1
ATOM 3165 C CA . ARG A 1 394 ? 1.785 8.777 3.370 1.00 90.25 394 ARG A CA 1
ATOM 3166 C C . ARG A 1 394 ? 1.008 9.554 2.337 1.00 90.25 394 ARG A C 1
ATOM 3168 O O . ARG A 1 394 ? 1.631 10.192 1.499 1.00 90.25 394 ARG A O 1
ATOM 3175 N N . TYR A 1 395 ? -0.312 9.506 2.419 1.00 87.12 395 TYR A N 1
ATOM 3176 C CA . TYR A 1 395 ? -1.176 10.248 1.522 1.00 87.12 395 TYR A CA 1
ATOM 3177 C C . TYR A 1 395 ? -0.877 11.753 1.599 1.00 87.12 395 TYR A C 1
ATOM 3179 O O . TYR A 1 395 ? -0.545 12.372 0.591 1.00 87.12 395 TYR A O 1
ATOM 3187 N N . ALA A 1 396 ? -0.811 12.310 2.815 1.00 87.06 396 ALA A N 1
ATOM 3188 C CA . ALA A 1 396 ? -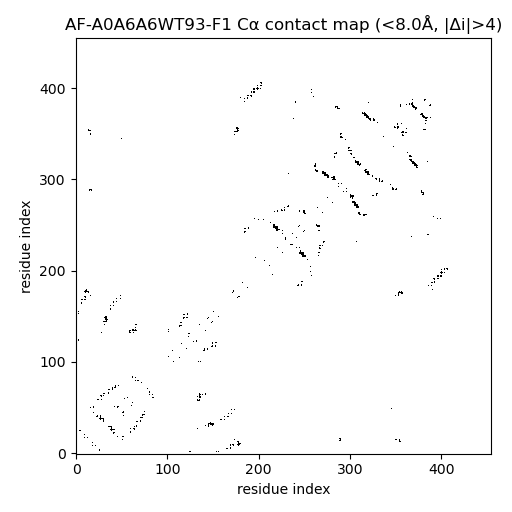0.430 13.706 3.034 1.00 87.06 396 ALA A CA 1
ATOM 3189 C C . ALA A 1 396 ? 0.958 14.049 2.455 1.00 87.06 396 ALA A C 1
ATOM 3191 O O . ALA A 1 396 ? 1.166 15.139 1.922 1.00 87.06 396 ALA A O 1
ATOM 3192 N N . GLN A 1 397 ? 1.925 13.127 2.543 1.00 90.81 397 GLN A N 1
ATOM 3193 C CA . GLN A 1 397 ? 3.230 13.298 1.900 1.00 90.81 397 GLN A CA 1
ATOM 3194 C C . GLN A 1 397 ? 3.119 13.305 0.366 1.00 90.81 397 GLN A C 1
ATOM 3196 O O . GLN A 1 397 ? 3.744 14.153 -0.268 1.00 90.81 397 GLN A O 1
ATOM 3201 N N . GLY A 1 398 ? 2.340 12.391 -0.218 1.00 87.31 398 GLY A N 1
ATOM 3202 C CA . GLY A 1 398 ? 2.115 12.307 -1.663 1.00 87.31 398 GLY A CA 1
ATOM 3203 C C . GLY A 1 398 ? 1.510 13.593 -2.222 1.00 87.31 398 GLY A C 1
ATOM 3204 O O . GLY A 1 398 ? 2.081 14.177 -3.136 1.00 87.31 398 GLY A O 1
ATOM 3205 N N . ARG A 1 399 ? 0.454 14.116 -1.587 1.00 84.88 399 ARG A N 1
ATOM 3206 C CA . ARG A 1 399 ? -0.175 15.394 -1.973 1.00 84.88 399 ARG A CA 1
ATOM 3207 C C . ARG A 1 399 ? 0.803 16.565 -1.971 1.00 84.88 399 ARG A C 1
ATOM 3209 O O . ARG A 1 399 ? 0.807 17.383 -2.884 1.00 84.88 399 ARG A O 1
ATOM 3216 N N . LYS A 1 400 ? 1.697 16.635 -0.979 1.00 88.69 400 LYS A N 1
ATOM 3217 C CA . LYS A 1 400 ? 2.768 17.644 -0.961 1.00 88.69 400 LYS A CA 1
ATOM 3218 C C . LYS A 1 400 ? 3.711 17.507 -2.157 1.00 88.69 400 LYS A C 1
ATOM 3220 O O . LYS A 1 400 ? 4.152 18.519 -2.707 1.00 88.69 400 LYS A O 1
ATOM 3225 N N . GLU A 1 401 ? 4.099 16.280 -2.494 1.00 89.25 401 GLU A N 1
ATOM 3226 C CA . GLU A 1 401 ? 4.985 16.004 -3.627 1.00 89.25 401 GLU A CA 1
ATOM 3227 C C . GLU A 1 401 ? 4.301 16.399 -4.947 1.00 89.25 401 GLU A C 1
ATOM 3229 O O . GLU A 1 401 ? 4.901 17.141 -5.722 1.00 89.25 401 GLU A O 1
ATOM 3234 N N . GLU A 1 402 ? 3.031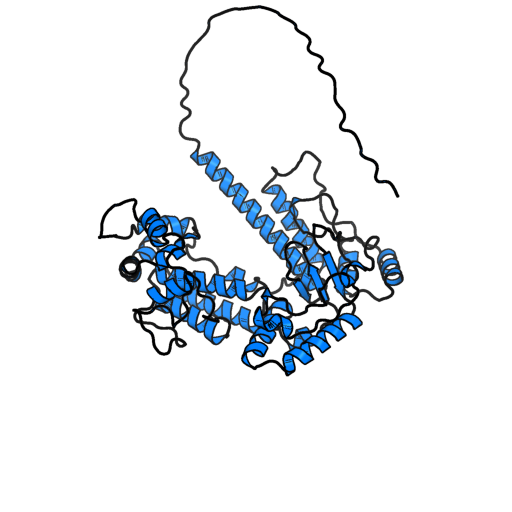 16.030 -5.135 1.00 86.12 402 GLU A N 1
ATOM 3235 C CA . GLU A 1 402 ? 2.201 16.408 -6.290 1.00 86.12 402 GLU A CA 1
ATOM 3236 C C . GLU A 1 402 ? 2.056 17.926 -6.435 1.00 86.12 402 GLU A C 1
ATOM 3238 O O . GLU A 1 402 ? 2.453 18.476 -7.461 1.00 86.12 402 GLU A O 1
ATOM 3243 N N . ALA A 1 403 ? 1.614 18.625 -5.384 1.00 85.75 403 ALA A N 1
ATOM 3244 C CA . ALA A 1 403 ? 1.469 20.083 -5.400 1.00 85.75 403 ALA A CA 1
ATOM 3245 C C . ALA A 1 403 ? 2.803 20.785 -5.724 1.00 85.75 403 ALA A C 1
ATOM 3247 O O . ALA A 1 403 ? 2.866 21.773 -6.458 1.00 85.75 403 ALA A O 1
ATOM 3248 N N . SER A 1 404 ? 3.922 20.244 -5.225 1.00 86.69 404 SER A N 1
ATOM 3249 C CA . SER A 1 404 ? 5.259 20.753 -5.555 1.00 86.69 404 SER A CA 1
ATOM 3250 C C . SER A 1 404 ? 5.626 20.529 -7.026 1.00 86.69 404 SER A C 1
ATOM 3252 O O . SER A 1 404 ? 6.308 21.364 -7.629 1.00 86.69 404 SER A O 1
ATOM 3254 N N . GLU A 1 405 ? 5.236 19.399 -7.615 1.00 85.69 405 GLU A N 1
ATOM 3255 C CA . GLU A 1 405 ? 5.463 19.098 -9.029 1.00 85.69 405 GLU A CA 1
ATOM 3256 C C . GLU A 1 405 ? 4.606 19.975 -9.943 1.00 85.69 405 GLU A C 1
ATOM 3258 O O . GLU A 1 405 ? 5.139 20.536 -10.906 1.00 85.69 405 GLU A O 1
ATOM 3263 N N . GLU A 1 406 ? 3.330 20.166 -9.615 1.00 85.19 406 GLU A N 1
ATOM 3264 C CA . GLU A 1 406 ? 2.393 21.022 -10.346 1.00 85.19 406 GLU A CA 1
ATOM 3265 C C . GLU A 1 406 ? 2.854 22.479 -10.341 1.00 85.19 406 GLU A C 1
ATOM 3267 O O . GLU A 1 406 ? 3.066 23.060 -11.411 1.00 85.19 406 GLU A O 1
ATOM 3272 N N . ALA A 1 407 ? 3.187 23.024 -9.169 1.00 83.06 407 ALA A N 1
ATOM 3273 C CA . ALA A 1 407 ? 3.723 24.377 -9.035 1.00 83.06 407 ALA A CA 1
ATOM 3274 C C . ALA A 1 407 ? 5.019 24.591 -9.844 1.00 83.06 407 ALA A C 1
ATOM 3276 O O . ALA A 1 407 ? 5.290 25.679 -10.365 1.00 83.06 407 ALA A O 1
ATOM 3277 N N . ASN A 1 408 ? 5.853 23.555 -9.972 1.00 80.31 408 ASN A N 1
ATOM 3278 C CA . ASN A 1 408 ? 7.054 23.599 -10.808 1.00 80.31 408 ASN A CA 1
ATOM 3279 C C . ASN A 1 408 ? 6.738 23.441 -12.304 1.00 80.31 408 ASN A C 1
ATOM 3281 O O . ASN A 1 408 ? 7.423 24.037 -13.142 1.00 80.31 408 ASN A O 1
ATOM 3285 N N . GLY A 1 409 ? 5.724 22.650 -12.652 1.00 78.06 409 GLY A N 1
ATOM 3286 C CA . GLY A 1 409 ? 5.234 22.456 -14.014 1.00 78.06 409 GLY A CA 1
ATOM 3287 C C . GLY A 1 409 ? 4.593 23.716 -14.592 1.00 78.06 409 GLY A C 1
ATOM 3288 O O . GLY A 1 409 ? 4.904 24.098 -15.721 1.00 78.06 409 GLY A O 1
ATOM 3289 N N . GLU A 1 410 ? 3.772 24.418 -13.813 1.00 69.38 410 GLU A N 1
ATOM 3290 C CA . GLU A 1 410 ? 3.158 25.684 -14.223 1.00 69.38 410 GLU A CA 1
ATOM 3291 C C . GLU A 1 410 ? 4.190 26.785 -14.470 1.00 69.38 410 GLU A C 1
ATOM 3293 O O . GLU A 1 410 ? 4.121 27.493 -15.479 1.00 69.38 410 GLU A O 1
ATOM 3298 N N . LYS A 1 411 ? 5.206 26.892 -13.602 1.00 67.44 411 LYS A N 1
ATOM 3299 C CA . LYS A 1 411 ? 6.324 27.829 -13.800 1.00 67.44 411 LYS A CA 1
ATOM 3300 C C . LYS A 1 411 ? 7.057 27.579 -15.117 1.00 67.44 411 LYS A C 1
ATOM 3302 O O . LYS A 1 411 ? 7.503 28.533 -15.748 1.00 67.44 411 LYS A O 1
ATOM 3307 N N . ARG A 1 412 ? 7.173 26.316 -15.547 1.00 60.09 412 ARG A N 1
ATOM 3308 C CA . ARG A 1 412 ? 7.772 25.970 -16.845 1.00 60.09 412 ARG A CA 1
ATOM 3309 C C . ARG A 1 412 ? 6.889 26.403 -18.012 1.00 60.09 412 ARG A C 1
ATOM 3311 O O . ARG A 1 412 ? 7.423 26.986 -18.945 1.00 60.09 412 ARG A O 1
ATOM 3318 N N . LYS A 1 413 ? 5.570 26.185 -17.940 1.00 63.59 413 LYS A N 1
ATOM 3319 C CA . LYS A 1 413 ? 4.628 26.619 -18.990 1.00 63.59 413 LYS A CA 1
ATOM 3320 C C . LYS A 1 413 ? 4.650 28.143 -19.166 1.00 63.59 413 LYS A C 1
ATOM 3322 O O . LYS A 1 413 ? 4.908 28.624 -20.260 1.00 63.59 413 LYS A O 1
ATOM 3327 N N . ARG A 1 414 ? 4.547 28.906 -18.068 1.00 59.12 414 ARG A N 1
ATOM 3328 C CA . ARG A 1 414 ? 4.593 30.384 -18.115 1.00 59.12 414 ARG A CA 1
ATOM 3329 C C . ARG A 1 414 ? 5.924 30.954 -18.626 1.00 59.12 414 ARG A C 1
ATOM 3331 O O . ARG A 1 414 ? 5.948 32.078 -19.114 1.00 59.12 414 ARG A O 1
ATOM 3338 N N . GLY A 1 415 ? 7.028 30.217 -18.489 1.00 54.97 415 GLY A N 1
ATOM 3339 C CA . GLY A 1 415 ? 8.337 30.628 -19.002 1.00 54.97 415 GLY A CA 1
ATOM 3340 C C . GLY A 1 415 ? 8.528 30.389 -20.504 1.00 54.97 415 GLY A C 1
ATOM 3341 O O . GLY A 1 415 ? 9.312 31.105 -21.122 1.00 54.97 415 GLY A O 1
ATOM 3342 N N . ASP A 1 416 ? 7.824 29.412 -21.082 1.00 51.31 416 ASP A N 1
ATOM 3343 C CA . ASP A 1 416 ? 7.962 29.014 -22.494 1.00 51.31 416 ASP A CA 1
ATOM 3344 C C . ASP A 1 416 ? 7.015 29.811 -23.414 1.00 51.31 416 ASP A C 1
ATOM 3346 O O . ASP A 1 416 ? 7.353 30.119 -24.555 1.00 51.31 416 ASP A O 1
ATOM 3350 N N . ASP A 1 417 ? 5.887 30.286 -22.875 1.00 50.78 417 ASP A N 1
ATOM 3351 C CA . ASP A 1 417 ? 4.946 31.169 -23.584 1.00 50.78 417 ASP A CA 1
ATOM 3352 C C . ASP A 1 417 ? 5.471 32.621 -23.728 1.00 50.78 417 ASP A C 1
ATOM 3354 O O . ASP A 1 417 ? 4.844 33.473 -24.357 1.00 50.78 417 ASP A O 1
ATOM 3358 N N . GLY A 1 418 ? 6.650 32.921 -23.166 1.00 46.78 418 GLY A N 1
ATOM 3359 C CA . GLY A 1 418 ? 7.293 34.242 -23.160 1.00 46.78 418 GLY A CA 1
ATOM 3360 C C . GLY A 1 418 ? 7.965 34.667 -24.473 1.00 46.78 418 GLY A C 1
ATOM 3361 O O . GLY A 1 418 ? 8.651 35.691 -24.497 1.00 46.78 418 GLY A O 1
ATOM 3362 N N . TYR A 1 419 ? 7.792 33.920 -25.567 1.00 47.00 419 TYR A N 1
ATOM 3363 C CA . TYR A 1 419 ? 8.232 34.337 -26.899 1.00 47.00 419 TYR A CA 1
ATOM 3364 C C . TYR A 1 419 ? 7.072 34.935 -27.707 1.00 47.00 419 TYR A C 1
ATOM 3366 O O . TYR A 1 419 ? 6.378 34.245 -28.448 1.00 47.00 419 TYR A O 1
ATOM 3374 N N . GLY A 1 420 ? 6.957 36.265 -27.654 1.00 49.88 420 GLY A N 1
ATOM 3375 C CA . GLY A 1 420 ? 6.587 37.032 -28.844 1.00 49.88 420 GLY A CA 1
ATOM 3376 C C . GLY A 1 420 ? 5.174 37.604 -28.937 1.00 49.88 420 GLY A C 1
ATOM 3377 O O . GLY A 1 420 ? 4.622 37.620 -30.032 1.00 49.88 420 GLY A O 1
ATOM 3378 N N . SER A 1 421 ? 4.622 38.209 -27.884 1.00 43.28 421 SER A N 1
ATOM 3379 C CA . SER A 1 421 ? 3.766 39.383 -28.111 1.00 43.28 421 SER A CA 1
ATOM 3380 C C . SER A 1 421 ? 4.684 40.589 -28.305 1.00 43.28 421 SER A C 1
ATOM 3382 O O . SER A 1 421 ? 4.979 41.335 -27.372 1.00 43.28 421 SER A O 1
ATOM 3384 N N . GLY A 1 422 ? 5.229 40.688 -29.519 1.00 44.25 422 GLY A N 1
ATOM 3385 C CA . GLY A 1 422 ? 5.948 41.864 -29.972 1.00 44.25 422 GLY A CA 1
ATOM 3386 C C . GLY A 1 422 ? 5.064 43.089 -29.796 1.00 44.25 422 GLY A C 1
ATOM 3387 O O . GLY A 1 422 ? 3.940 43.128 -30.291 1.00 44.25 422 GLY A O 1
ATOM 3388 N N . ASP A 1 423 ? 5.616 44.049 -29.067 1.00 47.22 423 ASP A N 1
ATOM 3389 C CA . ASP A 1 423 ? 5.238 45.451 -28.996 1.00 47.22 423 ASP A CA 1
ATOM 3390 C C . ASP A 1 423 ? 5.181 46.030 -30.421 1.00 47.22 423 ASP A C 1
ATOM 3392 O O . ASP A 1 423 ? 6.157 46.531 -30.979 1.00 47.22 423 ASP A O 1
ATOM 3396 N N . GLY A 1 424 ? 4.041 45.811 -31.072 1.00 41.56 424 GLY A N 1
ATOM 3397 C CA . GLY A 1 424 ? 3.656 46.444 -32.317 1.00 41.56 424 GLY A CA 1
ATOM 3398 C C . GLY A 1 424 ? 2.910 47.715 -31.971 1.00 41.56 424 GLY A C 1
ATOM 3399 O O . GLY A 1 424 ? 1.687 47.697 -31.864 1.00 41.56 424 GLY A O 1
ATOM 3400 N N . GLY A 1 425 ? 3.661 48.800 -31.790 1.00 48.94 425 GLY A N 1
ATOM 3401 C CA . GLY A 1 425 ? 3.105 50.138 -31.702 1.00 48.94 425 GLY A CA 1
ATOM 3402 C C . GLY A 1 425 ? 2.181 50.418 -32.886 1.00 48.94 425 GLY A C 1
ATOM 3403 O O . GLY A 1 425 ? 2.585 50.325 -34.047 1.00 48.94 425 GLY A O 1
ATOM 3404 N N . GLN A 1 426 ? 0.941 50.774 -32.576 1.00 41.53 426 GLN A N 1
ATOM 3405 C CA . GLN A 1 426 ? 0.092 51.549 -33.462 1.00 41.53 426 GLN A CA 1
ATOM 3406 C C . GLN A 1 426 ? -0.503 52.691 -32.652 1.00 41.53 426 GLN A C 1
ATOM 3408 O O . GLN A 1 426 ? -1.396 52.505 -31.828 1.00 41.53 426 GLN A O 1
ATOM 3413 N N . ASP A 1 427 ? 0.062 53.866 -32.910 1.00 48.00 427 ASP A N 1
ATOM 3414 C CA . ASP A 1 427 ? -0.557 55.157 -32.677 1.00 48.00 427 ASP A CA 1
ATOM 3415 C C . ASP A 1 427 ? -1.959 55.173 -33.306 1.00 48.00 427 ASP A C 1
ATOM 3417 O O . ASP A 1 427 ? -2.117 54.925 -34.504 1.00 48.00 427 ASP A O 1
ATOM 3421 N N . ALA A 1 428 ? -2.965 55.489 -32.495 1.00 41.31 428 ALA A N 1
ATOM 3422 C CA . ALA A 1 428 ? -4.275 55.940 -32.945 1.00 41.31 428 ALA A CA 1
ATOM 3423 C C . ALA A 1 428 ? -4.865 56.875 -31.877 1.00 41.31 428 ALA A C 1
ATOM 3425 O O . ALA A 1 428 ? -5.638 56.466 -31.014 1.00 41.31 428 ALA A O 1
ATOM 3426 N N . GLU A 1 429 ? -4.442 58.139 -31.924 1.00 45.25 429 GLU A N 1
ATOM 3427 C CA . GLU A 1 429 ? -5.243 59.272 -31.460 1.00 45.25 429 GLU A CA 1
ATOM 3428 C C . GLU A 1 429 ? -6.183 59.681 -32.601 1.00 45.25 429 GLU A C 1
ATOM 3430 O O . GLU A 1 429 ? -5.702 60.006 -33.680 1.00 45.25 429 GLU A O 1
ATOM 3435 N N . GLU A 1 430 ? -7.492 59.625 -32.353 1.00 40.72 430 GLU A N 1
ATOM 3436 C CA . GLU A 1 430 ? -8.619 60.333 -33.001 1.00 40.72 430 GLU A CA 1
ATOM 3437 C C . GLU A 1 430 ? -9.876 59.495 -32.701 1.00 40.72 430 GLU A C 1
ATOM 3439 O O . GLU A 1 430 ? -9.850 58.278 -32.830 1.00 40.72 430 GLU A O 1
ATOM 3444 N N . ALA A 1 431 ? -11.044 59.997 -32.334 1.00 38.41 431 ALA A N 1
ATOM 3445 C CA . ALA A 1 431 ? -11.535 61.262 -31.824 1.00 38.41 431 ALA A CA 1
ATOM 3446 C C . ALA A 1 431 ? -12.950 60.938 -31.286 1.00 38.41 431 ALA A C 1
ATOM 3448 O O . ALA A 1 431 ? -13.583 59.988 -31.740 1.00 38.41 431 ALA A O 1
ATOM 3449 N N . GLU A 1 432 ? -13.379 61.720 -30.303 1.00 44.28 432 GLU A N 1
ATOM 3450 C CA . GLU A 1 432 ? -14.746 62.125 -29.937 1.00 44.28 432 GLU A CA 1
ATOM 3451 C C . GLU A 1 432 ? -15.972 61.383 -30.517 1.00 44.28 432 GLU A C 1
ATOM 3453 O O . GLU A 1 432 ? -16.160 61.263 -31.727 1.00 44.28 432 GLU A O 1
ATOM 3458 N N . GLY A 1 433 ? -16.900 61.043 -29.618 1.00 36.94 433 GLY A N 1
ATOM 3459 C CA . GLY A 1 433 ? -18.278 60.688 -29.946 1.00 36.94 433 GLY A CA 1
ATOM 3460 C C . GLY A 1 433 ? -19.087 60.373 -28.692 1.00 36.94 433 GLY A C 1
ATOM 3461 O O . GLY A 1 433 ? -19.149 59.221 -28.274 1.00 36.94 433 GLY A O 1
ATOM 3462 N N . GLU A 1 434 ? -19.649 61.417 -28.082 1.00 47.47 434 GLU A N 1
ATOM 3463 C CA . GLU A 1 434 ? -20.793 61.340 -27.167 1.00 47.47 434 GLU A CA 1
ATOM 3464 C C . GLU A 1 434 ? -21.972 60.645 -27.874 1.00 47.47 434 GLU A C 1
ATOM 3466 O O . GLU A 1 434 ? -22.166 60.859 -29.067 1.00 47.47 434 GLU A O 1
ATOM 3471 N N . ASP A 1 435 ? -22.732 59.808 -27.165 1.00 42.12 435 ASP A N 1
ATOM 3472 C CA . ASP A 1 435 ? -24.182 60.000 -27.033 1.00 42.12 435 ASP A CA 1
ATOM 3473 C C . ASP A 1 435 ? -24.806 58.963 -26.087 1.00 42.12 435 ASP A C 1
ATOM 3475 O O . ASP A 1 435 ? -24.425 57.792 -26.015 1.00 42.12 435 ASP A O 1
ATOM 3479 N N . GLU A 1 436 ? -25.746 59.491 -25.315 1.00 47.91 436 GLU A N 1
ATOM 3480 C CA . GLU A 1 436 ? -26.657 58.854 -24.376 1.00 47.91 436 GLU A CA 1
ATOM 3481 C C . GLU A 1 436 ? -27.589 57.856 -25.088 1.00 47.91 436 GLU A C 1
ATOM 3483 O O . GLU A 1 436 ? -27.943 58.070 -26.241 1.00 47.91 436 GLU A O 1
ATOM 3488 N N . GLU A 1 437 ? -28.048 56.812 -24.392 1.00 45.94 437 GLU A N 1
ATOM 3489 C CA . GLU A 1 437 ? -29.488 56.526 -24.282 1.00 45.94 437 GLU A CA 1
ATOM 3490 C C . GLU A 1 437 ? -29.757 55.412 -23.254 1.00 45.94 437 GLU A C 1
ATOM 3492 O O . GLU A 1 437 ? -29.145 54.341 -23.245 1.00 45.94 437 GLU A O 1
ATOM 3497 N N . GLU A 1 438 ? -30.676 55.740 -22.350 1.00 45.47 438 GLU A N 1
ATOM 3498 C CA . GLU A 1 438 ? -31.387 54.858 -21.432 1.00 45.47 438 GLU A CA 1
ATOM 3499 C C . GLU A 1 438 ? -32.198 53.813 -22.216 1.00 45.47 438 GLU A C 1
ATOM 3501 O O . GLU A 1 438 ? -32.796 54.154 -23.230 1.00 45.47 438 GLU A O 1
ATOM 3506 N N . GLU A 1 439 ? -32.343 52.588 -21.701 1.00 48.25 439 GLU A N 1
ATOM 3507 C CA . GLU A 1 439 ? -33.680 51.980 -21.659 1.00 48.25 439 GLU A CA 1
ATOM 3508 C C . GLU A 1 439 ? -33.771 50.829 -20.648 1.00 48.25 439 GLU A C 1
ATOM 3510 O O . GLU A 1 439 ? -32.996 49.868 -20.641 1.00 48.25 439 GLU A O 1
ATOM 3515 N N . ASP A 1 440 ? -34.770 50.981 -19.785 1.00 41.47 440 ASP A N 1
ATOM 3516 C CA . ASP A 1 440 ? -35.264 50.041 -18.796 1.00 41.47 440 ASP A CA 1
ATOM 3517 C C . ASP A 1 440 ? -35.788 48.741 -19.422 1.00 41.47 440 ASP A C 1
ATOM 3519 O O . ASP A 1 440 ? -36.375 48.719 -20.504 1.00 41.47 440 ASP A O 1
ATOM 3523 N N . GLY A 1 441 ? -35.673 47.638 -18.680 1.00 44.81 441 GLY A N 1
ATOM 3524 C CA . GLY A 1 441 ? -36.201 46.346 -19.108 1.00 44.81 441 GLY A CA 1
ATOM 3525 C C . GLY A 1 441 ? -36.401 45.35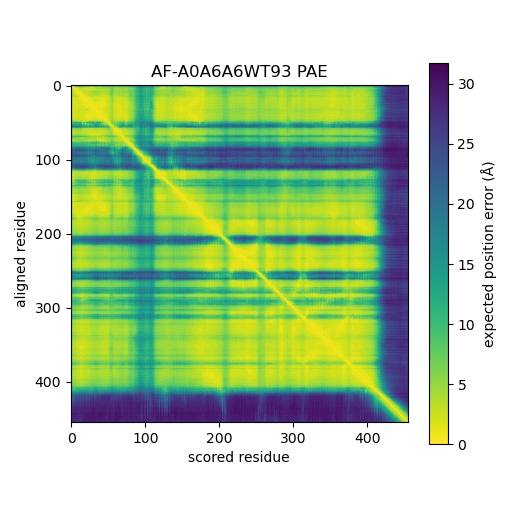3 -17.971 1.00 44.81 441 GLY A C 1
ATOM 3526 O O . GLY A 1 441 ? -35.791 44.286 -17.960 1.00 44.81 441 GLY A O 1
ATOM 3527 N N . GLU A 1 442 ? -37.271 45.692 -17.016 1.00 42.06 442 GLU A N 1
ATOM 3528 C CA . GLU A 1 442 ? -37.860 44.738 -16.073 1.00 42.06 442 GLU A CA 1
ATOM 3529 C C . GLU A 1 442 ? -38.561 43.583 -16.818 1.00 42.06 442 GLU A C 1
ATOM 3531 O O . GLU A 1 442 ? -39.454 43.792 -17.638 1.00 42.06 442 GLU A O 1
ATOM 3536 N N . GLY A 1 443 ? -38.203 42.340 -16.485 1.00 42.28 443 GLY A N 1
ATOM 3537 C CA . GLY A 1 443 ? -38.818 41.131 -17.036 1.00 42.28 443 GLY A CA 1
ATOM 3538 C C . GLY A 1 443 ? -39.086 40.089 -15.957 1.00 42.28 443 GLY A C 1
ATOM 3539 O O . GLY A 1 443 ? -38.287 39.187 -15.724 1.00 42.28 443 GLY A O 1
ATOM 3540 N N . GLN A 1 444 ? -40.230 40.227 -15.290 1.00 36.91 444 GLN A N 1
ATOM 3541 C CA . GLN A 1 444 ? -40.751 39.314 -14.275 1.00 36.91 444 GLN A CA 1
ATOM 3542 C C . GLN A 1 444 ? -41.066 37.908 -14.826 1.00 36.91 444 GLN A C 1
ATOM 3544 O O . GLN A 1 444 ? -41.805 37.755 -15.793 1.00 36.91 444 GLN A O 1
ATOM 3549 N N . GLY A 1 445 ? -40.645 36.887 -14.071 1.00 36.19 445 GLY A N 1
ATOM 3550 C CA . GLY A 1 445 ? -41.535 35.837 -13.565 1.00 36.19 445 GLY A CA 1
ATOM 3551 C C . GLY A 1 445 ? -41.866 34.632 -14.457 1.00 36.19 445 GLY A C 1
ATOM 3552 O O . GLY A 1 445 ? -42.524 34.750 -15.486 1.00 36.19 445 GLY A O 1
ATOM 3553 N N . LYS A 1 446 ? -41.603 33.429 -13.922 1.00 37.72 446 LYS A N 1
ATOM 3554 C CA . LYS A 1 446 ? -42.635 32.382 -13.764 1.00 37.72 446 LYS A CA 1
ATOM 3555 C C . LYS A 1 446 ? -42.195 31.271 -12.789 1.00 37.72 446 LYS A C 1
ATOM 3557 O O . LYS A 1 446 ? -41.116 30.714 -12.963 1.00 37.72 446 LYS A O 1
ATOM 3562 N N . PRO A 1 447 ? -43.033 30.913 -11.797 1.00 44.69 447 PRO A N 1
ATOM 3563 C CA . PRO A 1 447 ? -42.792 29.800 -10.883 1.00 44.69 447 PRO A CA 1
ATOM 3564 C C . PRO A 1 447 ? -43.293 28.469 -11.468 1.00 44.69 447 PRO A C 1
ATOM 3566 O O . PRO A 1 447 ? -44.370 28.404 -12.067 1.00 44.69 447 PRO A O 1
ATOM 3569 N N . VAL A 1 448 ? -42.532 27.394 -11.254 1.00 47.22 448 VAL A N 1
ATOM 3570 C CA . VAL A 1 448 ? -42.935 26.021 -11.595 1.00 47.22 448 VAL A CA 1
ATOM 3571 C C . VAL A 1 448 ? -43.739 25.418 -10.441 1.00 47.22 448 VAL A C 1
ATOM 3573 O O . VAL A 1 448 ? -43.354 25.479 -9.274 1.00 47.22 448 VAL A O 1
ATOM 3576 N N . ALA A 1 449 ? -44.896 24.863 -10.794 1.00 43.38 449 ALA A N 1
ATOM 3577 C CA . ALA A 1 449 ? -45.899 24.316 -9.897 1.00 43.38 449 ALA A CA 1
ATOM 3578 C C . ALA A 1 449 ? -45.478 22.980 -9.257 1.00 43.38 449 ALA A C 1
ATOM 3580 O O . ALA A 1 449 ? -45.008 22.066 -9.932 1.00 43.38 449 ALA A O 1
ATOM 3581 N N . LYS A 1 450 ? -45.753 22.853 -7.953 1.00 42.81 450 LYS A N 1
ATOM 3582 C CA . LYS A 1 450 ? -45.790 21.587 -7.209 1.00 42.81 450 LYS A CA 1
ATOM 3583 C C . LYS A 1 450 ? -47.023 20.774 -7.619 1.00 42.81 450 LYS A C 1
ATOM 3585 O O . LYS A 1 450 ? -48.137 21.294 -7.590 1.00 42.81 450 LYS A O 1
ATOM 3590 N N . GLN A 1 451 ? -46.836 19.490 -7.919 1.00 46.31 451 GLN A N 1
ATOM 3591 C CA . GLN A 1 451 ? -47.915 18.498 -7.917 1.00 46.31 451 GLN A CA 1
ATOM 3592 C C . GLN A 1 451 ? -48.086 17.893 -6.510 1.00 46.31 451 GLN A C 1
ATOM 3594 O O . GLN A 1 451 ? -47.085 17.644 -5.836 1.00 46.31 451 GLN A O 1
ATOM 3599 N N . PRO A 1 452 ? -49.324 17.616 -6.062 1.00 55.09 452 PRO A N 1
ATOM 3600 C CA . PRO A 1 452 ? -49.585 16.870 -4.837 1.00 55.09 452 PRO A CA 1
ATOM 3601 C C . PRO A 1 452 ? -49.588 15.355 -5.100 1.00 55.09 452 PRO A C 1
ATOM 3603 O O . PRO A 1 452 ? -50.196 14.887 -6.062 1.00 55.09 452 PRO A O 1
ATOM 3606 N N . ARG A 1 453 ? -48.970 14.577 -4.204 1.00 45.66 453 ARG A N 1
ATOM 3607 C CA . ARG A 1 453 ? -49.286 13.151 -4.043 1.00 45.66 453 ARG A CA 1
ATOM 3608 C C . ARG A 1 453 ? -50.408 13.021 -3.019 1.00 45.66 453 ARG A C 1
ATOM 3610 O O . ARG A 1 453 ? -50.279 13.470 -1.883 1.00 45.66 453 ARG A O 1
ATOM 3617 N N . SER A 1 454 ? -51.513 12.446 -3.465 1.00 53.25 454 SER A N 1
ATOM 3618 C CA . SER A 1 454 ? -52.626 11.978 -2.651 1.00 53.25 454 SER A CA 1
ATOM 3619 C C . SER A 1 454 ? -52.372 10.554 -2.157 1.00 53.25 454 SER A C 1
ATOM 3621 O O . SER A 1 454 ? -51.904 9.735 -2.948 1.00 53.25 454 SER A O 1
ATOM 3623 N N . SER A 1 455 ? -52.814 10.321 -0.912 1.00 53.34 455 SER A N 1
ATOM 3624 C CA . SER A 1 455 ? -53.247 9.061 -0.267 1.00 53.34 455 SER A CA 1
ATOM 3625 C C . SER A 1 455 ? -52.254 7.916 -0.130 1.00 53.34 455 SER A C 1
ATOM 3627 O O . SER A 1 455 ? -51.877 7.339 -1.171 1.00 53.34 455 SER A O 1
#

Sequence (455 aa):
MTVLLPWSPFLAERCSHNVINGALTRALDLMILGFVDEGTKIANTLYDYNALQFENETDMVIGMYCAWSKSWPTFIKSPDPSKPTPKRSRFPPDEGDVDSSLKRWISGSEHSKLDLDIKALAEQFRKGDKKRHLIAHSSEAWKQLREKKLAEELEIKDVNHYIKEGIKTLQQRFTTGPTALDKSIPELVKFMRENYVAARAADPSEDNGDEAAPSYLMSPASDDDIQELQERIGFTLPDDYKEFLRVSNGFSENDDLLDMDGIFYGSSCVDWDDSIEDTEQGIELLPYSYTAIDLMDTFEWPKAQAISLGAGGDEGNIWLFEPRNVKKALEAFERGYKNAPEKDKRVFERGAIDLYGGLEEMRKLDWVVITWYHWAPDPEPYKAFTGYLKYAARYAQGRKEEASEEANGEKRKRGDDGYGSGDGGQDAEEAEGEDEEEEDGEGQGKPVAKQPRSS

InterPro domains:
  IPR018958 Knr4/Smi1-like domain [PF09346] (220-325)
  IPR018958 Knr4/Smi1-like domain [SM00860] (220-391)
  IPR037883 Knr4/Smi1-like domain superfamily [G3DSA:3.40.1580.10] (206-331)
  IPR037883 Knr4/Smi1-like domain superfamily [SSF160631] (214-293)

pLDDT: mean 79.56, std 18.29, range [36.19, 98.38]

Radius of gyration: 28.6 Å; Cα contacts (8 Å, |Δi|>4): 557; chains: 1; bounding box: 79×88×76 Å

Mean predicted aligned error: 10.84 Å

Foldseek 3Di:
DQLQDALVVLLADLFLLVVLVSLLVNLLVCLLLQNLQLSLVSVLLCVVLVNDDVPPPDLSLLLNLLSDDPHHRPPCPDRDSVDSDDPDPPPDPPPDPLVVVLCVVQPVDPDPDRDDPLLVVLVCSVVVPPCPSSCSPDSVSSVVSNVSSNVVSNVPPDSVVRSVVNSVSSVCCSQQARDFPPDALLRLQVLLLVLLVLLCVLPVPPDPPDDPDSGQFAAADDPVLQVVLCVQAVHHDDPRVNVNNRNTQWTHPPDCLLLLLFGFHGSVPKHKDPCQLVDPDAPDPQWCSLAPPVCPVLFPHDRDIFIWRGDDDQSWTKTKDAQVRLVSRVVRVVNSLVPDDPSRVSSVQSSCCSAQRGDVRSNPQRMWIWTDHPVRHIIRIHRPPVRVSRVSSVSSNVSSVVSNVVSVVVVVVVVVVPPDPPPPDDDDDDDDDDDDDDDDDDDDDDDDDDDDDDD

Solvent-accessible surface area (backbone atoms only — not comparable to full-atom values): 26460 Å² total; per-residue (Å²): 132,78,74,67,81,80,60,70,65,46,36,58,43,52,51,63,63,60,42,47,53,54,50,51,51,51,21,39,51,32,30,57,34,29,38,43,63,62,18,32,52,51,54,39,52,37,41,76,70,70,65,55,68,83,82,66,89,41,65,62,57,48,22,44,46,62,58,44,84,85,54,71,44,84,85,61,85,76,82,45,88,91,52,83,62,89,87,70,87,76,71,62,95,78,70,73,52,63,66,50,55,50,37,64,75,62,45,91,48,93,59,103,70,74,76,72,61,50,65,64,52,42,51,39,50,71,70,62,55,81,69,63,54,63,58,33,79,38,74,65,50,46,58,57,24,58,68,27,55,42,26,60,77,62,65,70,70,66,61,69,57,55,49,54,52,40,52,52,47,50,53,46,26,78,70,54,14,36,58,72,77,94,59,54,65,69,53,38,56,50,51,28,51,55,24,43,57,51,16,46,73,40,46,66,80,82,61,82,84,60,88,71,70,97,56,56,61,32,69,49,43,51,74,65,49,53,49,52,37,30,64,71,75,69,49,86,72,57,70,59,51,55,52,39,27,55,63,25,21,26,38,49,88,89,57,76,91,65,70,60,59,33,44,28,40,29,58,89,68,46,44,76,34,70,66,46,63,77,41,95,57,36,54,58,85,68,31,57,91,44,48,51,84,91,49,58,84,51,45,72,47,44,71,55,72,30,34,32,46,25,71,30,70,84,45,7,37,34,33,43,33,50,46,75,54,37,46,50,25,52,54,26,46,52,55,27,52,72,72,44,56,75,76,53,40,52,38,51,44,49,30,24,18,34,53,43,56,19,56,75,48,48,74,66,50,50,42,37,27,34,38,41,33,84,90,42,85,58,50,47,53,23,56,29,56,61,40,45,50,50,49,54,33,47,49,29,45,50,50,24,52,49,29,46,49,50,48,54,50,51,55,51,52,66,60,66,71,68,76,74,88,68,88,72,87,74,93,76,90,83,78,90,80,90,82,88,81,88,84,90,80,92,78,84,86,85,86,87,82,85,82,85,86,78,134